Protein AF-0000000066104070 (afdb_homodimer)

pLDDT: mean 95.12, std 8.0, range [33.72, 98.94]

Structure (mmCIF, N/CA/C/O backbone):
data_AF-0000000066104070-model_v1
#
loop_
_entity.id
_entity.type
_entity.pdbx_description
1 polymer "Orotidine 5'-phosphate decarboxylase"
#
loop_
_atom_site.group_PDB
_atom_site.id
_atom_site.type_symbol
_atom_site.label_atom_id
_atom_site.label_alt_id
_atom_site.label_comp_id
_atom_site.label_asym_id
_atom_site.label_entity_id
_atom_site.label_seq_id
_atom_site.pdbx_PDB_ins_code
_atom_site.Cartn_x
_atom_site.Cartn_y
_atom_site.Cartn_z
_atom_site.occupancy
_atom_site.B_iso_or_equiv
_atom_site.auth_seq_id
_atom_site.auth_comp_id
_atom_site.auth_asym_id
_atom_site.auth_atom_id
_atom_site.pdbx_PDB_model_num
ATOM 1 N N . MET A 1 1 ? -17.203 -33.094 -22.109 1 33.84 1 MET A N 1
ATOM 2 C CA . MET A 1 1 ? -16.203 -33.75 -21.281 1 33.84 1 MET A CA 1
ATOM 3 C C . MET A 1 1 ? -15.523 -32.781 -20.344 1 33.84 1 MET A C 1
ATOM 5 O O . MET A 1 1 ? -14.938 -31.781 -20.781 1 33.84 1 MET A O 1
ATOM 9 N N . ALA A 1 2 ? -16.109 -32.375 -19.234 1 43.91 2 ALA A N 1
ATOM 10 C CA . ALA A 1 2 ? -15.57 -31.406 -18.266 1 43.91 2 ALA A CA 1
ATOM 11 C C . ALA A 1 2 ? -14.07 -31.625 -18.047 1 43.91 2 ALA A C 1
ATOM 13 O O . ALA A 1 2 ? -13.648 -32.688 -17.609 1 43.91 2 ALA A O 1
ATOM 14 N N . SER A 1 3 ? -13.195 -31.141 -18.922 1 48.44 3 SER A N 1
ATOM 15 C CA . SER A 1 3 ? -11.766 -31.469 -18.938 1 48.44 3 SER A CA 1
ATOM 16 C C . SER A 1 3 ? -11.195 -31.453 -17.516 1 48.44 3 SER A C 1
ATOM 18 O O . SER A 1 3 ? -11.375 -30.5 -16.766 1 48.44 3 SER A O 1
ATOM 20 N N . SER A 1 4 ? -11.109 -32.625 -16.844 1 63.81 4 SER A N 1
ATOM 21 C CA . SER A 1 4 ? -10.695 -33 -15.492 1 63.81 4 SER A CA 1
ATOM 22 C C . SER A 1 4 ? -9.266 -32.562 -15.211 1 63.81 4 SER A C 1
ATOM 24 O O . SER A 1 4 ? -8.32 -33.062 -15.828 1 63.81 4 SER A O 1
ATOM 26 N N . PHE A 1 5 ? -8.984 -31.266 -15.086 1 72.56 5 PHE A N 1
ATOM 27 C CA . PHE A 1 5 ? -7.629 -30.922 -14.656 1 72.56 5 PHE A CA 1
ATOM 28 C C . PHE A 1 5 ? -7.406 -31.344 -13.211 1 72.56 5 PHE A C 1
ATOM 30 O O . PHE A 1 5 ? -8.359 -31.625 -12.484 1 72.56 5 PHE A O 1
ATOM 37 N N . SER A 1 6 ? -6.105 -31.641 -12.992 1 79.88 6 SER A N 1
ATOM 38 C CA . SER A 1 6 ? -5.758 -32.156 -11.664 1 79.88 6 SER A CA 1
ATOM 39 C C . SER A 1 6 ? -5.965 -31.078 -10.602 1 79.88 6 SER A C 1
ATOM 41 O O . SER A 1 6 ? -5.816 -29.875 -10.867 1 79.88 6 SER A O 1
ATOM 43 N N . ALA A 1 7 ? -6.352 -31.547 -9.492 1 82.62 7 ALA A N 1
ATOM 44 C CA . ALA A 1 7 ? -6.484 -30.672 -8.336 1 82.62 7 ALA A CA 1
ATOM 45 C C . ALA A 1 7 ? -5.172 -29.953 -8.039 1 82.62 7 ALA A C 1
ATOM 47 O O . ALA A 1 7 ? -5.18 -28.781 -7.621 1 82.62 7 ALA A O 1
ATOM 48 N N . GLU A 1 8 ? -4.121 -30.531 -8.367 1 88.19 8 GLU A N 1
ATOM 49 C CA . GLU A 1 8 ? -2.803 -29.969 -8.125 1 88.19 8 GLU A CA 1
ATOM 50 C C . GLU A 1 8 ? -2.545 -28.766 -9.039 1 88.19 8 GLU A C 1
ATOM 52 O O . GLU A 1 8 ? -1.987 -27.75 -8.602 1 88.19 8 GLU A O 1
ATOM 57 N N . SER A 1 9 ? -2.955 -28.891 -10.25 1 93.94 9 SER A N 1
ATOM 58 C CA . SER A 1 9 ? -2.779 -27.781 -11.195 1 93.94 9 SER A CA 1
ATOM 59 C C . SER A 1 9 ? -3.621 -26.578 -10.797 1 93.94 9 SER A C 1
ATOM 61 O O . SER A 1 9 ? -3.184 -25.438 -10.938 1 93.94 9 SER A O 1
ATOM 63 N N . ALA A 1 10 ? -4.789 -26.844 -10.312 1 96.06 10 ALA A N 1
ATOM 64 C CA . ALA A 1 10 ? -5.676 -25.766 -9.891 1 96.06 10 ALA A CA 1
ATOM 65 C C . ALA A 1 10 ? -5.082 -24.984 -8.711 1 96.06 10 ALA A C 1
ATOM 67 O O . ALA A 1 10 ? -5.273 -23.781 -8.594 1 96.06 10 ALA A O 1
ATOM 68 N N . GLU A 1 11 ? -4.332 -25.703 -7.855 1 96.81 11 GLU A N 1
ATOM 69 C CA . GLU A 1 11 ? -3.719 -25.078 -6.684 1 96.81 11 GLU A CA 1
ATOM 70 C C . GLU A 1 11 ? -2.57 -24.156 -7.082 1 96.81 11 GLU A C 1
ATOM 72 O O . GLU A 1 11 ? -2.145 -23.312 -6.293 1 96.81 11 GLU A O 1
ATOM 77 N N . ARG A 1 12 ? -2.127 -24.266 -8.305 1 97.5 12 ARG A N 1
ATOM 78 C CA . ARG A 1 12 ? -0.95 -23.516 -8.742 1 97.5 12 ARG A CA 1
ATOM 79 C C . ARG A 1 12 ? -1.351 -22.234 -9.469 1 97.5 12 ARG A C 1
ATOM 81 O O . ARG A 1 12 ? -0.493 -21.438 -9.844 1 97.5 12 ARG A O 1
ATOM 88 N N . ILE A 1 13 ? -2.645 -22.031 -9.664 1 98.12 13 ILE A N 1
ATOM 89 C CA . ILE A 1 13 ? -3.111 -20.859 -10.391 1 98.12 13 ILE A CA 1
ATOM 90 C C . ILE A 1 13 ? -3.932 -19.953 -9.461 1 98.12 13 ILE A C 1
ATOM 92 O O . ILE A 1 13 ? -4.895 -20.422 -8.844 1 98.12 13 ILE A O 1
ATOM 96 N N . ILE A 1 14 ? -3.51 -18.781 -9.336 1 98.75 14 ILE A N 1
ATOM 97 C CA . ILE A 1 14 ? -4.25 -17.734 -8.633 1 98.75 14 ILE A CA 1
ATOM 98 C C . ILE A 1 14 ? -4.918 -16.797 -9.641 1 98.75 14 ILE A C 1
ATOM 100 O O . ILE A 1 14 ? -4.234 -16.141 -10.43 1 98.75 14 ILE A O 1
ATOM 104 N N . VAL A 1 15 ? -6.227 -16.734 -9.641 1 98.62 15 VAL A N 1
ATOM 105 C CA . VAL A 1 15 ? -6.93 -15.859 -10.578 1 98.62 15 VAL A CA 1
ATOM 106 C C . VAL A 1 15 ? -7.086 -14.469 -9.969 1 98.62 15 VAL A C 1
ATOM 108 O O . VAL A 1 15 ? -7.633 -14.328 -8.867 1 98.62 15 VAL A O 1
ATOM 111 N N . ALA A 1 16 ? -6.578 -13.484 -10.664 1 98.31 16 ALA A N 1
ATOM 112 C CA . ALA A 1 16 ? -6.641 -12.102 -10.203 1 98.31 16 ALA A CA 1
ATOM 113 C C . ALA A 1 16 ? -8 -11.484 -10.5 1 98.31 16 ALA A C 1
ATOM 115 O O . ALA A 1 16 ? -8.438 -11.453 -11.656 1 98.31 16 ALA A O 1
ATOM 116 N N . LEU A 1 17 ? -8.633 -10.875 -9.516 1 98.19 17 LEU A N 1
ATOM 117 C CA . LEU A 1 17 ? -9.977 -10.328 -9.672 1 98.19 17 LEU A CA 1
ATOM 118 C C . LEU A 1 17 ? -9.914 -8.82 -9.938 1 98.19 17 LEU A C 1
ATOM 120 O O . LEU A 1 17 ? -10.906 -8.117 -9.766 1 98.19 17 LEU A O 1
ATOM 124 N N . ASP A 1 18 ? -8.867 -8.305 -10.344 1 91.38 18 ASP A N 1
ATOM 125 C CA . ASP A 1 18 ? -8.609 -6.883 -10.547 1 91.38 18 ASP A CA 1
ATOM 126 C C . ASP A 1 18 ? -9.625 -6.27 -11.508 1 91.38 18 ASP A C 1
ATOM 128 O O . ASP A 1 18 ? -9.992 -6.887 -12.508 1 91.38 18 ASP A O 1
ATOM 132 N N . GLY A 1 19 ? -10 -5.09 -11.211 1 91.06 19 GLY A N 1
ATOM 133 C CA . GLY A 1 19 ? -10.852 -4.328 -12.109 1 91.06 19 GLY A CA 1
ATOM 134 C C . GLY A 1 19 ? -12.328 -4.609 -11.914 1 91.06 19 GLY A C 1
ATOM 135 O O . GLY A 1 19 ? -13.18 -3.92 -12.477 1 91.06 19 GLY A O 1
ATOM 136 N N . MET A 1 20 ? -12.695 -5.57 -11.203 1 95.12 20 MET A N 1
ATOM 137 C CA . MET A 1 20 ? -14.086 -5.949 -10.992 1 95.12 20 MET A CA 1
ATOM 138 C C . MET A 1 20 ? -14.68 -5.199 -9.805 1 95.12 20 MET A C 1
ATOM 140 O O . MET A 1 20 ? -13.992 -4.941 -8.82 1 95.12 20 MET A O 1
ATOM 144 N N . ALA A 1 21 ? -15.938 -4.922 -9.961 1 96.25 21 ALA A N 1
ATOM 145 C CA . ALA A 1 21 ? -16.703 -4.512 -8.789 1 96.25 21 ALA A CA 1
ATOM 146 C C . ALA A 1 21 ? -16.875 -5.68 -7.816 1 96.25 21 ALA A C 1
ATOM 148 O O . ALA A 1 21 ? -16.781 -6.844 -8.211 1 96.25 21 ALA A O 1
ATOM 149 N N . PRO A 1 22 ? -17.094 -5.328 -6.582 1 97.25 22 PRO A N 1
ATOM 150 C CA . PRO A 1 22 ? -17.188 -6.391 -5.578 1 97.25 22 PRO A CA 1
ATOM 151 C C . PRO A 1 22 ? -18.219 -7.457 -5.949 1 97.25 22 PRO A C 1
ATOM 153 O O . PRO A 1 22 ? -17.922 -8.656 -5.879 1 97.25 22 PRO A O 1
ATOM 156 N N . ASP A 1 23 ? -19.391 -7.078 -6.379 1 97.81 23 ASP A N 1
ATOM 157 C CA . ASP A 1 23 ? -20.438 -8.039 -6.734 1 97.81 23 ASP A CA 1
ATOM 158 C C . ASP A 1 23 ? -20.016 -8.867 -7.953 1 97.81 23 ASP A C 1
ATOM 160 O O . ASP A 1 23 ? -20.312 -10.062 -8.023 1 97.81 23 ASP A O 1
ATOM 164 N N . GLN A 1 24 ? -19.344 -8.266 -8.852 1 97.88 24 GLN A N 1
ATOM 165 C CA . GLN A 1 24 ? -18.859 -8.961 -10.031 1 97.88 24 GLN A CA 1
ATOM 166 C C . GLN A 1 24 ? -17.781 -9.992 -9.664 1 97.88 24 GLN A C 1
ATOM 168 O O . GLN A 1 24 ? -17.781 -11.102 -10.195 1 97.88 24 GLN A O 1
ATOM 173 N N . ALA A 1 25 ? -16.906 -9.555 -8.781 1 98.44 25 ALA A N 1
ATOM 174 C CA . ALA A 1 25 ? -15.836 -10.438 -8.328 1 98.44 25 ALA A CA 1
ATOM 175 C C . ALA A 1 25 ? -16.406 -11.695 -7.664 1 98.44 25 ALA A C 1
ATOM 177 O O . ALA A 1 25 ? -15.953 -12.805 -7.941 1 98.44 25 ALA A O 1
ATOM 178 N N . LEU A 1 26 ? -17.406 -11.508 -6.816 1 98.5 26 LEU A N 1
ATOM 179 C CA . LEU A 1 26 ? -18.016 -12.617 -6.098 1 98.5 26 LEU A CA 1
ATOM 180 C C . LEU A 1 26 ? -18.781 -13.531 -7.055 1 98.5 26 LEU A C 1
ATOM 182 O O . LEU A 1 26 ? -18.719 -14.758 -6.938 1 98.5 26 LEU A O 1
ATOM 186 N N . ALA A 1 27 ? -19.469 -12.93 -7.98 1 98.06 27 ALA A N 1
ATOM 187 C CA . ALA A 1 27 ? -20.203 -13.719 -8.969 1 98.06 27 ALA A CA 1
ATOM 188 C C . ALA A 1 27 ? -19.25 -14.516 -9.859 1 98.06 27 ALA A C 1
ATOM 190 O O . ALA A 1 27 ? -19.484 -15.688 -10.133 1 98.06 27 ALA A O 1
ATOM 191 N N . PHE A 1 28 ? -18.234 -13.828 -10.281 1 98.31 28 PHE A N 1
ATOM 192 C CA . PHE A 1 28 ? -17.219 -14.469 -11.117 1 98.31 28 PHE A CA 1
ATOM 193 C C . PHE A 1 28 ? -16.625 -15.68 -10.406 1 98.31 28 PHE A C 1
ATOM 195 O O . PHE A 1 28 ? -16.547 -16.766 -10.984 1 98.31 28 PHE A O 1
ATOM 202 N N . SER A 1 29 ? -16.172 -15.469 -9.164 1 98.19 29 SER A N 1
ATOM 203 C CA . SER A 1 29 ? -15.484 -16.516 -8.414 1 98.19 29 SER A CA 1
ATOM 204 C C . SER A 1 29 ? -16.391 -17.719 -8.172 1 98.19 29 SER A C 1
ATOM 206 O O . SER A 1 29 ? -15.922 -18.859 -8.109 1 98.19 29 SER A O 1
ATOM 208 N N . ALA A 1 30 ? -17.672 -17.516 -8.039 1 97.31 30 ALA A N 1
ATOM 209 C CA . ALA A 1 30 ? -18.641 -18.578 -7.797 1 97.31 30 ALA A CA 1
ATOM 210 C C . ALA A 1 30 ? -18.891 -19.391 -9.07 1 97.31 30 ALA A C 1
ATOM 212 O O . ALA A 1 30 ? -19.266 -20.562 -9.008 1 97.31 30 ALA A O 1
ATOM 213 N N . GLN A 1 31 ? -18.625 -18.766 -10.125 1 95.81 31 GLN A N 1
ATOM 214 C CA . GLN A 1 31 ? -19.016 -19.344 -11.406 1 95.81 31 GLN A CA 1
ATOM 215 C C . GLN A 1 31 ? -17.891 -20.203 -11.984 1 95.81 31 GLN A C 1
ATOM 217 O O . GLN A 1 31 ? -18.141 -21.172 -12.695 1 95.81 31 GLN A O 1
ATOM 222 N N . VAL A 1 32 ? -16.672 -19.875 -11.719 1 97.38 32 VAL A N 1
ATOM 223 C CA . VAL A 1 32 ? -15.539 -20.562 -12.336 1 97.38 32 VAL A CA 1
ATOM 224 C C . VAL A 1 32 ? -15.344 -21.922 -11.672 1 97.38 32 VAL A C 1
ATOM 226 O O . VAL A 1 32 ? -15.008 -22 -10.492 1 97.38 32 VAL A O 1
ATOM 229 N N . GLN A 1 33 ? -15.477 -22.953 -12.422 1 95.81 33 GLN A N 1
ATOM 230 C CA . GLN A 1 33 ? -15.391 -24.312 -11.906 1 95.81 33 GLN A CA 1
ATOM 231 C C . GLN A 1 33 ? -13.953 -24.688 -11.57 1 95.81 33 GLN A C 1
ATOM 233 O O . GLN A 1 33 ? -13.039 -24.422 -12.359 1 95.81 33 GLN A O 1
ATOM 238 N N . GLY A 1 34 ? -13.789 -25.234 -10.391 1 96 34 GLY A N 1
ATOM 239 C CA . GLY A 1 34 ? -12.492 -25.766 -10 1 96 34 GLY A CA 1
ATOM 240 C C . GLY A 1 34 ? -11.57 -24.719 -9.406 1 96 34 GLY A C 1
ATOM 241 O O . GLY A 1 34 ? -10.445 -25.031 -9.008 1 96 34 GLY A O 1
ATOM 242 N N . LEU A 1 35 ? -12.023 -23.547 -9.344 1 97.69 35 LEU A N 1
ATOM 243 C CA . LEU A 1 35 ? -11.227 -22.438 -8.828 1 97.69 35 LEU A CA 1
ATOM 244 C C . LEU A 1 35 ? -10.828 -22.688 -7.379 1 97.69 35 LEU A C 1
ATOM 246 O O . LEU A 1 35 ? -11.641 -23.141 -6.574 1 97.69 35 LEU A O 1
ATOM 250 N N . ARG A 1 36 ? -9.586 -22.391 -7.016 1 98.31 36 ARG A N 1
ATOM 251 C CA . ARG A 1 36 ? -9.094 -22.625 -5.66 1 98.31 36 ARG A CA 1
ATOM 252 C C . ARG A 1 36 ? -8.594 -21.344 -5.027 1 98.31 36 ARG A C 1
ATOM 254 O O . ARG A 1 36 ? -8.922 -21.031 -3.879 1 98.31 36 ARG A O 1
ATOM 261 N N . TRP A 1 37 ? -7.801 -20.578 -5.844 1 98.69 37 TRP A N 1
ATOM 262 C CA . TRP A 1 37 ? -7.137 -19.375 -5.371 1 98.69 37 TRP A CA 1
ATOM 263 C C . TRP A 1 37 ? -7.637 -18.141 -6.125 1 98.69 37 TRP A C 1
ATOM 265 O O . TRP A 1 37 ? -7.797 -18.188 -7.348 1 98.69 37 TRP A O 1
ATOM 275 N N . VAL A 1 38 ? -7.852 -17.062 -5.41 1 98.88 38 VAL A N 1
ATOM 276 C CA . VAL A 1 38 ? -8.125 -15.773 -6.031 1 98.88 38 VAL A CA 1
ATOM 277 C C . VAL A 1 38 ? -7.242 -14.695 -5.406 1 98.88 38 VAL A C 1
ATOM 279 O O . VAL A 1 38 ? -6.844 -14.805 -4.242 1 98.88 38 VAL A O 1
ATOM 282 N N . LYS A 1 39 ? -6.914 -13.781 -6.176 1 98.88 39 LYS A N 1
ATOM 283 C CA . LYS A 1 39 ? -6.172 -12.617 -5.695 1 98.88 39 LYS A CA 1
ATOM 284 C C . LYS A 1 39 ? -7.086 -11.406 -5.559 1 98.88 39 LYS A C 1
ATOM 286 O O . LYS A 1 39 ? -7.816 -11.062 -6.492 1 98.88 39 LYS A O 1
ATOM 291 N N . VAL A 1 40 ? -7.121 -10.82 -4.422 1 98.81 40 VAL A N 1
ATOM 292 C CA . VAL A 1 40 ? -7.738 -9.531 -4.16 1 98.81 40 VAL A CA 1
ATOM 293 C C . VAL A 1 40 ? -6.668 -8.445 -4.121 1 98.81 40 VAL A C 1
ATOM 295 O O . VAL A 1 40 ? -5.816 -8.43 -3.23 1 98.81 40 VAL A O 1
ATOM 298 N N . GLY A 1 41 ? -6.738 -7.539 -5.09 1 98.38 41 GLY A N 1
ATOM 299 C CA . GLY A 1 41 ? -5.766 -6.461 -5.172 1 98.38 41 GLY A CA 1
ATOM 300 C C . GLY A 1 41 ? -6.277 -5.148 -4.617 1 98.38 41 GLY A C 1
ATOM 301 O O . GLY A 1 41 ? -7.352 -5.098 -4.012 1 98.38 41 GLY A O 1
ATOM 302 N N . LEU A 1 42 ? -5.516 -4.074 -4.832 1 98.44 42 LEU A N 1
ATOM 303 C CA . LEU A 1 42 ? -5.73 -2.76 -4.238 1 98.44 42 LEU A CA 1
ATOM 304 C C . LEU A 1 42 ? -7.094 -2.201 -4.637 1 98.44 42 LEU A C 1
ATOM 306 O O . LEU A 1 42 ? -7.871 -1.782 -3.779 1 98.44 42 LEU A O 1
ATOM 310 N N . GLU A 1 43 ? -7.371 -2.23 -5.91 1 97.56 43 GLU A N 1
ATOM 311 C CA . GLU A 1 43 ? -8.586 -1.584 -6.391 1 97.56 43 GLU A CA 1
ATOM 312 C C . GLU A 1 43 ? -9.828 -2.217 -5.77 1 97.56 43 GLU A C 1
ATOM 314 O O . GLU A 1 43 ? -10.695 -1.514 -5.242 1 97.56 43 GLU A O 1
ATOM 319 N N . LEU A 1 44 ? -9.906 -3.506 -5.855 1 98.44 44 LEU A N 1
ATOM 320 C CA . LEU A 1 44 ? -11.055 -4.219 -5.305 1 98.44 44 LEU A CA 1
ATOM 321 C C . LEU A 1 44 ? -11.133 -4.027 -3.793 1 98.44 44 LEU A C 1
ATOM 323 O O . LEU A 1 44 ? -12.219 -3.805 -3.25 1 98.44 44 LEU A O 1
ATOM 327 N N . PHE A 1 45 ? -10.023 -4.074 -3.072 1 98.81 45 PHE A N 1
ATOM 328 C CA . PHE A 1 45 ? -10.023 -3.959 -1.619 1 98.81 45 PHE A CA 1
ATOM 329 C C . PHE A 1 45 ? -10.445 -2.561 -1.187 1 98.81 45 PHE A C 1
ATOM 331 O O . PHE A 1 45 ? -11.148 -2.398 -0.186 1 98.81 45 PHE A O 1
ATOM 338 N N . VAL A 1 46 ? -9.992 -1.556 -1.914 1 98.56 46 VAL A N 1
ATOM 339 C CA . VAL A 1 46 ? -10.359 -0.188 -1.57 1 98.56 46 VAL A CA 1
ATOM 340 C C . VAL A 1 46 ? -11.875 -0.018 -1.682 1 98.56 46 VAL A C 1
ATOM 342 O O . VAL A 1 46 ? -12.484 0.716 -0.899 1 98.56 46 VAL A O 1
ATOM 345 N N . GLN A 1 47 ? -12.461 -0.747 -2.551 1 96.75 47 GLN A N 1
ATOM 346 C CA . GLN A 1 47 ? -13.898 -0.638 -2.783 1 96.75 47 GLN A CA 1
ATOM 347 C C . GLN A 1 47 ? -14.68 -1.479 -1.779 1 96.75 47 GLN A C 1
ATOM 349 O O . GLN A 1 47 ? -15.734 -1.056 -1.296 1 96.75 47 GLN A O 1
ATOM 354 N N . ALA A 1 48 ? -14.172 -2.629 -1.461 1 97.69 48 ALA A N 1
ATOM 355 C CA . ALA A 1 48 ? -15 -3.619 -0.782 1 97.69 48 ALA A CA 1
ATOM 356 C C . ALA A 1 48 ? -14.555 -3.812 0.664 1 97.69 48 ALA A C 1
ATOM 358 O O . ALA A 1 48 ? -15.344 -4.234 1.513 1 97.69 48 ALA A O 1
ATOM 359 N N . GLY A 1 49 ? -13.227 -3.568 0.894 1 98.06 49 GLY A N 1
ATOM 360 C CA . GLY A 1 49 ? -12.695 -3.783 2.229 1 98.06 49 GLY A CA 1
ATOM 361 C C . GLY A 1 49 ? -12.57 -5.25 2.592 1 98.06 49 GLY A C 1
ATOM 362 O O . GLY A 1 49 ? -12.508 -6.113 1.71 1 98.06 49 GLY A O 1
ATOM 363 N N . PRO A 1 50 ? -12.492 -5.523 3.895 1 98.44 50 PRO A N 1
ATOM 364 C CA . PRO A 1 50 ? -12.266 -6.895 4.355 1 98.44 50 PRO A CA 1
ATOM 365 C C . PRO A 1 50 ? -13.43 -7.828 4.035 1 98.44 50 PRO A C 1
ATOM 367 O O . PRO A 1 50 ? -13.25 -9.047 3.982 1 98.44 50 PRO A O 1
ATOM 370 N N . GLU A 1 51 ? -14.578 -7.281 3.76 1 97.94 51 GLU A N 1
ATOM 371 C CA . GLU A 1 51 ? -15.766 -8.086 3.514 1 97.94 51 GLU A CA 1
ATOM 372 C C . GLU A 1 51 ? -15.586 -8.977 2.285 1 97.94 51 GLU A C 1
ATOM 374 O O . GLU A 1 51 ? -16.078 -10.109 2.256 1 97.94 51 GLU A O 1
ATOM 379 N N . VAL A 1 52 ? -14.906 -8.484 1.281 1 98.5 52 VAL A N 1
ATOM 380 C CA . VAL A 1 52 ? -14.727 -9.273 0.068 1 98.5 52 VAL A CA 1
ATOM 381 C C . VAL A 1 52 ? -13.867 -10.5 0.37 1 98.5 52 VAL A C 1
ATOM 383 O O . VAL A 1 52 ? -14.094 -11.578 -0.178 1 98.5 52 VAL A O 1
ATOM 386 N N . VAL A 1 53 ? -12.844 -10.32 1.244 1 98.56 53 VAL A N 1
ATOM 387 C CA . VAL A 1 53 ? -11.984 -11.438 1.634 1 98.56 53 VAL A CA 1
ATOM 388 C C . VAL A 1 53 ? -12.805 -12.484 2.375 1 98.56 53 VAL A C 1
ATOM 390 O O . VAL A 1 53 ? -12.727 -13.68 2.07 1 98.56 53 VAL A O 1
ATOM 393 N N . ILE A 1 54 ? -13.633 -12.031 3.271 1 98.19 54 ILE A N 1
ATOM 394 C CA . ILE A 1 54 ? -14.484 -12.914 4.07 1 98.19 54 ILE A CA 1
ATOM 395 C C . ILE A 1 54 ? -15.438 -13.68 3.16 1 98.19 54 ILE A C 1
ATOM 397 O O . ILE A 1 54 ? -15.57 -14.898 3.273 1 98.19 54 ILE A O 1
ATOM 401 N N . GLN A 1 55 ? -16.047 -12.992 2.256 1 98.56 55 GLN A N 1
ATOM 402 C CA . GLN A 1 55 ? -17.031 -13.594 1.373 1 98.56 55 GLN A CA 1
ATOM 403 C C . GLN A 1 55 ? -16.391 -14.609 0.43 1 98.56 55 GLN A C 1
ATOM 405 O O . GLN A 1 55 ? -16.969 -15.672 0.173 1 98.56 55 GLN A O 1
ATOM 410 N N . LEU A 1 56 ? -15.242 -14.281 -0.094 1 98.81 56 LEU A N 1
ATOM 411 C CA . LEU A 1 56 ? -14.531 -15.211 -0.97 1 98.81 56 LEU A CA 1
ATOM 412 C C . LEU A 1 56 ? -14.125 -16.469 -0.214 1 98.81 56 LEU A C 1
ATOM 414 O O . LEU A 1 56 ? -14.234 -17.578 -0.742 1 98.81 56 LEU A O 1
ATOM 418 N N . ARG A 1 57 ? -13.703 -16.344 1.019 1 98.44 57 ARG A N 1
ATOM 419 C CA . ARG A 1 57 ? -13.336 -17.5 1.845 1 98.44 57 ARG A CA 1
ATOM 420 C C . ARG A 1 57 ? -14.562 -18.344 2.162 1 98.44 57 ARG A C 1
ATOM 422 O O . ARG A 1 57 ? -14.477 -19.578 2.197 1 98.44 57 ARG A O 1
ATOM 429 N N . ASN A 1 58 ? -15.672 -17.703 2.379 1 98.12 58 ASN A N 1
ATOM 430 C CA . ASN A 1 58 ? -16.922 -18.422 2.629 1 98.12 58 ASN A CA 1
ATOM 431 C C . ASN A 1 58 ? -17.344 -19.25 1.422 1 98.12 58 ASN A C 1
ATOM 433 O O . ASN A 1 58 ? -18.094 -20.203 1.558 1 98.12 58 ASN A O 1
ATOM 437 N N . GLN A 1 59 ? -16.891 -18.859 0.25 1 98.19 59 GLN A N 1
ATOM 438 C CA . GLN A 1 59 ? -17.141 -19.625 -0.963 1 98.19 59 GLN A CA 1
ATOM 439 C C . GLN A 1 59 ? -16.188 -20.812 -1.062 1 98.19 59 GLN A C 1
ATOM 441 O O . GLN A 1 59 ? -16.203 -21.562 -2.047 1 98.19 59 GLN A O 1
ATOM 446 N N . GLY A 1 60 ? -15.281 -20.938 -0.058 1 97.94 60 GLY A N 1
ATOM 447 C CA . GLY A 1 60 ? -14.344 -22.047 -0.032 1 97.94 60 GLY A CA 1
ATOM 448 C C . GLY A 1 60 ? -13.047 -21.75 -0.755 1 97.94 60 GLY A C 1
ATOM 449 O O . GLY A 1 60 ? -12.266 -22.656 -1.054 1 97.94 60 GLY A O 1
ATOM 450 N N . LEU A 1 61 ? -12.805 -20.5 -1.096 1 98.69 61 LEU A N 1
ATOM 451 C CA . LEU A 1 61 ? -11.625 -20.125 -1.858 1 98.69 61 LEU A CA 1
ATOM 452 C C . 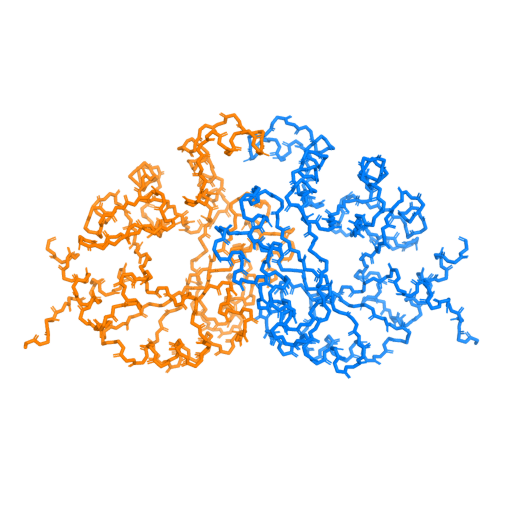LEU A 1 61 ? -10.492 -19.688 -0.929 1 98.69 61 LEU A C 1
ATOM 454 O O . LEU A 1 61 ? -10.742 -19.203 0.177 1 98.69 61 LEU A O 1
ATOM 458 N N . ARG A 1 62 ? -9.305 -19.922 -1.335 1 98.69 62 ARG A N 1
ATOM 459 C CA . ARG A 1 62 ? -8.102 -19.391 -0.7 1 98.69 62 ARG A CA 1
ATOM 460 C C . ARG A 1 62 ? -7.754 -18.016 -1.251 1 98.69 62 ARG A C 1
ATOM 462 O O . ARG A 1 62 ? -7.852 -17.781 -2.457 1 98.69 62 ARG A O 1
ATOM 469 N N . VAL A 1 63 ? -7.336 -17.094 -0.389 1 98.88 63 VAL A N 1
ATOM 470 C CA . VAL A 1 63 ? -7.227 -15.711 -0.823 1 98.88 63 VAL A CA 1
ATOM 471 C C . VAL A 1 63 ? -5.773 -15.258 -0.742 1 98.88 63 VAL A C 1
ATOM 473 O O . VAL A 1 63 ? -5.117 -15.43 0.287 1 98.88 63 VAL A O 1
ATOM 476 N N . PHE A 1 64 ? -5.242 -14.781 -1.835 1 98.94 64 PHE A N 1
ATOM 477 C CA . PHE A 1 64 ? -4.035 -13.977 -1.947 1 98.94 64 PHE A CA 1
ATOM 478 C C . PHE A 1 64 ? -4.367 -12.492 -1.837 1 98.94 64 PHE A C 1
ATOM 480 O O . PHE A 1 64 ? -4.938 -11.906 -2.76 1 98.94 64 PHE A O 1
ATOM 487 N N . LEU A 1 65 ? -4.113 -11.906 -0.688 1 98.88 65 LEU A N 1
ATOM 488 C CA . LEU A 1 65 ? -4.344 -10.484 -0.481 1 98.88 65 LEU A CA 1
ATOM 489 C C . LEU A 1 65 ? -3.135 -9.664 -0.927 1 98.88 65 LEU A C 1
ATOM 491 O O . LEU A 1 65 ? -2.119 -9.617 -0.227 1 98.88 65 LEU A O 1
ATOM 495 N N . ASP A 1 66 ? -3.238 -9.008 -2.049 1 98.81 66 ASP A N 1
ATOM 496 C CA . ASP A 1 66 ? -2.127 -8.352 -2.732 1 98.81 66 ASP A CA 1
ATOM 497 C C . ASP A 1 66 ? -2.213 -6.836 -2.594 1 98.81 66 ASP A C 1
ATOM 499 O O . ASP A 1 66 ? -2.514 -6.137 -3.562 1 98.81 66 ASP A O 1
ATOM 503 N N . LEU A 1 67 ? -1.861 -6.363 -1.386 1 98.75 67 LEU A N 1
ATOM 504 C CA . LEU A 1 67 ? -2 -4.938 -1.103 1 98.75 67 LEU A CA 1
ATOM 505 C C . LEU A 1 67 ? -0.64 -4.25 -1.091 1 98.75 67 LEU A C 1
ATOM 507 O O . LEU A 1 67 ? -0.561 -3.021 -1.014 1 98.75 67 LEU A O 1
ATOM 511 N N . LYS A 1 68 ? 0.395 -4.996 -1.132 1 98.69 68 LYS A N 1
ATOM 512 C CA . LYS A 1 68 ? 1.762 -4.508 -1.283 1 98.69 68 LYS A CA 1
ATOM 513 C C . LYS A 1 68 ? 2.084 -3.443 -0.237 1 98.69 68 LYS A C 1
ATOM 515 O O . LYS A 1 68 ? 2.533 -2.346 -0.576 1 98.69 68 LYS A O 1
ATOM 520 N N . PHE A 1 69 ? 1.912 -3.811 1.051 1 98.81 69 PHE A N 1
ATOM 521 C CA . PHE A 1 69 ? 2.16 -2.863 2.131 1 98.81 69 PHE A CA 1
ATOM 522 C C . PHE A 1 69 ? 3.586 -2.326 2.064 1 98.81 69 PHE A C 1
ATOM 524 O O . PHE A 1 69 ? 4.527 -3.082 1.818 1 98.81 69 PHE A O 1
ATOM 531 N N . HIS A 1 70 ? 3.736 -1.04 2.227 1 98.75 70 HIS A N 1
ATOM 532 C CA . HIS A 1 70 ? 5.008 -0.323 2.246 1 98.75 70 HIS A CA 1
ATOM 533 C C . HIS A 1 70 ? 4.938 0.896 3.16 1 98.75 70 HIS A C 1
ATOM 535 O O . HIS A 1 70 ? 4.41 1.941 2.77 1 98.75 70 HIS A O 1
ATOM 541 N N . ASP A 1 71 ? 5.398 0.815 4.32 1 98.25 71 ASP A N 1
ATOM 542 C CA . ASP A 1 71 ? 5.324 1.84 5.355 1 98.25 71 ASP A CA 1
ATOM 543 C C . ASP A 1 71 ? 6.395 1.625 6.418 1 98.25 71 ASP A C 1
ATOM 545 O O . ASP A 1 71 ? 7.281 0.784 6.254 1 98.25 71 ASP A O 1
ATOM 549 N N . ILE A 1 72 ? 6.363 2.463 7.461 1 96 72 ILE A N 1
ATOM 550 C CA . ILE A 1 72 ? 7.273 2.279 8.586 1 96 72 ILE A CA 1
ATOM 551 C C . ILE A 1 72 ? 6.98 0.953 9.281 1 96 72 ILE A C 1
ATOM 553 O O . ILE A 1 72 ? 5.875 0.416 9.164 1 96 72 ILE A O 1
ATOM 557 N N . PRO A 1 73 ? 7.945 0.42 10.047 1 97.31 73 PRO A N 1
ATOM 558 C CA . PRO A 1 73 ? 7.828 -0.926 10.617 1 97.31 73 PRO A CA 1
ATOM 559 C C . PRO A 1 73 ? 6.551 -1.11 11.438 1 97.31 73 PRO A C 1
ATOM 561 O O . PRO A 1 73 ? 5.84 -2.102 11.266 1 97.31 73 PRO A O 1
ATOM 564 N N . THR A 1 74 ? 6.188 -0.164 12.227 1 95.75 74 THR A N 1
ATOM 565 C CA . THR A 1 74 ? 5.023 -0.292 13.102 1 95.75 74 THR A CA 1
ATOM 566 C C . THR A 1 74 ? 3.742 -0.399 12.281 1 95.75 74 THR A C 1
ATOM 568 O O . THR A 1 74 ? 2.873 -1.219 12.578 1 95.75 74 THR A O 1
ATOM 571 N N . THR A 1 75 ? 3.623 0.418 11.273 1 96.81 75 THR A N 1
ATOM 572 C CA . THR A 1 75 ? 2.436 0.406 10.43 1 96.81 75 THR A CA 1
ATOM 573 C C . THR A 1 75 ? 2.365 -0.883 9.609 1 96.81 75 THR A C 1
ATOM 575 O O . THR A 1 75 ? 1.292 -1.47 9.461 1 96.81 75 THR A O 1
ATOM 578 N N . MET A 1 76 ? 3.514 -1.333 9.109 1 97.88 76 MET A N 1
ATOM 579 C CA . MET A 1 76 ? 3.568 -2.588 8.367 1 97.88 76 MET A CA 1
ATOM 580 C C . MET A 1 76 ? 3.133 -3.758 9.242 1 97.88 76 MET A C 1
ATOM 582 O O . MET A 1 76 ? 2.377 -4.625 8.797 1 97.88 76 MET A O 1
ATOM 586 N N . ALA A 1 77 ? 3.668 -3.75 10.445 1 98.44 77 ALA A N 1
ATOM 587 C CA . ALA A 1 77 ? 3.293 -4.801 11.391 1 98.44 77 ALA A CA 1
ATOM 588 C C . ALA A 1 77 ? 1.786 -4.809 11.633 1 98.44 77 ALA A C 1
ATOM 590 O O . ALA A 1 77 ? 1.143 -5.859 11.547 1 98.44 77 ALA A O 1
ATOM 591 N N . GLY A 1 78 ? 1.218 -3.68 11.906 1 98.25 78 GLY A N 1
ATOM 592 C CA . GLY A 1 78 ? -0.214 -3.594 12.148 1 98.25 78 GLY A CA 1
ATOM 593 C C . GLY A 1 78 ? -1.047 -4.051 10.961 1 98.25 78 GLY A C 1
ATOM 594 O O . GLY A 1 78 ? -2.014 -4.797 11.133 1 98.25 78 GLY A O 1
ATOM 595 N N . ALA A 1 79 ? -0.722 -3.605 9.781 1 98.56 79 ALA A N 1
ATOM 596 C CA . ALA A 1 79 ? -1.448 -3.969 8.57 1 98.56 79 ALA A CA 1
ATOM 597 C C . ALA A 1 79 ? -1.386 -5.473 8.32 1 98.56 79 ALA A C 1
ATOM 599 O O . ALA A 1 79 ? -2.404 -6.102 8.016 1 98.56 79 ALA A O 1
ATOM 600 N N . CYS A 1 80 ? -0.19 -6.02 8.461 1 98.81 80 CYS A N 1
ATOM 601 C CA . CYS A 1 80 ? 0.014 -7.445 8.227 1 98.81 80 CYS A CA 1
ATOM 602 C C . CYS A 1 80 ? -0.709 -8.281 9.273 1 98.81 80 CYS A C 1
ATOM 604 O O . CYS A 1 80 ? -1.261 -9.336 8.961 1 98.81 80 CYS A O 1
ATOM 606 N N . LEU A 1 81 ? -0.628 -7.828 10.531 1 98.69 81 LEU A N 1
ATOM 607 C CA . LEU A 1 81 ? -1.368 -8.508 11.594 1 98.69 81 LEU A CA 1
ATOM 608 C C . LEU A 1 81 ? -2.848 -8.617 11.234 1 98.69 81 LEU A C 1
ATOM 610 O O . LEU A 1 81 ? -3.43 -9.695 11.305 1 98.69 81 LEU A O 1
ATOM 614 N N . ARG A 1 82 ? -3.438 -7.559 10.789 1 98.56 82 ARG A N 1
ATOM 615 C CA . ARG A 1 82 ? -4.863 -7.527 10.477 1 98.56 82 ARG A CA 1
ATOM 616 C C . ARG A 1 82 ? -5.172 -8.367 9.242 1 98.56 82 ARG A C 1
ATOM 618 O O . ARG A 1 82 ? -6.203 -9.039 9.188 1 98.56 82 ARG A O 1
ATOM 625 N N . ALA A 1 83 ? -4.32 -8.273 8.242 1 98.75 83 ALA A N 1
ATOM 626 C CA . ALA A 1 83 ? -4.504 -9.07 7.035 1 98.75 83 ALA A CA 1
ATOM 627 C C . ALA A 1 83 ? -4.488 -10.562 7.352 1 98.75 83 ALA A C 1
ATOM 629 O O . ALA A 1 83 ? -5.305 -11.32 6.832 1 98.75 83 ALA A O 1
ATOM 630 N N . ALA A 1 84 ? -3.539 -10.961 8.211 1 98.75 84 ALA A N 1
ATOM 631 C CA . ALA A 1 84 ? -3.449 -12.359 8.625 1 98.75 84 ALA A CA 1
ATOM 632 C C . ALA A 1 84 ? -4.691 -12.781 9.398 1 98.75 84 ALA A C 1
ATOM 634 O O . ALA A 1 84 ? -5.215 -13.883 9.195 1 98.75 84 ALA A O 1
ATOM 635 N N . ALA A 1 85 ? -5.113 -11.93 10.227 1 98.19 85 ALA A N 1
ATOM 636 C CA . ALA A 1 85 ? -6.293 -12.211 11.039 1 98.19 85 ALA A CA 1
ATOM 637 C C . ALA A 1 85 ? -7.531 -12.398 10.172 1 98.19 85 ALA A C 1
ATOM 639 O O . ALA A 1 85 ? -8.461 -13.117 10.547 1 98.19 85 ALA A O 1
ATOM 640 N N . LEU A 1 86 ? -7.555 -11.773 8.992 1 97.44 86 LEU A N 1
ATOM 641 C CA . LEU A 1 86 ? -8.656 -11.883 8.047 1 97.44 86 LEU A CA 1
ATOM 642 C C . LEU A 1 86 ? -8.695 -13.266 7.414 1 97.44 86 LEU A C 1
ATOM 644 O O . LEU A 1 86 ? -9.711 -13.664 6.828 1 97.44 86 LEU A O 1
ATOM 648 N N . GLY A 1 87 ? -7.602 -13.945 7.422 1 98.12 87 GLY A N 1
ATOM 649 C CA . GLY A 1 87 ? -7.551 -15.305 6.891 1 98.12 87 GLY A CA 1
ATOM 650 C C . GLY A 1 87 ? -6.902 -15.383 5.523 1 98.12 87 GLY A C 1
ATOM 651 O O . GLY A 1 87 ? -6.984 -16.406 4.852 1 98.12 87 GLY A O 1
ATOM 652 N N . ALA A 1 88 ? -6.324 -14.297 5.043 1 98.56 88 ALA A N 1
ATOM 653 C CA . ALA A 1 88 ? -5.543 -14.367 3.812 1 98.56 88 ALA A CA 1
ATOM 654 C C . ALA A 1 88 ? -4.363 -15.328 3.965 1 98.56 88 ALA A C 1
ATOM 656 O O . ALA A 1 88 ? -3.715 -15.359 5.012 1 98.56 88 ALA A O 1
ATOM 657 N N . GLU A 1 89 ? -4.078 -16.094 2.947 1 98.62 89 GLU A N 1
ATOM 658 C CA . GLU A 1 89 ? -3.033 -17.109 3.062 1 98.62 89 GLU A CA 1
ATOM 659 C C . GLU A 1 89 ? -1.739 -16.641 2.402 1 98.62 89 GLU A C 1
ATOM 661 O O . GLU A 1 89 ? -0.669 -17.188 2.666 1 98.62 89 GLU A O 1
ATOM 666 N N . LEU A 1 90 ? -1.831 -15.703 1.477 1 98.88 90 LEU A N 1
ATOM 667 C CA . LEU A 1 90 ? -0.715 -14.961 0.896 1 98.88 90 LEU A CA 1
ATOM 668 C C . LEU A 1 90 ? -0.912 -13.461 1.06 1 98.88 90 LEU A C 1
ATOM 670 O O . LEU A 1 90 ? -2.014 -12.945 0.854 1 98.88 90 LEU A O 1
ATOM 674 N N . ILE A 1 91 ? 0.108 -12.758 1.513 1 98.94 91 ILE A N 1
ATOM 675 C CA . ILE A 1 91 ? 0.059 -11.32 1.749 1 98.94 91 ILE A CA 1
ATOM 676 C C . ILE A 1 91 ? 1.313 -10.664 1.179 1 98.94 91 ILE A C 1
ATOM 678 O O . ILE A 1 91 ? 2.422 -11.172 1.349 1 98.94 91 ILE A O 1
ATOM 682 N N . THR A 1 92 ? 1.127 -9.539 0.535 1 98.94 92 THR A N 1
ATOM 683 C CA . THR A 1 92 ? 2.297 -8.938 -0.094 1 98.94 92 THR A CA 1
ATOM 684 C C . THR A 1 92 ? 2.762 -7.711 0.689 1 98.94 92 THR A C 1
ATOM 686 O O . THR A 1 92 ? 1.942 -6.945 1.197 1 98.94 92 THR A O 1
ATOM 689 N N . VAL A 1 93 ? 4.062 -7.516 0.727 1 98.88 93 VAL A N 1
ATOM 690 C CA . VAL A 1 93 ? 4.785 -6.336 1.188 1 98.88 93 VAL A CA 1
ATOM 691 C C . VAL A 1 93 ? 5.855 -5.953 0.169 1 98.88 93 VAL A C 1
ATOM 693 O O . VAL A 1 93 ? 6.273 -6.781 -0.641 1 98.88 93 VAL A O 1
ATOM 696 N N . HIS A 1 94 ? 6.25 -4.75 0.163 1 98.88 94 HIS A N 1
ATOM 697 C CA . HIS A 1 94 ? 7.383 -4.383 -0.676 1 98.88 94 HIS A CA 1
ATOM 698 C C . HIS A 1 94 ? 8.703 -4.676 0.026 1 98.88 94 HIS A C 1
ATOM 700 O O . HIS A 1 94 ? 8.914 -4.258 1.168 1 98.88 94 HIS A O 1
ATOM 706 N N . ALA A 1 95 ? 9.633 -5.293 -0.666 1 98.69 95 ALA A N 1
ATOM 707 C CA . ALA A 1 95 ? 10.961 -5.586 -0.124 1 98.69 95 ALA A CA 1
ATOM 708 C C . ALA A 1 95 ? 11.711 -4.301 0.22 1 98.69 95 ALA A C 1
ATOM 710 O O . ALA A 1 95 ? 12.477 -4.266 1.182 1 98.69 95 ALA A O 1
ATOM 711 N N . CYS A 1 96 ? 11.461 -3.289 -0.504 1 97.88 96 CYS A N 1
ATOM 712 C CA . CYS A 1 96 ? 12.211 -2.045 -0.349 1 97.88 96 CYS A CA 1
ATOM 713 C C . CYS A 1 96 ? 11.781 -1.304 0.911 1 97.88 96 CYS A C 1
ATOM 715 O O . CYS A 1 96 ? 12.305 -0.232 1.217 1 97.88 96 CYS A O 1
ATOM 717 N N . ALA A 1 97 ? 10.828 -1.87 1.658 1 98 97 ALA A N 1
ATOM 718 C CA . ALA A 1 97 ? 10.508 -1.318 2.973 1 98 97 ALA A CA 1
ATOM 719 C C . ALA A 1 97 ? 11.656 -1.534 3.953 1 98 97 ALA A C 1
ATOM 721 O O . ALA A 1 97 ? 11.711 -0.888 5 1 98 97 ALA A O 1
ATOM 722 N N . GLY A 1 98 ? 12.531 -2.484 3.645 1 98.06 98 GLY A N 1
ATOM 723 C CA . GLY A 1 98 ? 13.734 -2.664 4.441 1 98.06 98 GLY A CA 1
ATOM 724 C C . GLY A 1 98 ? 13.609 -3.777 5.465 1 98.06 98 GLY A C 1
ATOM 725 O O . GLY A 1 98 ? 12.5 -4.211 5.785 1 98.06 98 GLY A O 1
ATOM 726 N N . SER A 1 99 ? 14.719 -4.18 5.969 1 98.38 99 SER A N 1
ATOM 727 C CA . SER A 1 99 ? 14.812 -5.344 6.84 1 98.38 99 SER A CA 1
ATOM 728 C C . SER A 1 99 ? 13.969 -5.16 8.102 1 98.38 99 SER A C 1
ATOM 730 O O . SER A 1 99 ? 13.242 -6.07 8.508 1 98.38 99 SER A O 1
ATOM 732 N N . GLU A 1 100 ? 14.016 -3.99 8.711 1 97.88 100 GLU A N 1
ATOM 733 C CA . GLU A 1 100 ? 13.289 -3.748 9.953 1 97.88 100 GLU A CA 1
ATOM 734 C C . GLU A 1 100 ? 11.781 -3.875 9.75 1 97.88 100 GLU A C 1
ATOM 736 O O . GLU A 1 100 ? 11.094 -4.52 10.547 1 97.88 100 GLU A O 1
ATOM 741 N N . ALA A 1 101 ? 11.328 -3.291 8.695 1 98.38 101 ALA A N 1
ATOM 742 C CA . ALA A 1 101 ? 9.898 -3.352 8.398 1 98.38 101 ALA A CA 1
ATOM 743 C C . ALA A 1 101 ? 9.477 -4.77 8.031 1 98.38 101 ALA A C 1
ATOM 745 O O . ALA A 1 101 ? 8.414 -5.238 8.461 1 98.38 101 ALA A O 1
ATOM 746 N N . LEU A 1 102 ? 10.312 -5.457 7.285 1 98.81 102 LEU A N 1
ATOM 747 C CA . LEU A 1 102 ? 10 -6.816 6.863 1 98.81 102 LEU A CA 1
ATOM 748 C C . LEU A 1 102 ? 9.977 -7.766 8.055 1 98.81 102 LEU A C 1
ATOM 750 O O . LEU A 1 102 ? 9.102 -8.633 8.156 1 98.81 102 LEU A O 1
ATOM 754 N N . GLN A 1 103 ? 10.914 -7.609 8.945 1 98.81 103 GLN A N 1
ATOM 755 C CA . GLN A 1 103 ? 10.953 -8.43 10.148 1 98.81 103 GLN A CA 1
ATOM 756 C C . GLN A 1 103 ? 9.727 -8.18 11.023 1 98.81 103 GLN A C 1
ATOM 758 O O . GLN A 1 103 ? 9.117 -9.125 11.531 1 98.81 103 GLN A O 1
ATOM 763 N N . ALA A 1 104 ? 9.398 -6.938 11.156 1 98.69 104 ALA A N 1
ATOM 764 C CA . ALA A 1 104 ? 8.219 -6.582 11.938 1 98.69 104 ALA A CA 1
ATOM 765 C C . ALA A 1 104 ? 6.953 -7.172 11.312 1 98.69 104 ALA A C 1
ATOM 767 O O . ALA A 1 104 ? 6.086 -7.688 12.023 1 98.69 104 ALA A O 1
ATOM 768 N N . ALA A 1 105 ? 6.852 -7.078 10.031 1 98.81 105 ALA A N 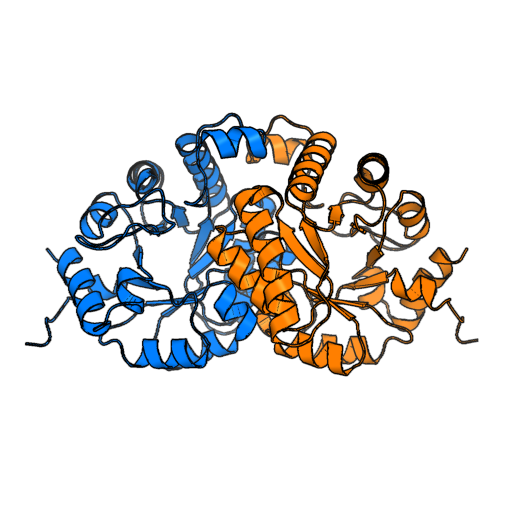1
ATOM 769 C CA . ALA A 1 105 ? 5.707 -7.617 9.305 1 98.81 105 ALA A CA 1
ATOM 770 C C . ALA A 1 105 ? 5.609 -9.133 9.484 1 98.81 105 ALA A C 1
ATOM 772 O O . ALA A 1 105 ? 4.527 -9.664 9.742 1 98.81 105 ALA A O 1
ATOM 773 N N . GLN A 1 106 ? 6.715 -9.82 9.359 1 98.81 106 GLN A N 1
ATOM 774 C CA . GLN A 1 106 ? 6.738 -11.273 9.484 1 98.81 106 GLN A CA 1
ATOM 775 C C . GLN A 1 106 ? 6.297 -11.711 10.875 1 98.81 106 GLN A C 1
ATOM 777 O O . GLN A 1 106 ? 5.508 -12.648 11.016 1 98.81 106 GLN A O 1
ATOM 782 N N . ALA A 1 107 ? 6.836 -11.07 11.867 1 98.75 107 ALA A N 1
ATOM 783 C CA . ALA A 1 107 ? 6.422 -11.383 13.227 1 98.75 107 ALA A CA 1
ATOM 784 C C . ALA A 1 107 ? 4.926 -11.133 13.422 1 98.75 107 ALA A C 1
ATOM 786 O O . ALA A 1 107 ? 4.238 -11.922 14.07 1 98.75 107 ALA A O 1
ATOM 787 N N . ALA A 1 108 ? 4.434 -10.125 12.812 1 98.75 108 ALA A N 1
ATOM 788 C CA . ALA A 1 108 ? 3.057 -9.688 13.008 1 98.75 108 ALA A CA 1
ATOM 789 C C . ALA A 1 108 ? 2.072 -10.641 12.352 1 98.75 108 ALA A C 1
ATOM 791 O O . ALA A 1 108 ? 0.964 -10.852 12.852 1 98.75 108 ALA A O 1
ATOM 792 N N . VAL A 1 109 ? 2.434 -11.211 11.172 1 98.56 109 VAL A N 1
ATOM 793 C CA . VAL A 1 109 ? 1.496 -12.102 10.5 1 98.56 109 VAL A CA 1
ATOM 794 C C . VAL A 1 109 ? 1.277 -13.352 11.352 1 98.56 109 VAL A C 1
ATOM 796 O O . VAL A 1 109 ? 0.179 -13.914 11.375 1 98.56 109 VAL A O 1
ATOM 799 N N . VAL A 1 110 ? 2.295 -13.82 12.078 1 98.31 110 VAL A N 1
ATOM 800 C CA . VAL A 1 110 ? 2.158 -14.961 12.977 1 98.31 110 VAL A CA 1
ATOM 801 C C . VAL A 1 110 ? 1.174 -14.625 14.094 1 98.31 110 VAL A C 1
ATOM 803 O O . VAL A 1 110 ? 0.242 -15.391 14.359 1 98.31 110 VAL A O 1
ATOM 806 N N . GLU A 1 111 ? 1.396 -13.477 14.672 1 98.31 111 GLU A N 1
ATOM 807 C CA . GLU A 1 111 ? 0.527 -13.023 15.758 1 98.31 111 GLU A CA 1
ATOM 808 C C . GLU A 1 111 ? -0.917 -12.883 15.281 1 98.31 111 GLU A C 1
ATOM 810 O O . GLU A 1 111 ? -1.847 -13.305 15.977 1 98.31 111 GLU A O 1
ATOM 815 N N . GLY A 1 112 ? -1.126 -12.25 14.148 1 98.19 112 GLY A N 1
ATOM 816 C CA . GLY A 1 112 ? -2.459 -12.055 13.594 1 98.19 112 GLY A CA 1
ATOM 817 C C . GLY A 1 112 ? -3.189 -13.359 13.328 1 98.19 112 GLY A C 1
ATOM 818 O O . GLY A 1 112 ? -4.359 -13.508 13.688 1 98.19 112 GLY A O 1
ATOM 819 N N . ALA A 1 113 ? -2.512 -14.281 12.727 1 98.12 113 ALA A N 1
ATOM 820 C CA . ALA A 1 113 ? -3.102 -15.586 12.43 1 98.12 113 ALA A CA 1
ATOM 821 C C . ALA A 1 113 ? -3.512 -16.312 13.711 1 98.12 113 ALA A C 1
ATOM 823 O O . ALA A 1 113 ? -4.621 -16.844 13.797 1 98.12 113 ALA A O 1
ATOM 824 N N . GLN A 1 114 ? -2.664 -16.297 14.664 1 97.88 114 GLN A N 1
ATOM 825 C CA . GLN A 1 114 ? -2.922 -16.969 15.93 1 97.88 114 GLN A CA 1
ATOM 826 C C . GLN A 1 114 ? -4.109 -16.344 16.656 1 97.88 114 GLN A C 1
ATOM 828 O O . GLN A 1 114 ? -4.914 -17.047 17.266 1 97.88 114 GLN A O 1
ATOM 833 N N . SER A 1 115 ? -4.234 -15.094 16.594 1 97.25 115 SER A N 1
ATOM 834 C CA . SER A 1 115 ? -5.27 -14.367 17.328 1 97.25 115 SER A CA 1
ATOM 835 C C . SER A 1 115 ? -6.664 -14.766 16.859 1 97.25 115 SER A C 1
ATOM 837 O O . SER A 1 115 ? -7.641 -14.617 17.594 1 97.25 115 SER A O 1
ATOM 839 N N . THR A 1 116 ? -6.781 -15.258 15.625 1 97.12 116 THR A N 1
ATOM 840 C CA . THR A 1 116 ? -8.102 -15.602 15.109 1 97.12 116 THR A CA 1
ATOM 841 C C . THR A 1 116 ? -8.148 -17.078 14.703 1 97.12 116 THR A C 1
ATOM 843 O O . THR A 1 116 ? -9.078 -17.5 14.008 1 97.12 116 THR A O 1
ATOM 846 N N . GLY A 1 117 ? -7.141 -17.828 15 1 97.25 117 GLY A N 1
ATOM 847 C CA . GLY A 1 117 ? -7.117 -19.266 14.742 1 97.25 117 GLY A CA 1
ATOM 848 C C . GLY A 1 117 ? -6.961 -19.594 13.273 1 97.25 117 GLY A C 1
ATOM 849 O O . GLY A 1 117 ? -7.5 -20.609 12.797 1 97.25 117 GLY A O 1
ATOM 850 N N . GLN A 1 118 ? -6.383 -18.703 12.516 1 96.69 118 GLN A N 1
ATOM 851 C CA . GLN A 1 118 ? -6.129 -18.922 11.094 1 96.69 118 GLN A CA 1
ATOM 852 C C . GLN A 1 118 ? -4.742 -19.531 10.875 1 96.69 118 GLN A C 1
ATOM 854 O O . GLN A 1 118 ? -3.867 -19.422 11.734 1 96.69 118 GLN A O 1
ATOM 859 N N . PRO A 1 119 ? -4.574 -20.234 9.781 1 96.69 119 PRO A N 1
ATOM 860 C CA . PRO A 1 119 ? -3.203 -20.609 9.43 1 96.69 119 PRO A CA 1
ATOM 861 C C . PRO A 1 119 ? -2.303 -19.406 9.195 1 96.69 119 PRO A C 1
ATOM 863 O O . PRO A 1 119 ? -2.764 -18.375 8.68 1 96.69 119 PRO A O 1
ATOM 866 N N . VAL A 1 120 ? -1.026 -19.531 9.562 1 98.19 120 VAL A N 1
ATOM 867 C CA . VAL A 1 120 ? -0.076 -18.453 9.32 1 98.19 120 VAL A CA 1
ATOM 868 C C . VAL A 1 120 ? 0.115 -18.25 7.82 1 98.19 120 VAL A C 1
ATOM 870 O O . VAL A 1 120 ? 0.463 -19.188 7.102 1 98.19 120 VAL A O 1
ATOM 873 N N . PRO A 1 121 ? -0.145 -17.094 7.348 1 98.75 121 PRO A N 1
ATOM 874 C CA . PRO A 1 121 ? 0.039 -16.859 5.914 1 98.75 121 PRO A CA 1
ATOM 875 C C . PRO A 1 121 ? 1.511 -16.781 5.516 1 98.75 121 PRO A C 1
ATOM 877 O O . PRO A 1 121 ? 2.379 -16.594 6.371 1 98.75 121 PRO A O 1
ATOM 880 N N . THR A 1 122 ? 1.759 -17 4.246 1 98.75 122 THR A N 1
ATOM 881 C CA . THR A 1 122 ? 3.064 -16.703 3.668 1 98.75 122 THR A CA 1
ATOM 882 C C . THR A 1 122 ? 3.146 -15.234 3.244 1 98.75 122 THR A C 1
ATOM 884 O O . THR A 1 122 ? 2.334 -14.766 2.445 1 98.75 122 THR A O 1
ATOM 887 N N . LEU A 1 123 ? 4.055 -14.555 3.873 1 98.81 123 LEU A N 1
ATOM 888 C CA . LEU A 1 123 ? 4.367 -13.195 3.428 1 98.81 123 LEU A CA 1
ATOM 889 C C . LEU A 1 123 ? 5.234 -13.227 2.176 1 98.81 123 LEU A C 1
ATOM 891 O O . LEU A 1 123 ? 6.219 -13.969 2.111 1 98.81 123 LEU A O 1
ATOM 895 N N . LEU A 1 124 ? 4.809 -12.492 1.145 1 98.94 124 LEU A N 1
ATOM 896 C CA . LEU A 1 124 ? 5.531 -12.398 -0.12 1 98.94 124 LEU A CA 1
ATOM 897 C C . LEU A 1 124 ? 6.09 -11 -0.324 1 98.94 124 LEU A C 1
ATOM 899 O O . LEU A 1 124 ? 5.336 -10.016 -0.315 1 98.94 124 LEU A O 1
ATOM 903 N N . ALA A 1 125 ? 7.375 -10.891 -0.528 1 98.88 125 ALA A N 1
ATOM 904 C CA . ALA A 1 125 ? 8.008 -9.594 -0.785 1 98.88 125 ALA A CA 1
ATOM 905 C C . ALA A 1 125 ? 8.039 -9.289 -2.279 1 98.88 125 ALA A C 1
ATOM 907 O O . ALA A 1 125 ? 8.57 -10.07 -3.068 1 98.88 125 ALA A O 1
ATOM 908 N N . VAL A 1 126 ? 7.434 -8.188 -2.635 1 98.75 126 VAL A N 1
ATOM 909 C CA . VAL A 1 126 ? 7.539 -7.703 -4.008 1 98.75 126 VAL A CA 1
ATOM 910 C C . VAL A 1 126 ? 8.93 -7.113 -4.238 1 98.75 126 VAL A C 1
ATOM 912 O O . VAL A 1 126 ? 9.352 -6.207 -3.516 1 98.75 126 VAL A O 1
ATOM 915 N N . THR A 1 127 ? 9.617 -7.547 -5.195 1 97.75 127 THR A N 1
ATOM 916 C CA . THR A 1 127 ? 10.961 -7.062 -5.469 1 97.75 127 THR A CA 1
ATOM 917 C C . THR A 1 127 ? 10.922 -5.848 -6.391 1 97.75 127 THR A C 1
ATOM 919 O O . THR A 1 127 ? 10.781 -4.715 -5.93 1 97.75 127 THR A O 1
ATOM 922 N N . VAL A 1 128 ? 10.789 -6.145 -7.707 1 96.56 128 VAL A N 1
ATOM 923 C CA . VAL A 1 128 ? 10.641 -5.074 -8.688 1 96.56 128 VAL A CA 1
ATOM 924 C C . VAL A 1 128 ? 9.352 -5.277 -9.484 1 96.56 128 VAL A C 1
ATOM 926 O O . VAL A 1 128 ? 9.102 -6.371 -10 1 96.56 128 VAL A O 1
ATOM 929 N N . LEU A 1 129 ? 8.547 -4.238 -9.5 1 94.81 129 LEU A N 1
ATOM 930 C CA . LEU A 1 129 ? 7.289 -4.328 -10.234 1 94.81 129 LEU A CA 1
ATOM 931 C C . LEU A 1 129 ? 7.543 -4.609 -11.711 1 94.81 129 LEU A C 1
ATOM 933 O O . LEU A 1 129 ? 8.484 -4.074 -12.297 1 94.81 129 LEU A O 1
ATOM 937 N N . THR A 1 130 ? 6.66 -5.402 -12.297 1 90.75 130 THR A N 1
ATOM 938 C CA . THR A 1 130 ? 6.836 -5.875 -13.664 1 90.75 130 THR A CA 1
ATOM 939 C C . THR A 1 130 ? 6.66 -4.73 -14.656 1 90.75 130 THR A C 1
ATOM 941 O O . THR A 1 130 ? 7 -4.867 -15.836 1 90.75 130 THR A O 1
ATOM 944 N N . SER A 1 131 ? 6.191 -3.547 -14.164 1 89.31 131 SER A N 1
ATOM 945 C CA . SER A 1 131 ? 5.969 -2.4 -15.039 1 89.31 131 SER A CA 1
ATOM 946 C C . SER A 1 131 ? 7.266 -1.635 -15.281 1 89.31 131 SER A C 1
ATOM 948 O O . SER A 1 131 ? 7.328 -0.776 -16.172 1 89.31 131 SER A O 1
ATOM 950 N N . TRP A 1 132 ? 8.328 -1.91 -14.562 1 92.44 132 TRP A N 1
ATOM 951 C CA . TRP A 1 132 ? 9.57 -1.156 -14.664 1 92.44 132 TRP A CA 1
ATOM 952 C C . TRP A 1 132 ? 10.398 -1.636 -15.852 1 92.44 132 TRP A C 1
ATOM 954 O O . TRP A 1 132 ? 10.547 -2.842 -16.078 1 92.44 132 TRP A O 1
ATOM 964 N N . GLU A 1 133 ? 10.852 -0.651 -16.609 1 92 133 GLU A N 1
ATOM 965 C CA . GLU A 1 133 ? 11.969 -0.837 -17.516 1 92 133 GLU A CA 1
ATOM 966 C C . GLU A 1 133 ? 13.289 -0.42 -16.875 1 92 133 GLU A C 1
ATOM 968 O O . GLU A 1 133 ? 13.336 0.558 -16.125 1 92 133 GLU A O 1
ATOM 973 N N . GLU A 1 134 ? 14.305 -1.138 -17.219 1 94.44 134 GLU A N 1
ATOM 974 C CA . GLU A 1 134 ? 15.57 -1.007 -16.516 1 94.44 134 GLU A CA 1
ATOM 975 C C . GLU A 1 134 ? 16.094 0.427 -16.562 1 94.44 134 GLU A C 1
ATOM 977 O O . GLU A 1 134 ? 16.422 1.016 -15.531 1 94.44 134 GLU A O 1
ATOM 982 N N . HIS A 1 135 ? 16.125 1.013 -17.75 1 95.81 135 HIS A N 1
ATOM 983 C CA . HIS A 1 135 ? 16.703 2.344 -17.891 1 95.81 135 HIS A CA 1
ATOM 984 C C . HIS A 1 135 ? 15.867 3.395 -17.172 1 95.81 135 HIS A C 1
ATOM 986 O O . HIS A 1 135 ? 16.406 4.312 -16.562 1 95.81 135 HIS A O 1
ATOM 992 N N . ARG A 1 136 ? 14.602 3.238 -17.266 1 95.62 136 ARG A N 1
ATOM 993 C CA . ARG A 1 136 ? 13.719 4.172 -16.562 1 95.62 136 ARG A CA 1
ATOM 994 C C . ARG A 1 136 ? 13.875 4.055 -15.055 1 95.62 136 ARG A C 1
ATOM 996 O O . ARG A 1 136 ? 13.914 5.062 -14.352 1 95.62 136 ARG A O 1
ATOM 1003 N N . LEU A 1 137 ? 13.945 2.818 -14.578 1 96.38 137 LEU A N 1
ATOM 1004 C CA . LEU A 1 137 ? 14.133 2.57 -13.156 1 96.38 137 LEU A CA 1
ATOM 1005 C C . LEU A 1 137 ? 15.406 3.242 -12.656 1 96.38 137 LEU A C 1
ATOM 1007 O O . LEU A 1 137 ? 15.383 3.957 -11.648 1 96.38 137 LEU A O 1
ATOM 1011 N N . GLN A 1 138 ? 16.484 3.061 -13.406 1 96.81 138 GLN A N 1
ATOM 1012 C CA . GLN A 1 138 ? 17.781 3.609 -13.016 1 96.81 138 GLN A CA 1
ATOM 1013 C C . GLN A 1 138 ? 17.75 5.137 -13 1 96.81 138 GLN A C 1
ATOM 1015 O O . GLN A 1 138 ? 18.203 5.762 -12.047 1 96.81 138 GLN A O 1
ATOM 1020 N N . ARG A 1 139 ? 17.125 5.707 -13.977 1 96.44 139 ARG A N 1
ATOM 1021 C CA . ARG A 1 139 ? 17.078 7.16 -14.109 1 96.44 139 ARG A CA 1
ATOM 1022 C C . ARG A 1 139 ? 16.172 7.777 -13.055 1 96.44 139 ARG A C 1
ATOM 1024 O O . ARG A 1 139 ? 16.547 8.719 -12.367 1 96.44 139 ARG A O 1
ATOM 1031 N N . GLU A 1 140 ? 15.039 7.23 -12.852 1 97.12 140 GLU A N 1
ATOM 1032 C CA . GLU A 1 140 ? 14.031 7.879 -12.016 1 97.12 140 GLU A CA 1
ATOM 1033 C C . GLU A 1 140 ? 14.266 7.586 -10.539 1 97.12 140 GLU A C 1
ATOM 1035 O O . GLU A 1 140 ? 13.906 8.391 -9.68 1 97.12 140 GLU A O 1
ATOM 1040 N N . LEU A 1 141 ? 14.867 6.438 -10.211 1 96.56 141 LEU A N 1
ATOM 1041 C CA . LEU A 1 141 ? 15.047 6.082 -8.812 1 96.56 141 LEU A CA 1
ATOM 1042 C C . LEU A 1 141 ? 16.516 6.199 -8.406 1 96.56 141 LEU A C 1
ATOM 1044 O O . LEU A 1 141 ? 16.875 5.863 -7.277 1 96.56 141 LEU A O 1
ATOM 1048 N N . ALA A 1 142 ? 17.328 6.66 -9.289 1 95.12 142 ALA A N 1
ATOM 1049 C CA . ALA A 1 142 ? 18.766 6.848 -9.031 1 95.12 142 ALA A CA 1
ATOM 1050 C C . ALA A 1 142 ? 19.391 5.57 -8.492 1 95.12 142 ALA A C 1
ATOM 1052 O O . ALA A 1 142 ? 20.062 5.594 -7.457 1 95.12 142 ALA A O 1
ATOM 1053 N N . VAL A 1 143 ? 19.094 4.492 -9.102 1 94.94 143 VAL A N 1
ATOM 1054 C CA . VAL A 1 143 ? 19.672 3.189 -8.789 1 94.94 143 VAL A CA 1
ATOM 1055 C C . VAL A 1 143 ? 20.578 2.732 -9.938 1 94.94 143 VAL A C 1
ATOM 1057 O O . VAL A 1 143 ? 20.188 2.824 -11.102 1 94.94 143 VAL A O 1
ATOM 1060 N N . GLU A 1 144 ? 21.719 2.23 -9.602 1 93.94 144 GLU A N 1
ATOM 1061 C CA . GLU A 1 144 ? 22.672 1.835 -10.633 1 93.94 144 GLU A CA 1
ATOM 1062 C C . GLU A 1 144 ? 22.484 0.372 -11.031 1 93.94 144 GLU A C 1
ATOM 1064 O O . GLU A 1 144 ? 22.766 -0.014 -12.164 1 93.94 144 GLU A O 1
ATOM 1069 N N . GLN A 1 145 ? 22 -0.424 -10.148 1 94.81 145 GLN A N 1
ATOM 1070 C CA . GLN A 1 145 ? 21.797 -1.85 -10.391 1 94.81 145 GLN A CA 1
ATOM 1071 C C . GLN A 1 145 ? 20.828 -2.084 -11.547 1 94.81 145 GLN A C 1
ATOM 1073 O O . GLN A 1 145 ? 19.844 -1.362 -11.688 1 94.81 145 GLN A O 1
ATOM 1078 N N . GLY A 1 146 ? 21.188 -3.062 -12.336 1 95.5 146 GLY A N 1
ATOM 1079 C CA . GLY A 1 146 ? 20.172 -3.566 -13.234 1 95.5 146 GLY A CA 1
ATOM 1080 C C . GLY A 1 146 ? 19.031 -4.266 -12.508 1 95.5 146 GLY A C 1
ATOM 1081 O O . GLY A 1 146 ? 19.141 -4.574 -11.32 1 95.5 146 GLY A O 1
ATOM 1082 N N . ILE A 1 147 ? 17.938 -4.52 -13.219 1 95.56 147 ILE A N 1
ATOM 1083 C CA . ILE A 1 147 ? 16.734 -5.074 -12.609 1 95.56 147 ILE A CA 1
ATOM 1084 C C . ILE A 1 147 ? 17.047 -6.457 -12.031 1 95.56 147 ILE A C 1
ATOM 1086 O O . ILE A 1 147 ? 16.656 -6.758 -10.898 1 95.56 147 ILE A O 1
ATOM 1090 N N . ALA A 1 148 ? 17.719 -7.332 -12.82 1 95.69 148 ALA A N 1
ATOM 1091 C CA . ALA A 1 148 ? 18 -8.688 -12.359 1 95.69 148 ALA A CA 1
ATOM 1092 C C . ALA A 1 148 ? 18.797 -8.664 -11.055 1 95.69 148 ALA A C 1
ATOM 1094 O O . ALA A 1 148 ? 18.484 -9.414 -10.125 1 95.69 148 ALA A O 1
ATOM 1095 N N . GLU A 1 149 ? 19.797 -7.84 -11.008 1 97 149 GLU A N 1
ATOM 1096 C CA . GLU A 1 149 ? 20.609 -7.703 -9.805 1 97 149 GLU A CA 1
ATOM 1097 C C . GLU A 1 149 ? 19.781 -7.164 -8.641 1 97 149 GLU A C 1
ATOM 1099 O O . GLU A 1 149 ? 19.906 -7.633 -7.508 1 97 149 GLU A O 1
ATOM 1104 N N . ARG A 1 150 ? 19 -6.188 -8.93 1 97.5 150 ARG A N 1
ATOM 1105 C CA . ARG A 1 150 ? 18.156 -5.582 -7.906 1 97.5 150 ARG A CA 1
ATOM 1106 C C . ARG A 1 150 ? 17.141 -6.59 -7.355 1 97.5 150 ARG A C 1
ATOM 1108 O O . ARG A 1 150 ? 16.938 -6.66 -6.141 1 97.5 150 ARG A O 1
ATOM 1115 N N . VAL A 1 151 ? 16.531 -7.332 -8.242 1 98 151 VAL A N 1
ATOM 1116 C CA . VAL A 1 151 ? 15.586 -8.359 -7.836 1 98 151 VAL A CA 1
ATOM 1117 C C . VAL A 1 151 ? 16.266 -9.352 -6.895 1 98 151 VAL A C 1
ATOM 1119 O O . VAL A 1 151 ? 15.734 -9.688 -5.836 1 98 151 VAL A O 1
ATOM 1122 N N . SER A 1 152 ? 17.422 -9.789 -7.266 1 98.25 152 SER A N 1
ATOM 1123 C CA . SER A 1 152 ? 18.172 -10.75 -6.457 1 98.25 152 SER A CA 1
ATOM 1124 C C . SER A 1 152 ? 18.484 -10.18 -5.082 1 98.25 152 SER A C 1
ATOM 1126 O O . SER A 1 152 ? 18.344 -10.859 -4.066 1 98.25 152 SER A O 1
ATOM 1128 N N . GLN A 1 153 ? 18.953 -9 -5.031 1 98.06 153 GLN A N 1
ATOM 1129 C CA . GLN A 1 153 ? 19.328 -8.359 -3.775 1 98.06 153 GLN A CA 1
ATOM 1130 C C . GLN A 1 153 ? 18.109 -8.188 -2.865 1 98.06 153 GLN A C 1
ATOM 1132 O O . GLN A 1 153 ? 18.188 -8.461 -1.665 1 98.06 153 GLN A O 1
ATOM 1137 N N . LEU A 1 154 ? 17.031 -7.715 -3.395 1 98.5 154 LEU A N 1
ATOM 1138 C CA . LEU A 1 154 ? 15.82 -7.488 -2.621 1 98.5 154 LEU A CA 1
ATOM 1139 C C . LEU A 1 154 ? 15.234 -8.805 -2.127 1 98.5 154 LEU A C 1
ATOM 1141 O O . LEU A 1 154 ? 14.711 -8.883 -1.013 1 98.5 154 LEU A O 1
ATOM 1145 N N . ALA A 1 155 ? 15.32 -9.836 -2.961 1 98.75 155 ALA A N 1
ATOM 1146 C CA . ALA A 1 155 ? 14.867 -11.156 -2.533 1 98.75 155 ALA A CA 1
ATOM 1147 C C . ALA A 1 155 ? 15.711 -11.672 -1.365 1 98.75 155 ALA A C 1
ATOM 1149 O O . ALA A 1 155 ? 15.172 -12.25 -0.417 1 98.75 155 ALA A O 1
ATOM 1150 N N . LEU A 1 156 ? 17.016 -11.453 -1.48 1 98.62 156 LEU A N 1
ATOM 1151 C CA . LEU A 1 156 ? 17.906 -11.859 -0.4 1 98.62 156 LEU A CA 1
ATOM 1152 C C . LEU A 1 156 ? 17.578 -11.109 0.885 1 98.62 156 LEU A C 1
ATOM 1154 O O . LEU A 1 156 ? 17.562 -11.695 1.968 1 98.62 156 LEU A O 1
ATOM 1158 N N . LEU A 1 157 ? 17.375 -9.836 0.769 1 98.69 157 LEU A N 1
ATOM 1159 C CA . LEU A 1 157 ? 16.984 -9.008 1.909 1 98.69 157 LEU A CA 1
ATOM 1160 C C . LEU A 1 157 ? 15.727 -9.562 2.576 1 98.69 157 LEU A C 1
ATOM 1162 O O . LEU A 1 157 ? 15.664 -9.664 3.803 1 98.69 157 LEU A O 1
ATOM 1166 N N . ALA A 1 158 ? 14.75 -9.891 1.779 1 98.69 158 ALA A N 1
ATOM 1167 C CA . ALA A 1 158 ? 13.484 -10.43 2.273 1 98.69 158 ALA A CA 1
ATOM 1168 C C . ALA A 1 158 ? 13.695 -11.781 2.959 1 98.69 158 ALA A C 1
ATOM 1170 O O . ALA A 1 158 ? 13.18 -12.008 4.055 1 98.69 158 ALA A O 1
ATOM 1171 N N . ALA A 1 159 ? 14.43 -12.648 2.322 1 98.62 159 ALA A N 1
ATOM 1172 C CA . ALA A 1 159 ? 14.695 -13.969 2.885 1 98.62 159 ALA A CA 1
ATOM 1173 C C . ALA A 1 159 ? 15.398 -13.859 4.234 1 98.62 159 ALA A C 1
ATOM 1175 O O . ALA A 1 159 ? 15.047 -14.555 5.188 1 98.62 159 ALA A O 1
ATOM 1176 N N . LYS A 1 160 ? 16.359 -12.992 4.34 1 98.44 160 LYS A N 1
ATOM 1177 C CA . LYS A 1 160 ? 17.109 -12.789 5.574 1 98.44 160 LYS A CA 1
ATOM 1178 C C . LYS A 1 160 ? 16.219 -12.234 6.68 1 98.44 160 LYS A C 1
ATOM 1180 O O . LYS A 1 160 ? 16.469 -12.477 7.863 1 98.44 160 LYS A O 1
ATOM 1185 N N . ALA A 1 161 ? 15.211 -11.531 6.254 1 98.5 161 ALA A N 1
ATOM 1186 C CA . ALA A 1 161 ? 14.281 -10.945 7.215 1 98.5 161 ALA A CA 1
ATOM 1187 C C . ALA A 1 161 ? 13.25 -11.969 7.672 1 98.5 161 ALA A C 1
ATOM 1189 O O . ALA A 1 161 ? 12.406 -11.672 8.523 1 98.5 161 ALA A O 1
ATOM 1190 N N . GLY A 1 162 ? 13.195 -13.117 7.07 1 98.19 162 GLY A N 1
ATOM 1191 C CA . GLY A 1 162 ? 12.297 -14.188 7.484 1 98.1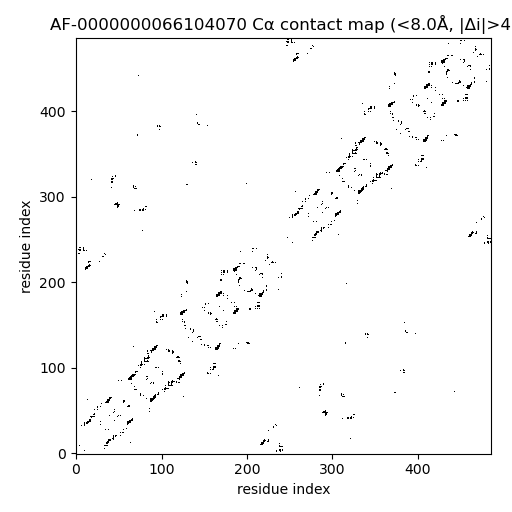9 162 GLY A CA 1
ATOM 1192 C C . GLY A 1 162 ? 11.031 -14.266 6.652 1 98.19 162 GLY A C 1
ATOM 1193 O O . GLY A 1 162 ? 10.141 -15.062 6.941 1 98.19 162 GLY A O 1
ATOM 1194 N N . VAL A 1 163 ? 10.953 -13.477 5.637 1 98.06 163 VAL A N 1
ATOM 1195 C CA . VAL A 1 163 ? 9.805 -13.484 4.734 1 98.06 163 VAL A CA 1
ATOM 1196 C C . VAL A 1 163 ? 9.781 -14.789 3.941 1 98.06 163 VAL A C 1
ATOM 1198 O O . VAL A 1 163 ? 10.836 -15.32 3.582 1 98.06 163 VAL A O 1
ATOM 1201 N N . GLY A 1 164 ? 8.578 -15.305 3.6 1 98.44 164 GLY A N 1
ATOM 1202 C CA . GLY A 1 164 ? 8.422 -16.672 3.115 1 98.44 164 GLY A CA 1
ATOM 1203 C C . GLY A 1 164 ? 8.531 -16.781 1.606 1 98.44 164 GLY A C 1
ATOM 1204 O O . GLY A 1 164 ? 8.594 -17.891 1.064 1 98.44 164 GLY A O 1
ATOM 1205 N N . GLY A 1 165 ? 8.602 -15.695 0.913 1 98.81 165 GLY A N 1
ATOM 1206 C CA . GLY A 1 165 ? 8.672 -15.758 -0.539 1 98.81 165 GLY A CA 1
ATOM 1207 C C . GLY A 1 165 ? 8.734 -14.391 -1.191 1 98.81 165 GLY A C 1
ATOM 1208 O O . GLY A 1 165 ? 8.906 -13.375 -0.509 1 98.81 165 GLY A O 1
ATOM 1209 N N . CYS A 1 166 ? 8.633 -14.414 -2.535 1 98.75 166 CYS A N 1
ATOM 1210 C CA . CYS A 1 166 ? 8.656 -13.188 -3.324 1 98.75 166 CYS A CA 1
ATOM 1211 C C . CYS A 1 166 ? 7.625 -13.234 -4.441 1 98.75 166 CYS A C 1
ATOM 1213 O O . CYS A 1 166 ? 7.215 -14.312 -4.871 1 98.75 166 CYS A O 1
ATOM 1215 N N . VAL A 1 167 ? 7.137 -12.117 -4.758 1 98.56 167 VAL A N 1
ATOM 1216 C CA . VAL A 1 167 ? 6.52 -11.906 -6.062 1 98.56 167 VAL A CA 1
ATOM 1217 C C . VAL A 1 167 ? 7.574 -11.438 -7.062 1 98.56 167 VAL A C 1
ATOM 1219 O O . VAL A 1 167 ? 8.289 -10.461 -6.809 1 98.56 167 VAL A O 1
ATOM 1222 N N . CYS A 1 168 ? 7.715 -12.109 -8.148 1 96.56 168 CYS A N 1
ATOM 1223 C CA . CYS A 1 168 ? 8.727 -11.734 -9.141 1 96.56 168 CYS A CA 1
ATOM 1224 C C . CYS A 1 168 ? 8.234 -12.031 -10.555 1 96.56 168 CYS A C 1
ATOM 1226 O O . CYS A 1 168 ? 7.297 -12.805 -10.742 1 96.56 168 CYS A O 1
ATOM 1228 N N . SER A 1 169 ? 8.875 -11.406 -11.469 1 94.81 169 SER A N 1
ATOM 1229 C CA . SER A 1 169 ? 8.562 -11.656 -12.875 1 94.81 169 SER A CA 1
ATOM 1230 C C . SER A 1 169 ? 9.016 -13.047 -13.305 1 94.81 169 SER A C 1
ATOM 1232 O O . SER A 1 169 ? 9.914 -13.625 -12.688 1 94.81 169 SER A O 1
ATOM 1234 N N . PRO A 1 170 ? 8.32 -13.586 -14.344 1 93.38 170 PRO A N 1
ATOM 1235 C CA . PRO A 1 170 ? 8.773 -14.891 -14.844 1 93.38 170 PRO A CA 1
ATOM 1236 C C . PRO A 1 170 ? 10.219 -14.859 -15.344 1 93.38 170 PRO A C 1
ATOM 1238 O O . PRO A 1 170 ? 10.891 -15.891 -15.352 1 93.38 170 PRO A O 1
ATOM 1241 N N . LEU A 1 171 ? 10.734 -13.688 -15.664 1 93.56 171 LEU A N 1
ATOM 1242 C CA . LEU A 1 171 ? 12.086 -13.562 -16.188 1 93.56 171 LEU A CA 1
ATOM 1243 C C . LEU A 1 171 ? 13.125 -13.781 -15.094 1 93.56 171 LEU A C 1
ATOM 1245 O O . LEU A 1 171 ? 14.273 -14.133 -15.383 1 93.56 171 LEU A O 1
ATOM 1249 N N . GLU A 1 172 ? 12.719 -13.578 -13.867 1 96.12 172 GLU A N 1
ATOM 1250 C CA . GLU A 1 172 ? 13.68 -13.672 -12.773 1 96.12 172 GLU A CA 1
ATOM 1251 C C . GLU A 1 172 ? 13.484 -14.961 -11.969 1 96.12 172 GLU A C 1
ATOM 1253 O O . GLU A 1 172 ? 14.273 -15.258 -11.07 1 96.12 172 GLU A O 1
ATOM 1258 N N . VAL A 1 173 ? 12.539 -15.75 -12.281 1 97 173 VAL A N 1
ATOM 1259 C CA . VAL A 1 173 ? 12.125 -16.875 -11.453 1 97 173 VAL A CA 1
ATOM 1260 C C . VAL A 1 173 ? 13.258 -17.906 -11.375 1 97 173 VAL A C 1
ATOM 1262 O O . VAL A 1 173 ? 13.594 -18.391 -10.297 1 97 173 VAL A O 1
ATOM 1265 N N . ALA A 1 174 ? 13.836 -18.234 -12.523 1 97.38 174 ALA A N 1
ATOM 1266 C CA . ALA A 1 174 ? 14.875 -19.266 -12.555 1 97.38 174 ALA A CA 1
ATOM 1267 C C . ALA A 1 174 ? 16.062 -18.875 -11.68 1 97.38 174 ALA A C 1
ATOM 1269 O O . ALA A 1 174 ? 16.547 -19.688 -10.891 1 97.38 174 ALA A O 1
ATOM 1270 N N . SER A 1 175 ? 16.484 -17.672 -11.836 1 97.81 175 SER A N 1
ATOM 1271 C CA . SER A 1 175 ? 17.609 -17.188 -11.047 1 97.81 175 SER A CA 1
ATOM 1272 C C . SER A 1 175 ? 17.281 -17.172 -9.562 1 97.81 175 SER A C 1
ATOM 1274 O O . SER A 1 175 ? 18.094 -17.562 -8.734 1 97.81 175 SER A O 1
ATOM 1276 N N . LEU A 1 176 ? 16.141 -16.703 -9.195 1 98.44 176 LEU A N 1
ATOM 1277 C CA . LEU A 1 176 ? 15.719 -16.641 -7.797 1 98.44 176 LEU A CA 1
ATOM 1278 C C . LEU A 1 176 ? 15.594 -18.047 -7.215 1 98.44 176 LEU A C 1
ATOM 1280 O O . LEU A 1 176 ? 15.953 -18.281 -6.062 1 98.44 176 LEU A O 1
ATOM 1284 N N . ARG A 1 177 ? 15.031 -18.953 -8.008 1 98.44 177 ARG A N 1
ATOM 1285 C CA . ARG A 1 177 ? 14.883 -20.312 -7.527 1 98.44 177 ARG A CA 1
ATOM 1286 C C . ARG A 1 177 ? 16.234 -20.953 -7.223 1 98.44 177 ARG A C 1
ATOM 1288 O O . ARG A 1 177 ? 16.391 -21.672 -6.246 1 98.44 177 ARG A O 1
ATOM 1295 N N . ALA A 1 178 ? 17.203 -20.672 -8.039 1 98 178 ALA A N 1
ATOM 1296 C CA . ALA A 1 178 ? 18.562 -21.156 -7.816 1 98 178 ALA A CA 1
ATOM 1297 C C . ALA A 1 178 ? 19.141 -20.625 -6.508 1 98 178 ALA A C 1
ATOM 1299 O O . ALA A 1 178 ? 19.906 -21.312 -5.836 1 98 178 ALA A O 1
ATOM 1300 N N . GLN A 1 179 ? 18.719 -19.469 -6.125 1 98 179 GLN A N 1
ATOM 1301 C CA . GLN A 1 179 ? 19.266 -18.797 -4.949 1 98 179 GLN A CA 1
ATOM 1302 C C . GLN A 1 179 ? 18.469 -19.141 -3.697 1 98 179 GLN A C 1
ATOM 1304 O O . GLN A 1 179 ? 19 -19.125 -2.586 1 98 179 GLN A O 1
ATOM 1309 N N . HIS A 1 180 ? 17.203 -19.406 -3.898 1 98.12 180 HIS A N 1
ATOM 1310 C CA . HIS A 1 180 ? 16.281 -19.656 -2.799 1 98.12 180 HIS A CA 1
ATOM 1311 C C . HIS A 1 180 ? 15.484 -20.938 -3.027 1 98.12 180 HIS A C 1
ATOM 1313 O O . HIS A 1 180 ? 14.516 -20.938 -3.783 1 98.12 180 HIS A O 1
ATOM 1319 N N . ARG A 1 181 ? 15.766 -21.969 -2.311 1 96.25 181 ARG A N 1
ATOM 1320 C CA . ARG A 1 181 ? 15.117 -23.266 -2.486 1 96.25 181 ARG A CA 1
ATOM 1321 C C . ARG A 1 181 ? 13.758 -23.297 -1.794 1 96.25 181 ARG A C 1
ATOM 1323 O O . ARG A 1 181 ? 13.477 -22.453 -0.928 1 96.25 181 ARG A O 1
ATOM 1330 N N . GLU A 1 182 ? 12.969 -24.188 -2.232 1 95.5 182 GLU A N 1
ATOM 1331 C CA . GLU A 1 182 ? 11.734 -24.422 -1.495 1 95.5 182 GLU A CA 1
ATOM 1332 C C . GLU A 1 182 ? 12.016 -24.672 -0.017 1 95.5 182 GLU A C 1
ATOM 1334 O O . GLU A 1 182 ? 13.047 -25.25 0.334 1 95.5 182 GLU A O 1
ATOM 1339 N N . PRO A 1 183 ? 11.141 -24.078 0.89 1 97.06 183 PRO A N 1
ATOM 1340 C CA . PRO A 1 183 ? 9.75 -23.688 0.641 1 97.06 183 PRO A CA 1
ATOM 1341 C C . PRO A 1 183 ? 9.602 -22.203 0.347 1 97.06 183 PRO A C 1
ATOM 1343 O O . PRO A 1 183 ? 8.484 -21.672 0.392 1 97.06 183 PRO A O 1
ATOM 1346 N N . PHE A 1 184 ? 10.727 -21.469 0.102 1 98.44 184 PHE A N 1
ATOM 1347 C CA . PHE A 1 184 ? 10.617 -20.078 -0.299 1 98.44 184 PHE A CA 1
ATOM 1348 C C . PHE A 1 184 ? 9.75 -19.938 -1.547 1 98.44 184 PHE A C 1
ATOM 1350 O O . PHE A 1 184 ? 10.133 -20.391 -2.627 1 98.44 184 PHE A O 1
ATOM 1357 N N . ALA A 1 185 ? 8.641 -19.281 -1.427 1 98.75 185 ALA A N 1
ATOM 1358 C CA . ALA A 1 185 ? 7.645 -19.25 -2.49 1 98.75 185 ALA A CA 1
ATOM 1359 C C . ALA A 1 185 ? 7.996 -18.203 -3.541 1 98.75 185 ALA A C 1
ATOM 1361 O O . ALA A 1 185 ? 8.414 -17.094 -3.205 1 98.75 185 ALA A O 1
ATOM 1362 N N . LEU A 1 186 ? 7.891 -18.578 -4.773 1 98.69 186 LEU A N 1
ATOM 1363 C CA . LEU A 1 186 ? 7.988 -17.641 -5.891 1 98.69 186 LEU A CA 1
ATOM 1364 C C . LEU A 1 186 ? 6.66 -17.547 -6.633 1 98.69 186 LEU A C 1
ATOM 1366 O O . LEU A 1 186 ? 6.328 -18.406 -7.441 1 98.69 186 LEU A O 1
ATOM 1370 N N . VAL A 1 187 ? 5.875 -16.531 -6.309 1 98.69 187 VAL A N 1
ATOM 1371 C CA . VAL A 1 187 ? 4.59 -16.281 -6.949 1 98.69 187 VAL A CA 1
ATOM 1372 C C . VAL A 1 187 ? 4.777 -15.32 -8.125 1 98.69 187 VAL A C 1
ATOM 1374 O O . VAL A 1 187 ? 5.332 -14.234 -7.969 1 98.69 187 VAL A O 1
ATOM 1377 N N . THR A 1 188 ? 4.277 -15.703 -9.266 1 97.75 188 THR A N 1
ATOM 1378 C CA . THR A 1 188 ? 4.73 -15.055 -10.492 1 97.75 188 THR A CA 1
ATOM 1379 C C . THR A 1 188 ? 3.543 -14.531 -11.297 1 97.75 188 THR A C 1
ATOM 1381 O O . THR A 1 188 ? 2.76 -15.312 -11.844 1 97.75 188 THR A O 1
ATOM 1384 N N . PRO A 1 189 ? 3.436 -13.219 -11.375 1 96.44 189 PRO A N 1
ATOM 1385 C CA . PRO A 1 189 ? 2.514 -12.602 -12.336 1 96.44 189 PRO A CA 1
ATOM 1386 C C . PRO A 1 189 ? 3.096 -12.508 -13.742 1 96.44 189 PRO A C 1
ATOM 1388 O O . PRO A 1 189 ? 4.129 -13.117 -14.023 1 96.44 189 PRO A O 1
ATOM 1391 N N . GLY A 1 190 ? 2.455 -11.812 -14.641 1 91.31 190 GLY A N 1
ATOM 1392 C CA . GLY A 1 190 ? 2.967 -11.68 -15.992 1 91.31 190 GLY A CA 1
ATOM 1393 C C . GLY A 1 190 ? 2.85 -12.961 -16.812 1 91.31 190 GLY A C 1
ATOM 1394 O O . GLY A 1 190 ? 3.715 -13.258 -17.641 1 91.31 190 GLY A O 1
ATOM 1395 N N . ILE A 1 191 ? 1.878 -13.75 -16.562 1 94.12 191 ILE A N 1
ATOM 1396 C CA . ILE A 1 191 ? 1.666 -15.031 -17.234 1 94.12 191 ILE A CA 1
ATOM 1397 C C . ILE A 1 191 ? 0.644 -14.859 -18.359 1 94.12 191 ILE A C 1
ATOM 1399 O O . ILE A 1 191 ? -0.463 -14.367 -18.125 1 94.12 191 ILE A O 1
ATOM 1403 N N . ARG A 1 192 ? 1.03 -15.273 -19.531 1 92.62 192 ARG A N 1
ATOM 1404 C CA . ARG A 1 192 ? 0.181 -15.172 -20.703 1 92.62 192 ARG A CA 1
ATOM 1405 C C . ARG A 1 192 ? 0.105 -16.5 -21.438 1 92.62 192 ARG A C 1
ATOM 1407 O O . ARG A 1 192 ? 1.049 -16.891 -22.141 1 92.62 192 ARG A O 1
ATOM 1414 N N . PRO A 1 193 ? -1.05 -17.172 -21.297 1 89.38 193 PRO A N 1
ATOM 1415 C CA . PRO A 1 193 ? -1.217 -18.391 -22.078 1 89.38 193 PRO A CA 1
ATOM 1416 C C . PRO A 1 193 ? -1.093 -18.141 -23.594 1 89.38 193 PRO A C 1
ATOM 1418 O O . PRO A 1 193 ? -1.268 -17 -24.047 1 89.38 193 PRO A O 1
ATOM 1421 N N . GLN A 1 194 ? -0.775 -19.172 -24.281 1 83.06 194 GLN A N 1
ATOM 1422 C CA . GLN A 1 194 ? -0.605 -19.047 -25.734 1 83.06 194 GLN A CA 1
ATOM 1423 C C . GLN A 1 194 ? -1.858 -18.469 -26.375 1 83.06 194 GLN A C 1
ATOM 1425 O O . GLN A 1 194 ? -2.977 -18.875 -26.047 1 83.06 194 GLN A O 1
ATOM 1430 N N . GLY A 1 195 ? -1.666 -17.453 -27.234 1 79.19 195 GLY A N 1
ATOM 1431 C CA . GLY A 1 195 ? -2.771 -16.891 -28 1 79.19 195 GLY A CA 1
ATOM 1432 C C . GLY A 1 195 ? -3.42 -15.695 -27.344 1 79.19 195 GLY A C 1
ATOM 1433 O O . GLY A 1 195 ? -4.367 -15.117 -27.875 1 79.19 195 GLY A O 1
ATOM 1434 N N . THR A 1 196 ? -2.928 -15.305 -26.188 1 83.56 196 THR A N 1
ATOM 1435 C CA . THR A 1 196 ? -3.541 -14.172 -25.5 1 83.56 196 THR A CA 1
ATOM 1436 C C . THR A 1 196 ? -2.672 -12.922 -25.641 1 83.56 196 THR A C 1
ATOM 1438 O O . THR A 1 196 ? -1.474 -13.016 -25.906 1 83.56 196 THR A O 1
ATOM 1441 N N . SER A 1 197 ? -3.268 -11.734 -25.5 1 82.19 197 SER A N 1
ATOM 1442 C CA . SER A 1 197 ? -2.57 -10.461 -25.625 1 82.19 197 SER A CA 1
ATOM 1443 C C . SER A 1 197 ? -1.69 -10.195 -24.406 1 82.19 197 SER A C 1
ATOM 1445 O O . SER A 1 197 ? -2.037 -10.578 -23.281 1 82.19 197 SER A O 1
ATOM 1447 N N . VAL A 1 198 ? -0.586 -9.492 -24.609 1 79.44 198 VAL A N 1
ATOM 1448 C CA . VAL A 1 198 ? 0.378 -9.195 -23.562 1 79.44 198 VAL A CA 1
ATOM 1449 C C . VAL A 1 198 ? -0.157 -8.086 -22.656 1 79.44 198 VAL A C 1
ATOM 1451 O O . VAL A 1 198 ? 0.053 -8.102 -21.438 1 79.44 198 VAL A O 1
ATOM 1454 N N . GLY A 1 199 ? -0.866 -7.047 -23.203 1 76.31 199 GLY A N 1
ATOM 1455 C CA . GLY A 1 199 ? -1.407 -5.934 -22.453 1 76.31 199 GLY A CA 1
ATOM 1456 C C . GLY A 1 199 ? -0.334 -5.059 -21.828 1 76.31 199 GLY A C 1
ATOM 1457 O O . GLY A 1 199 ? 0.596 -4.629 -22.516 1 76.31 199 GLY A O 1
ATOM 1458 N N . ASP A 1 200 ? -0.475 -4.781 -20.516 1 78.06 200 ASP A N 1
ATOM 1459 C CA . ASP A 1 200 ? 0.421 -3.848 -19.828 1 78.06 200 ASP A CA 1
ATOM 1460 C C . ASP A 1 200 ? 1.61 -4.578 -19.219 1 78.06 200 ASP A C 1
ATOM 1462 O O . ASP A 1 200 ? 2.445 -3.963 -18.547 1 78.06 200 ASP A O 1
ATOM 1466 N N . GLN A 1 201 ? 1.577 -5.887 -19.391 1 78.56 201 GLN A N 1
ATOM 1467 C CA . GLN A 1 201 ? 2.68 -6.68 -18.844 1 78.56 201 GLN A CA 1
ATOM 1468 C C . GLN A 1 201 ? 3.854 -6.719 -19.828 1 78.56 201 GLN A C 1
ATOM 1470 O O . GLN A 1 201 ? 3.697 -7.125 -20.984 1 78.56 201 GLN A O 1
ATOM 1475 N N . VAL A 1 202 ? 5.008 -6.293 -19.297 1 77.38 202 VAL A N 1
ATOM 1476 C CA . VAL A 1 202 ? 6.164 -6.133 -20.172 1 77.38 202 VAL A CA 1
ATOM 1477 C C . VAL A 1 202 ? 7.039 -7.387 -20.109 1 77.38 202 VAL A C 1
ATOM 1479 O O . VAL A 1 202 ? 7.695 -7.742 -21.094 1 77.38 202 VAL A O 1
ATOM 1482 N N . ARG A 1 203 ? 7.031 -8.086 -19.109 1 80.5 203 ARG A N 1
ATOM 1483 C CA . ARG A 1 203 ? 7.855 -9.258 -18.859 1 80.5 203 ARG A CA 1
ATOM 1484 C C . ARG A 1 203 ? 6.988 -10.492 -18.609 1 80.5 203 ARG A C 1
ATOM 1486 O O . ARG A 1 203 ? 6.566 -10.75 -17.484 1 80.5 203 ARG A O 1
ATOM 1493 N N . VAL A 1 204 ? 6.793 -11.352 -19.766 1 87.69 204 VAL A N 1
ATOM 1494 C CA . VAL A 1 204 ? 5.754 -12.375 -19.688 1 87.69 204 VAL A CA 1
ATOM 1495 C C . VAL A 1 204 ? 6.348 -13.734 -20.031 1 87.69 204 VAL A C 1
ATOM 1497 O O . VAL A 1 204 ? 7.453 -13.828 -20.562 1 87.69 204 VAL A O 1
ATOM 1500 N N . MET A 1 205 ? 5.684 -14.758 -19.609 1 91.81 205 MET A N 1
ATOM 1501 C CA . MET A 1 205 ? 5.926 -16.156 -19.953 1 91.81 205 MET A CA 1
ATOM 1502 C C . MET A 1 205 ? 4.617 -16.938 -20 1 91.81 205 MET A C 1
ATOM 1504 O O . MET A 1 205 ? 3.592 -16.469 -19.5 1 91.81 205 MET A O 1
ATOM 1508 N N . THR A 1 206 ? 4.672 -18.156 -20.641 1 94.06 206 THR A N 1
ATOM 1509 C CA . THR A 1 206 ? 3.531 -19.062 -20.594 1 94.06 206 THR A CA 1
ATOM 1510 C C . THR A 1 206 ? 3.467 -19.781 -19.25 1 94.06 206 THR A C 1
ATOM 1512 O O . THR A 1 206 ? 4.473 -19.891 -18.547 1 94.06 206 THR A O 1
ATOM 1515 N N . PRO A 1 207 ? 2.264 -20.375 -19 1 95.56 207 PRO A N 1
ATOM 1516 C CA . PRO A 1 207 ? 2.125 -21.062 -17.703 1 95.56 207 PRO A CA 1
ATOM 1517 C C . PRO A 1 207 ? 3.117 -22.219 -17.547 1 95.56 207 PRO A C 1
ATOM 1519 O O . PRO A 1 207 ? 3.873 -22.25 -16.578 1 95.56 207 PRO A O 1
ATOM 1522 N N . PRO A 1 208 ? 3.246 -23.156 -18.484 1 95.12 208 PRO A N 1
ATOM 1523 C CA . PRO A 1 208 ? 4.195 -24.266 -18.297 1 95.12 208 PRO A CA 1
ATOM 1524 C C . PRO A 1 208 ? 5.637 -23.781 -18.172 1 95.12 208 PRO A C 1
ATOM 1526 O O . PRO A 1 208 ? 6.402 -24.312 -17.359 1 95.12 208 PRO A O 1
ATOM 1529 N N . ALA A 1 209 ? 6.031 -22.797 -18.938 1 95.81 209 ALA A N 1
ATOM 1530 C CA . ALA A 1 209 ? 7.398 -22.281 -18.922 1 95.81 209 ALA A CA 1
ATOM 1531 C C . ALA A 1 209 ? 7.734 -21.688 -17.562 1 95.81 209 ALA A C 1
ATOM 1533 O O . ALA A 1 209 ? 8.852 -21.844 -17.062 1 95.81 209 ALA A O 1
ATOM 1534 N N . ALA A 1 210 ? 6.801 -20.938 -16.984 1 96.38 210 ALA A N 1
ATOM 1535 C CA . ALA A 1 210 ? 7.02 -20.297 -15.68 1 96.38 210 ALA A CA 1
ATOM 1536 C C . ALA A 1 210 ? 7.195 -21.344 -14.586 1 96.38 210 ALA A C 1
ATOM 1538 O O . ALA A 1 210 ? 8.062 -21.203 -13.719 1 96.38 210 ALA A O 1
ATOM 1539 N N . ILE A 1 211 ? 6.383 -22.391 -14.594 1 96.25 211 ILE A N 1
ATOM 1540 C CA . ILE A 1 211 ? 6.484 -23.453 -13.602 1 96.25 211 ILE A CA 1
ATOM 1541 C C . ILE A 1 211 ? 7.812 -24.188 -13.773 1 96.25 211 ILE A C 1
ATOM 1543 O O . ILE A 1 211 ? 8.492 -24.484 -12.789 1 96.25 211 ILE A O 1
ATOM 1547 N N . GLU A 1 212 ? 8.141 -24.453 -15.023 1 96 212 GLU A N 1
ATOM 1548 C CA . GLU A 1 212 ? 9.414 -25.109 -15.305 1 96 212 GLU A CA 1
ATOM 1549 C C . GLU A 1 212 ? 10.594 -24.281 -14.812 1 96 212 GLU A C 1
ATOM 1551 O O . GLU A 1 212 ? 11.602 -24.828 -14.367 1 96 212 GLU A O 1
ATOM 1556 N N . ALA A 1 213 ? 10.438 -23 -14.883 1 96.5 213 ALA A N 1
ATOM 1557 C CA . ALA A 1 213 ? 11.5 -22.094 -14.461 1 96.5 213 ALA A CA 1
ATOM 1558 C C . ALA A 1 213 ? 11.648 -22.094 -12.938 1 96.5 213 ALA A C 1
ATOM 1560 O O . ALA A 1 213 ? 12.68 -21.672 -12.406 1 96.5 213 ALA A O 1
ATOM 1561 N N . GLY A 1 214 ? 10.555 -22.5 -12.211 1 97.31 214 GLY A N 1
ATOM 1562 C CA . GLY A 1 214 ? 10.688 -22.625 -10.773 1 97.31 214 GLY A CA 1
ATOM 1563 C C . GLY A 1 214 ? 9.609 -21.891 -10 1 97.31 214 GLY A C 1
ATOM 1564 O O . GLY A 1 214 ? 9.633 -21.859 -8.766 1 97.31 214 GLY A O 1
ATOM 1565 N N . ALA A 1 215 ? 8.633 -21.281 -10.695 1 97.94 215 ALA A N 1
ATOM 1566 C CA . ALA A 1 215 ? 7.543 -20.578 -10.016 1 97.94 215 ALA A CA 1
ATOM 1567 C C . ALA A 1 215 ? 6.75 -21.531 -9.117 1 97.94 215 ALA A C 1
ATOM 1569 O O . ALA A 1 215 ? 6.504 -22.672 -9.484 1 97.94 215 ALA A O 1
ATOM 1570 N N . SER A 1 216 ? 6.398 -21.094 -7.906 1 98.06 216 SER A N 1
ATOM 1571 C CA . SER A 1 216 ? 5.551 -21.859 -7 1 98.06 216 SER A CA 1
ATOM 1572 C C . SER A 1 216 ? 4.086 -21.781 -7.402 1 98.06 216 SER A C 1
ATOM 1574 O O . SER A 1 216 ? 3.363 -22.781 -7.355 1 98.06 216 SER A O 1
ATOM 1576 N N . GLN A 1 217 ? 3.605 -20.609 -7.758 1 98.38 217 GLN A N 1
ATOM 1577 C CA . GLN A 1 217 ? 2.25 -20.328 -8.219 1 98.38 217 GLN A CA 1
ATOM 1578 C C . GLN A 1 217 ? 2.248 -19.219 -9.266 1 98.38 217 GLN A C 1
ATOM 1580 O O . GLN A 1 217 ? 3.166 -18.391 -9.312 1 98.38 217 GLN A O 1
ATOM 1585 N N . LEU A 1 218 ? 1.211 -19.266 -10.078 1 98.19 218 LEU A N 1
ATOM 1586 C CA . LEU A 1 218 ? 1.05 -18.312 -11.164 1 98.19 218 LEU A CA 1
ATOM 1587 C C . LEU A 1 218 ? -0.162 -17.406 -10.922 1 98.19 218 LEU A C 1
ATOM 1589 O O . LEU A 1 218 ? -1.228 -17.891 -10.531 1 98.19 218 LEU A O 1
ATOM 1593 N N . VAL A 1 219 ? 0.025 -16.141 -11.102 1 98.19 219 VAL A N 1
ATOM 1594 C CA . VAL A 1 219 ? -1.102 -15.211 -11.055 1 98.19 219 VAL A CA 1
ATOM 1595 C C . VAL A 1 219 ? -1.569 -14.891 -12.469 1 98.19 219 VAL A C 1
ATOM 1597 O O . VAL A 1 219 ? -0.805 -14.359 -13.281 1 98.19 219 VAL A O 1
ATOM 1600 N N . ILE A 1 220 ? -2.811 -15.188 -12.773 1 96.88 220 ILE A N 1
ATOM 1601 C CA . ILE A 1 220 ? -3.379 -14.961 -14.102 1 96.88 220 ILE A CA 1
ATOM 1602 C C . ILE A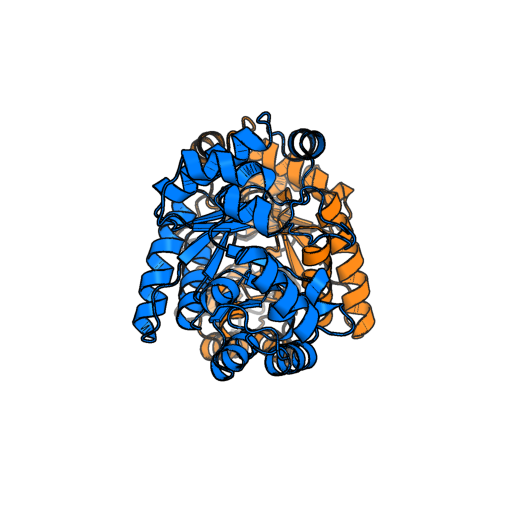 1 220 ? -4.68 -14.172 -13.977 1 96.88 220 ILE A C 1
ATOM 1604 O O . ILE A 1 220 ? -5.586 -14.57 -13.242 1 96.88 220 ILE A O 1
ATOM 1608 N N . GLY A 1 221 ? -4.734 -13.078 -14.672 1 95.62 221 GLY A N 1
ATOM 1609 C CA . GLY A 1 221 ? -5.91 -12.227 -14.625 1 95.62 221 GLY A CA 1
ATOM 1610 C C . GLY A 1 221 ? -6.715 -12.242 -15.906 1 95.62 221 GLY A C 1
ATOM 1611 O O . GLY A 1 221 ? -7.434 -13.203 -16.188 1 95.62 221 GLY A O 1
ATOM 1612 N N . ARG A 1 222 ? -6.512 -11.344 -16.766 1 93.12 222 ARG A N 1
ATOM 1613 C CA . ARG A 1 222 ? -7.305 -10.992 -17.938 1 93.12 222 ARG A CA 1
ATOM 1614 C C . ARG A 1 222 ? -7.465 -12.188 -18.875 1 93.12 222 ARG A C 1
ATOM 1616 O O . ARG A 1 222 ? -8.547 -12.414 -19.422 1 93.12 222 ARG A O 1
ATOM 1623 N N . PRO A 1 223 ? -6.449 -12.945 -19.062 1 94.62 223 PRO A N 1
ATOM 1624 C CA . PRO A 1 223 ? -6.637 -14.109 -19.938 1 94.62 223 PRO A CA 1
ATOM 1625 C C . PRO A 1 223 ? -7.781 -15.008 -19.484 1 94.62 223 PRO A C 1
ATOM 1627 O O . PRO A 1 223 ? -8.391 -15.703 -20.312 1 94.62 223 PRO A O 1
ATOM 1630 N N . ILE A 1 224 ? -8.086 -14.984 -18.188 1 96.31 224 ILE A N 1
ATOM 1631 C CA . ILE A 1 224 ? -9.164 -15.805 -17.656 1 96.31 224 ILE A CA 1
ATOM 1632 C C . ILE A 1 224 ? -10.406 -14.938 -17.438 1 96.31 224 ILE A C 1
ATOM 1634 O O . ILE A 1 224 ? -11.492 -15.258 -17.922 1 96.31 224 ILE A O 1
ATOM 1638 N N . THR A 1 225 ? -10.289 -13.781 -16.781 1 96.75 225 THR A N 1
ATOM 1639 C CA . THR A 1 225 ? -11.422 -12.992 -16.312 1 96.75 225 THR A CA 1
ATOM 1640 C C . THR A 1 225 ? -12.125 -12.297 -17.469 1 96.75 225 THR A C 1
ATOM 1642 O O . THR A 1 225 ? -13.312 -11.969 -17.375 1 96.75 225 THR A O 1
ATOM 1645 N N . GLN A 1 226 ? -11.414 -12.078 -18.562 1 93.62 226 GLN A N 1
ATOM 1646 C CA . GLN A 1 226 ? -12.023 -11.391 -19.703 1 93.62 226 GLN A CA 1
ATOM 1647 C C . GLN A 1 226 ? -12.359 -12.367 -20.828 1 93.62 226 GLN A C 1
ATOM 1649 O O . GLN A 1 226 ? -12.789 -11.961 -21.906 1 93.62 226 GLN A O 1
ATOM 1654 N N . SER A 1 227 ? -12.227 -13.602 -20.562 1 93.88 227 SER A N 1
ATOM 1655 C CA . SER A 1 227 ? -12.617 -14.633 -21.516 1 93.88 227 SER A CA 1
ATOM 1656 C C . SER A 1 227 ? -14.133 -14.75 -21.609 1 93.88 227 SER A C 1
ATOM 1658 O O . SER A 1 227 ? -14.844 -14.523 -20.625 1 93.88 227 SER A O 1
ATOM 1660 N N . GLU A 1 228 ? -14.594 -15.156 -22.766 1 94.5 228 GLU A N 1
ATOM 1661 C CA . GLU A 1 228 ? -16.016 -15.43 -22.953 1 94.5 228 GLU A CA 1
ATOM 1662 C C . GLU A 1 228 ? -16.453 -16.656 -22.156 1 94.5 228 GLU A C 1
ATOM 1664 O O . GLU A 1 228 ? -17.625 -16.812 -21.844 1 94.5 228 GLU A O 1
ATOM 1669 N N . ASN A 1 229 ? -15.523 -17.5 -21.875 1 96.12 229 ASN A N 1
ATOM 1670 C CA . ASN A 1 229 ? -15.719 -18.719 -21.094 1 96.12 229 ASN A CA 1
ATOM 1671 C C . ASN A 1 229 ? -14.641 -18.875 -20.016 1 96.12 229 ASN A C 1
ATOM 1673 O O . ASN A 1 229 ? -13.734 -19.688 -20.156 1 96.12 229 ASN A O 1
ATOM 1677 N N . PRO A 1 230 ? -14.844 -18.203 -18.906 1 96.81 230 PRO A N 1
ATOM 1678 C CA . PRO A 1 230 ? -13.812 -18.203 -17.875 1 96.81 230 PRO A CA 1
ATOM 1679 C C . PRO A 1 230 ? -13.5 -19.594 -17.328 1 96.81 230 PRO A C 1
ATOM 1681 O O . PRO A 1 230 ? -12.336 -19.922 -17.109 1 96.81 230 PRO A O 1
ATOM 1684 N N . SER A 1 231 ? -14.516 -20.422 -17.172 1 97.12 231 SER A N 1
ATOM 1685 C CA . SER A 1 231 ? -14.281 -21.781 -16.703 1 97.12 231 SER A CA 1
ATOM 1686 C C . SER A 1 231 ? -13.406 -22.547 -17.688 1 97.12 231 SER A C 1
ATOM 1688 O O . SER A 1 231 ? -12.492 -23.281 -17.281 1 97.12 231 SER A O 1
ATOM 1690 N N . GLY A 1 232 ? -13.719 -22.391 -18.906 1 95.94 232 GLY A N 1
ATOM 1691 C CA . GLY A 1 232 ? -12.922 -23.031 -19.938 1 95.94 232 GLY A CA 1
ATOM 1692 C C . GLY A 1 232 ? -11.484 -22.531 -19.969 1 95.94 232 GLY A C 1
ATOM 1693 O O . GLY A 1 232 ? -10.555 -23.328 -20.094 1 95.94 232 GLY A O 1
ATOM 1694 N N . ALA A 1 233 ? -11.289 -21.25 -19.875 1 95.25 233 ALA A N 1
ATOM 1695 C CA . ALA A 1 233 ? -9.953 -20.641 -19.875 1 95.25 233 ALA A CA 1
ATOM 1696 C C . ALA A 1 233 ? -9.141 -21.125 -18.672 1 95.25 233 ALA A C 1
ATOM 1698 O O . ALA A 1 233 ? -7.957 -21.453 -18.812 1 95.25 233 ALA A O 1
ATOM 1699 N N . PHE A 1 234 ? -9.789 -21.203 -17.562 1 96.88 234 PHE A N 1
ATOM 1700 C CA . PHE A 1 234 ? -9.133 -21.688 -16.359 1 96.88 234 PHE A CA 1
ATOM 1701 C C . PHE A 1 234 ? -8.719 -23.141 -16.516 1 96.88 234 PHE A C 1
ATOM 1703 O O . PHE A 1 234 ? -7.582 -23.516 -16.219 1 96.88 234 PHE A O 1
ATOM 1710 N N . ALA A 1 235 ? -9.625 -23.906 -17.016 1 96 235 ALA A N 1
ATOM 1711 C CA . ALA A 1 235 ? -9.352 -25.328 -17.234 1 96 235 ALA A CA 1
ATOM 1712 C C . ALA A 1 235 ? -8.188 -25.516 -18.203 1 96 235 ALA A C 1
ATOM 1714 O O . ALA A 1 235 ? -7.371 -26.422 -18.031 1 96 235 ALA A O 1
ATOM 1715 N N . GLN A 1 236 ? -8.156 -24.703 -19.156 1 94.12 236 GLN A N 1
ATOM 1716 C CA . GLN A 1 236 ? -7.07 -24.781 -20.125 1 94.12 236 GLN A CA 1
ATOM 1717 C C . GLN A 1 236 ? -5.723 -24.469 -19.484 1 94.12 236 GLN A C 1
ATOM 1719 O O . GLN A 1 236 ? -4.723 -25.141 -19.766 1 94.12 236 GLN A O 1
ATOM 1724 N N . CYS A 1 237 ? -5.707 -23.453 -18.672 1 95.06 237 CYS A N 1
ATOM 1725 C CA . CYS A 1 237 ? -4.484 -23.141 -17.953 1 95.06 237 CYS A CA 1
ATOM 1726 C C . CYS A 1 237 ? -4.051 -24.297 -17.062 1 95.06 237 CYS A C 1
ATOM 1728 O O . CYS A 1 237 ? -2.871 -24.656 -17.031 1 95.06 237 CYS A O 1
ATOM 1730 N N . CYS A 1 238 ? -4.996 -24.906 -16.391 1 95.81 238 CYS A N 1
ATOM 1731 C CA . CYS A 1 238 ? -4.703 -26.031 -15.516 1 95.81 238 CYS A CA 1
ATOM 1732 C C . CYS A 1 238 ? -4.16 -27.219 -16.328 1 95.81 238 CYS A C 1
ATOM 1734 O O . CYS A 1 238 ? -3.182 -27.844 -15.922 1 95.81 238 CYS A O 1
ATOM 1736 N N . THR A 1 239 ? -4.797 -27.453 -17.406 1 94.06 239 THR A N 1
ATOM 1737 C CA . THR A 1 239 ? -4.391 -28.578 -18.266 1 94.06 239 THR A CA 1
ATOM 1738 C C . THR A 1 239 ? -2.975 -28.359 -18.797 1 94.06 239 THR A C 1
ATOM 1740 O O . THR A 1 239 ? -2.191 -29.312 -18.875 1 94.06 239 THR A O 1
ATOM 1743 N N . ALA A 1 240 ? -2.648 -27.141 -19.109 1 92.88 240 ALA A N 1
ATOM 1744 C CA . ALA A 1 240 ? -1.322 -26.812 -19.625 1 92.88 240 ALA A CA 1
ATOM 1745 C C . ALA A 1 240 ? -0.244 -27.109 -18.594 1 92.88 240 ALA A C 1
ATOM 1747 O O . ALA A 1 240 ? 0.909 -27.375 -18.938 1 92.88 240 ALA A O 1
ATOM 1748 N N . LEU A 1 241 ? -0.599 -27.062 -17.328 1 94.12 241 LEU A N 1
ATOM 1749 C CA . LEU A 1 241 ? 0.356 -27.297 -16.25 1 94.12 241 LEU A CA 1
ATOM 1750 C C . LEU A 1 241 ? 0.524 -28.797 -16 1 94.12 241 LEU A C 1
ATOM 1752 O O . LEU A 1 241 ? 1.461 -29.219 -15.312 1 94.12 241 LEU A O 1
ATOM 1756 N N . SER A 1 242 ? -0.428 -29.641 -16.375 1 84.94 242 SER A N 1
ATOM 1757 C CA . SER A 1 242 ? -0.392 -31.078 -16.156 1 84.94 242 SER A CA 1
ATOM 1758 C C . SER A 1 242 ? 0.386 -31.781 -17.266 1 84.94 242 SER A C 1
ATOM 1760 O O . SER A 1 242 ? 0.713 -32.969 -17.141 1 84.94 242 SER A O 1
ATOM 1762 N N . THR A 1 243 ? 0.63 -31.109 -18.328 1 67.88 243 THR A N 1
ATOM 1763 C CA . THR A 1 243 ? 1.308 -31.766 -19.438 1 67.88 243 THR A CA 1
ATOM 1764 C C . THR A 1 243 ? 2.814 -31.531 -19.375 1 67.88 243 THR A C 1
ATOM 1766 O O . THR A 1 243 ? 3.268 -30.469 -18.938 1 67.88 243 THR A O 1
ATOM 1769 N N . MET B 1 1 ? -12.609 27.5 30.453 1 33.72 1 MET B N 1
ATOM 1770 C CA . MET B 1 1 ? -12.469 28.375 29.297 1 33.72 1 MET B CA 1
ATOM 1771 C C . MET B 1 1 ? -12.125 27.578 28.047 1 33.72 1 MET B C 1
ATOM 1773 O O . MET B 1 1 ? -11.117 26.859 28.016 1 33.72 1 MET B O 1
ATOM 1777 N N . ALA B 1 2 ? -13.039 26.922 27.375 1 43.84 2 ALA B N 1
ATOM 1778 C CA . ALA B 1 2 ? -12.828 26.109 26.172 1 43.84 2 ALA B CA 1
ATOM 1779 C C . ALA B 1 2 ? -11.82 26.766 25.234 1 43.84 2 ALA B C 1
ATOM 1781 O O . ALA B 1 2 ? -12.055 27.859 24.734 1 43.84 2 ALA B O 1
ATOM 1782 N N . SER B 1 3 ? -10.523 26.688 25.484 1 48.31 3 SER B N 1
ATOM 1783 C CA . SER B 1 3 ? -9.492 27.438 24.781 1 48.31 3 SER B CA 1
ATOM 1784 C C . SER B 1 3 ? -9.766 27.469 23.281 1 48.31 3 SER B C 1
ATOM 1786 O O . SER B 1 3 ? -9.969 26.422 22.656 1 48.31 3 SER B O 1
ATOM 1788 N N . SER B 1 4 ? -10.422 28.547 22.766 1 63.62 4 SER B N 1
ATOM 1789 C CA . SER B 1 4 ? -10.914 28.875 21.422 1 63.62 4 SER B CA 1
ATOM 1790 C C . SER B 1 4 ? -9.781 28.891 20.406 1 63.62 4 SER B C 1
ATOM 1792 O O . SER B 1 4 ? -8.875 29.719 20.484 1 63.62 4 SER B O 1
ATOM 1794 N N . PHE B 1 5 ? -9.211 27.734 20.062 1 72.38 5 PHE B N 1
ATOM 1795 C CA . PHE B 1 5 ? -8.258 27.797 18.969 1 72.38 5 PHE B CA 1
ATOM 1796 C C . PHE B 1 5 ? -8.961 28.141 17.656 1 72.38 5 PHE B C 1
ATOM 1798 O O . PHE B 1 5 ? -10.188 28.031 17.562 1 72.38 5 PHE B O 1
ATOM 1805 N N . SER B 1 6 ? -8.133 28.812 16.812 1 79.5 6 SER B N 1
ATOM 1806 C CA . SER B 1 6 ? -8.703 29.281 15.555 1 79.5 6 SER B CA 1
ATOM 1807 C C . SER B 1 6 ? -9.086 28.109 14.656 1 79.5 6 SER B C 1
ATOM 1809 O O . SER B 1 6 ? -8.445 27.047 14.695 1 79.5 6 SER B O 1
ATOM 1811 N N . ALA B 1 7 ? -10.117 28.328 13.969 1 82.62 7 ALA B N 1
ATOM 1812 C CA . ALA B 1 7 ? -10.547 27.359 12.961 1 82.62 7 ALA B CA 1
ATOM 1813 C C . ALA B 1 7 ? -9.43 27.062 11.969 1 82.62 7 ALA B C 1
ATOM 1815 O O . ALA B 1 7 ? -9.289 25.938 11.5 1 82.62 7 ALA B O 1
ATOM 1816 N N . GLU B 1 8 ? -8.609 27.984 11.758 1 88.25 8 GLU B N 1
ATOM 1817 C CA . GLU B 1 8 ? -7.504 27.844 10.812 1 88.25 8 GLU B CA 1
ATOM 1818 C C . GLU B 1 8 ? -6.449 26.875 11.344 1 88.25 8 GLU B C 1
ATOM 1820 O O . GLU B 1 8 ? -5.91 26.062 10.594 1 88.25 8 GLU B O 1
ATOM 1825 N N . SER B 1 9 ? -6.191 26.953 12.594 1 94 9 SER B N 1
ATOM 1826 C CA . SER B 1 9 ? -5.215 26.062 13.203 1 94 9 SER B CA 1
ATOM 1827 C C . SER B 1 9 ? -5.707 24.609 13.188 1 94 9 SER B C 1
ATOM 1829 O O . SER B 1 9 ? -4.922 23.688 12.977 1 94 9 SER B O 1
ATOM 1831 N N . ALA B 1 10 ? -6.969 24.453 13.406 1 96.12 10 ALA B N 1
ATOM 1832 C CA . ALA B 1 10 ? -7.551 23.109 13.406 1 96.12 10 ALA B CA 1
ATOM 1833 C C . ALA B 1 10 ? -7.445 22.469 12.031 1 96.12 10 ALA B C 1
ATOM 1835 O O . ALA B 1 10 ? -7.273 21.25 11.922 1 96.12 10 ALA B O 1
ATOM 1836 N N . GLU B 1 11 ? -7.512 23.297 10.977 1 96.88 11 GLU B N 1
ATOM 1837 C CA . GLU B 1 11 ? -7.438 22.812 9.609 1 96.88 11 GLU B CA 1
ATOM 1838 C C . GLU B 1 11 ? -6.027 22.328 9.266 1 96.88 11 GLU B C 1
ATOM 1840 O O . GLU B 1 11 ? -5.828 21.609 8.297 1 96.88 11 GLU B O 1
ATOM 1845 N N . ARG B 1 12 ? -5.078 22.688 10.094 1 97.56 12 ARG B N 1
ATOM 1846 C CA . ARG B 1 12 ? -3.678 22.391 9.789 1 97.56 12 ARG B CA 1
ATOM 1847 C C . ARG B 1 12 ? -3.217 21.125 10.492 1 97.56 12 ARG B C 1
ATOM 1849 O O . ARG B 1 12 ? -2.086 20.672 10.305 1 97.56 12 ARG B O 1
ATOM 1856 N N . ILE B 1 13 ? -4.074 20.531 11.312 1 98.12 13 ILE B N 1
ATOM 1857 C CA . ILE B 1 13 ? -3.699 19.344 12.062 1 98.12 13 ILE B CA 1
ATOM 1858 C C . ILE B 1 13 ? -4.551 18.156 11.617 1 98.12 13 ILE B C 1
ATOM 1860 O O . ILE B 1 13 ? -5.781 18.234 11.633 1 98.12 13 ILE B O 1
ATOM 1864 N N . ILE B 1 14 ? -3.906 17.156 11.188 1 98.75 14 ILE B N 1
ATOM 1865 C CA . ILE B 1 14 ? -4.531 15.875 10.883 1 98.75 14 ILE B CA 1
ATOM 1866 C C . ILE B 1 14 ? -4.242 14.875 11.992 1 98.75 14 ILE B C 1
ATOM 1868 O O . ILE B 1 14 ? -3.086 14.539 12.25 1 98.75 14 ILE B O 1
ATOM 1872 N N . VAL B 1 15 ? -5.266 14.406 12.672 1 98.62 15 VAL B N 1
ATOM 1873 C CA . VAL B 1 15 ? -5.066 13.438 13.75 1 98.62 15 VAL B CA 1
ATOM 1874 C C . VAL B 1 15 ? -5.066 12.023 13.18 1 98.62 15 VAL B C 1
ATOM 1876 O O . VAL B 1 15 ? -6.023 11.617 12.516 1 98.62 15 VAL B O 1
ATOM 1879 N N . ALA B 1 16 ? -3.992 11.312 13.414 1 98.38 16 ALA B N 1
ATOM 1880 C CA . ALA B 1 16 ? -3.846 9.945 12.922 1 98.38 16 ALA B CA 1
ATOM 1881 C C . ALA B 1 16 ? -4.574 8.953 13.828 1 98.38 16 ALA B C 1
ATOM 1883 O O . ALA B 1 16 ? -4.305 8.898 15.031 1 98.38 16 ALA B O 1
ATOM 1884 N N . LEU B 1 17 ? -5.395 8.109 13.266 1 98.19 17 LEU B N 1
ATOM 1885 C CA . LEU B 1 17 ? -6.199 7.176 14.047 1 98.19 17 LEU B CA 1
ATOM 1886 C C . LEU B 1 17 ? -5.539 5.801 14.109 1 98.19 17 LEU B C 1
ATOM 1888 O O . LEU B 1 17 ? -6.199 4.805 14.406 1 98.19 17 LEU B O 1
ATOM 1892 N N . ASP B 1 18 ? -4.332 5.672 13.867 1 91.62 18 ASP B N 1
ATOM 1893 C CA . ASP B 1 18 ? -3.568 4.434 13.766 1 91.62 18 ASP B CA 1
ATOM 1894 C C . ASP B 1 18 ? -3.68 3.615 15.055 1 91.62 18 ASP B C 1
ATOM 1896 O O . ASP B 1 18 ? -3.652 4.172 16.156 1 91.62 18 ASP B O 1
ATOM 1900 N N . GLY B 1 19 ? -3.758 2.355 14.891 1 91.06 19 GLY B N 1
ATOM 1901 C CA . GLY B 1 19 ? -3.729 1.449 16.031 1 91.06 19 GLY B CA 1
ATOM 1902 C C . GLY B 1 19 ? -5.094 1.229 16.656 1 91.06 19 GLY B C 1
ATOM 1903 O O . GLY B 1 19 ? -5.254 0.359 17.5 1 91.06 19 GLY B O 1
ATOM 1904 N N . MET B 1 20 ? -6.059 1.96 16.328 1 95.19 20 MET B N 1
ATOM 1905 C CA . MET B 1 20 ? -7.395 1.855 16.906 1 95.19 20 MET B CA 1
ATOM 1906 C C . MET B 1 20 ? -8.242 0.851 16.141 1 95.19 20 MET B C 1
ATOM 1908 O O . MET B 1 20 ? -8.125 0.737 14.922 1 95.19 20 MET B O 1
ATOM 1912 N N . ALA B 1 21 ? -9.078 0.199 16.906 1 96.31 21 ALA B N 1
ATOM 1913 C CA . ALA B 1 21 ? -10.164 -0.535 16.266 1 96.31 21 ALA B CA 1
ATOM 1914 C C . ALA B 1 21 ? -11.172 0.421 15.633 1 96.31 21 ALA B C 1
ATOM 1916 O O . ALA B 1 21 ? -11.258 1.588 16.031 1 96.31 21 ALA B O 1
ATOM 1917 N N . PRO B 1 22 ? -11.867 -0.09 14.664 1 97.31 22 PRO B N 1
ATOM 1918 C CA . PRO B 1 22 ? -12.805 0.79 13.961 1 97.31 22 PRO B CA 1
ATOM 1919 C C . PRO B 1 22 ? -13.766 1.507 14.906 1 97.31 22 PRO B C 1
ATOM 1921 O O . PRO B 1 22 ? -13.945 2.723 14.805 1 97.31 22 PRO B O 1
ATOM 1924 N N . ASP B 1 23 ? -14.367 0.816 15.844 1 97.88 23 ASP B N 1
ATOM 1925 C CA . ASP B 1 23 ? -15.305 1.434 16.766 1 97.88 23 ASP B CA 1
ATOM 1926 C C . ASP B 1 23 ? -14.609 2.457 17.656 1 97.88 23 ASP B C 1
ATOM 1928 O O . ASP B 1 23 ? -15.18 3.496 17.984 1 97.88 23 ASP B O 1
ATOM 1932 N N . GLN B 1 24 ? -13.422 2.18 18.031 1 97.94 24 GLN B N 1
ATOM 1933 C CA . GLN B 1 24 ? -12.641 3.102 18.844 1 97.94 24 GLN B CA 1
ATOM 1934 C C . GLN B 1 24 ? -12.305 4.375 18.062 1 97.94 24 GLN B C 1
ATOM 1936 O O . GLN B 1 24 ? -12.367 5.477 18.609 1 97.94 24 GLN B O 1
ATOM 1941 N N . ALA B 1 25 ? -11.922 4.156 16.828 1 98.5 25 ALA B N 1
ATOM 1942 C CA . ALA B 1 25 ? -11.586 5.289 15.969 1 98.5 25 ALA B CA 1
ATOM 1943 C C . ALA B 1 25 ? -12.773 6.234 15.805 1 98.5 25 ALA B C 1
ATOM 1945 O O . ALA B 1 25 ? -12.625 7.453 15.906 1 98.5 25 ALA B O 1
ATOM 1946 N N . LEU B 1 26 ? -13.961 5.664 15.586 1 98.5 26 LEU B N 1
ATOM 1947 C CA . LEU B 1 26 ? -15.172 6.453 15.398 1 98.5 26 LEU B CA 1
ATOM 1948 C C . LEU B 1 26 ? -15.57 7.164 16.688 1 98.5 26 LEU B C 1
ATOM 1950 O O . LEU B 1 26 ? -15.961 8.336 16.656 1 98.5 26 LEU B O 1
ATOM 1954 N N . ALA B 1 27 ? -15.438 6.477 17.766 1 98.12 27 ALA B N 1
ATOM 1955 C CA . ALA B 1 27 ? -15.758 7.07 19.062 1 98.12 27 ALA B CA 1
ATOM 1956 C C . ALA B 1 27 ? -14.797 8.211 19.391 1 98.12 27 ALA B C 1
ATOM 1958 O O . ALA B 1 27 ? -15.219 9.273 19.859 1 98.12 27 ALA B O 1
ATOM 1959 N N . PHE B 1 28 ? -13.547 7.926 19.156 1 98.31 28 PHE B N 1
ATOM 1960 C CA . PHE B 1 28 ? -12.516 8.922 19.406 1 98.31 28 PHE B CA 1
ATOM 1961 C C . PHE B 1 28 ? -12.789 10.188 18.609 1 98.31 28 PHE B C 1
ATOM 1963 O O . PHE B 1 28 ? -12.781 11.297 19.156 1 98.31 28 PHE B O 1
ATOM 1970 N N . SER B 1 29 ? -13.016 10.008 17.312 1 98.19 29 SER B N 1
ATOM 1971 C CA . SER B 1 29 ? -13.188 11.148 16.406 1 98.19 29 SER B CA 1
ATOM 1972 C C . SER B 1 29 ? -14.414 11.969 16.781 1 98.19 29 SER B C 1
ATOM 1974 O O . SER B 1 29 ? -14.438 13.188 16.594 1 98.19 29 SER B O 1
ATOM 1976 N N . ALA B 1 30 ? -15.43 11.359 17.297 1 97.38 30 ALA B N 1
ATOM 1977 C CA . ALA B 1 30 ? -16.656 12.039 17.688 1 97.38 30 ALA B CA 1
ATOM 1978 C C . ALA B 1 30 ? -16.469 12.836 18.984 1 97.38 30 ALA B C 1
ATOM 1980 O O . ALA B 1 30 ? -17.172 13.82 19.219 1 97.38 30 ALA B O 1
ATOM 1981 N N . GLN B 1 31 ? -15.508 12.445 19.688 1 95.81 31 GLN B N 1
ATOM 1982 C CA . GLN B 1 31 ? -15.344 12.992 21.031 1 95.81 31 GLN B CA 1
ATOM 1983 C C . GLN B 1 31 ? -14.414 14.203 21.016 1 95.81 31 GLN B C 1
ATOM 1985 O O . GLN B 1 31 ? -14.547 15.102 21.844 1 95.81 31 GLN B O 1
ATOM 1990 N N . VAL B 1 32 ? -13.484 14.25 20.125 1 97.44 32 VAL B N 1
ATOM 1991 C CA . VAL B 1 32 ? -12.477 15.312 20.125 1 97.44 32 VAL B CA 1
ATOM 1992 C C . VAL B 1 32 ? -13.086 16.594 19.594 1 97.44 32 VAL B C 1
ATOM 1994 O O . VAL B 1 32 ? -13.469 16.672 18.422 1 97.44 32 VAL B O 1
ATOM 1997 N N . GLN B 1 33 ? -13.133 17.609 20.391 1 95.94 33 GLN B N 1
ATOM 1998 C CA . GLN B 1 33 ? -13.758 18.875 20.031 1 95.94 33 GLN B CA 1
ATOM 1999 C C . GLN B 1 33 ? -12.906 19.656 19.031 1 95.94 33 GLN B C 1
ATOM 2001 O O . GLN B 1 33 ? -11.688 19.766 19.203 1 95.94 33 GLN B O 1
ATOM 2006 N N . GLY B 1 34 ? -13.562 20.109 17.984 1 96.06 34 GLY B N 1
ATOM 2007 C CA . GLY B 1 34 ? -12.906 20.984 17.031 1 96.06 34 GLY B CA 1
ATOM 2008 C C . GLY B 1 34 ? -12.148 20.234 15.961 1 96.06 34 GLY B C 1
ATOM 2009 O O . GLY B 1 34 ? -11.562 20.844 15.062 1 96.06 34 GLY B O 1
ATOM 2010 N N . LEU B 1 35 ? -12.172 18.984 16.031 1 97.69 35 LEU B N 1
ATOM 2011 C CA . LEU B 1 35 ? -11.461 18.141 15.078 1 97.69 35 LEU B CA 1
ATOM 2012 C C . LEU B 1 35 ? -11.969 18.359 13.664 1 97.69 35 LEU B C 1
ATOM 2014 O O . LEU B 1 35 ? -13.18 18.453 13.438 1 97.69 35 LEU B O 1
ATOM 2018 N N . ARG B 1 36 ? -11.094 18.453 12.688 1 98.31 36 ARG B N 1
ATOM 2019 C CA . ARG B 1 36 ? -11.477 18.703 11.305 1 98.31 36 ARG B CA 1
ATOM 2020 C C . ARG B 1 36 ? -10.992 17.578 10.391 1 98.31 36 ARG B C 1
ATOM 2022 O O . ARG B 1 36 ? -11.75 17.094 9.547 1 98.31 36 ARG B O 1
ATOM 2029 N N . TRP B 1 37 ? -9.703 17.188 10.602 1 98.75 37 TRP B N 1
ATOM 2030 C CA . TRP B 1 37 ? -9.039 16.219 9.742 1 98.75 37 TRP B CA 1
ATOM 2031 C C . TRP B 1 37 ? -8.648 14.969 10.531 1 98.75 37 TRP B C 1
ATOM 2033 O O . TRP B 1 37 ? -8.156 15.062 11.656 1 98.75 37 TRP B O 1
ATOM 2043 N N . VAL B 1 38 ? -8.859 13.812 9.938 1 98.88 38 VAL B N 1
ATOM 2044 C CA . VAL B 1 38 ? -8.344 12.562 10.492 1 98.88 38 VAL B CA 1
ATOM 2045 C C . VAL B 1 38 ? -7.625 11.766 9.398 1 98.88 38 VAL B C 1
ATOM 2047 O O . VAL B 1 38 ? -7.945 11.898 8.219 1 98.88 38 VAL B O 1
ATOM 2050 N N . LYS B 1 39 ? -6.68 11.078 9.805 1 98.88 39 LYS B N 1
ATOM 2051 C CA . LYS B 1 39 ? -5.973 10.164 8.906 1 98.88 39 LYS B CA 1
ATOM 2052 C C . LYS B 1 39 ? -6.387 8.719 9.156 1 98.88 39 LYS B C 1
ATOM 2054 O O . LYS B 1 39 ? -6.375 8.25 10.297 1 98.88 39 LYS B O 1
ATOM 2059 N N . VAL B 1 40 ? -6.812 8.062 8.156 1 98.81 40 VAL B N 1
ATOM 2060 C CA . VAL B 1 40 ? -7.031 6.617 8.141 1 98.81 40 VAL B CA 1
ATOM 2061 C C . VAL B 1 40 ? -5.855 5.926 7.449 1 98.81 40 VAL B C 1
ATOM 2063 O O . VAL B 1 40 ? -5.641 6.102 6.25 1 98.81 40 VAL B O 1
ATOM 2066 N N . GLY B 1 41 ? -5.129 5.137 8.219 1 98.38 41 GLY B N 1
ATOM 2067 C CA . GLY B 1 41 ? -3.973 4.434 7.688 1 98.38 41 GLY B CA 1
ATOM 2068 C C . GLY B 1 41 ? -4.254 2.979 7.367 1 98.38 41 GLY B C 1
ATOM 2069 O O . GLY B 1 41 ? -5.402 2.539 7.406 1 98.38 41 GLY B O 1
ATOM 2070 N N . LEU B 1 42 ? -3.197 2.227 7.043 1 98.44 42 LEU B N 1
ATOM 2071 C CA . LEU B 1 42 ? -3.262 0.861 6.531 1 98.44 42 LEU B CA 1
ATOM 2072 C C . LEU B 1 42 ? -3.957 -0.06 7.527 1 98.44 42 LEU B C 1
ATOM 2074 O O . LEU B 1 42 ? -4.891 -0.779 7.164 1 98.44 42 LEU B O 1
ATOM 2078 N N . GLU B 1 43 ? -3.521 -0 8.758 1 97.62 43 GLU B N 1
ATOM 2079 C CA . GLU B 1 43 ? -4.035 -0.951 9.734 1 97.62 43 GLU B CA 1
ATOM 2080 C C . GLU B 1 43 ? -5.543 -0.801 9.914 1 97.62 43 GLU B C 1
ATOM 2082 O O . GLU B 1 43 ? -6.281 -1.786 9.852 1 97.62 43 GLU B O 1
ATOM 2087 N N . LEU B 1 44 ? -5.969 0.404 10.156 1 98.44 44 LEU B N 1
ATOM 2088 C CA . LEU B 1 44 ? -7.395 0.667 10.344 1 98.44 44 LEU B CA 1
ATOM 2089 C C . LEU B 1 44 ? -8.18 0.32 9.086 1 98.44 44 LEU B C 1
ATOM 2091 O O . LEU B 1 44 ? -9.258 -0.283 9.164 1 98.44 44 LEU B O 1
ATOM 2095 N N . PHE B 1 45 ? -7.688 0.648 7.902 1 98.75 45 PHE B N 1
ATOM 2096 C CA . PHE B 1 45 ? -8.406 0.407 6.652 1 98.75 45 PHE B CA 1
ATOM 2097 C C . PHE B 1 45 ? -8.523 -1.087 6.379 1 98.75 45 PHE B C 1
ATOM 2099 O O . PHE B 1 45 ? -9.547 -1.551 5.871 1 98.75 45 PHE B O 1
ATOM 2106 N N . VAL B 1 46 ? -7.473 -1.828 6.664 1 98.56 46 VAL B N 1
ATOM 2107 C CA . VAL B 1 46 ? -7.512 -3.27 6.441 1 98.56 46 VAL B CA 1
ATOM 2108 C C . VAL B 1 46 ? -8.602 -3.896 7.305 1 98.56 46 VAL B C 1
ATOM 2110 O O . VAL B 1 46 ? -9.258 -4.855 6.891 1 98.56 46 VAL B O 1
ATOM 2113 N N . GLN B 1 47 ? -8.852 -3.316 8.414 1 96.81 47 GLN B N 1
ATOM 2114 C CA . GLN B 1 47 ? -9.836 -3.852 9.344 1 96.81 47 GLN B CA 1
ATOM 2115 C C . GLN B 1 47 ? -11.25 -3.4 8.969 1 96.81 47 GLN B C 1
ATOM 2117 O O . GLN B 1 47 ? -12.203 -4.176 9.07 1 96.81 47 GLN B O 1
ATOM 2122 N N . ALA B 1 48 ? -11.367 -2.186 8.531 1 97.75 48 ALA B N 1
ATOM 2123 C CA . ALA B 1 48 ? -12.688 -1.577 8.477 1 97.75 48 ALA B CA 1
ATOM 2124 C C . ALA B 1 48 ? -13.141 -1.383 7.031 1 97.75 48 ALA B C 1
ATOM 2126 O O . ALA B 1 48 ? -14.344 -1.315 6.754 1 97.75 48 ALA B O 1
ATOM 2127 N N . GLY B 1 49 ? -12.133 -1.207 6.129 1 98.06 49 GLY B N 1
ATOM 2128 C CA . GLY B 1 49 ? -12.461 -0.952 4.734 1 98.06 49 GLY B CA 1
ATOM 2129 C C . GLY B 1 49 ? -13.023 0.438 4.5 1 98.06 49 GLY B C 1
ATOM 2130 O O . GLY B 1 49 ? -12.781 1.352 5.293 1 98.06 49 GLY B O 1
ATOM 2131 N N . PRO B 1 50 ? -13.719 0.602 3.375 1 98.44 50 PRO B N 1
ATOM 2132 C CA . PRO B 1 50 ? -14.211 1.927 2.994 1 98.44 50 PRO B CA 1
ATOM 2133 C C . PRO B 1 50 ? -15.266 2.461 3.959 1 98.44 50 PRO B C 1
ATOM 2135 O O . PRO B 1 50 ? -15.484 3.674 4.031 1 98.44 50 PRO B O 1
ATOM 2138 N N . GLU B 1 51 ? -15.859 1.608 4.742 1 97.94 51 GLU B N 1
ATOM 2139 C CA . GLU B 1 51 ? -16.938 2.01 5.645 1 97.94 51 GLU B CA 1
ATOM 2140 C C . GLU B 1 51 ? -16.438 3.018 6.68 1 97.94 51 GLU B C 1
ATOM 2142 O O . GLU B 1 51 ? -17.172 3.934 7.059 1 97.94 51 GLU B O 1
ATOM 2147 N N . VAL B 1 52 ? -15.219 2.857 7.133 1 98.5 52 VAL B N 1
ATOM 2148 C CA . VAL B 1 52 ? -14.703 3.771 8.148 1 98.5 52 VAL B CA 1
ATOM 2149 C C . VAL B 1 52 ? -14.562 5.172 7.555 1 98.5 52 VAL B C 1
ATOM 2151 O O . VAL B 1 52 ? -14.805 6.168 8.242 1 98.5 52 VAL B O 1
ATOM 2154 N N . VAL B 1 53 ? -14.141 5.254 6.27 1 98.56 53 VAL B N 1
ATOM 2155 C CA . VAL B 1 53 ? -14.016 6.543 5.598 1 98.56 53 VAL B CA 1
ATOM 2156 C C . VAL B 1 53 ? -15.391 7.203 5.488 1 98.56 53 VAL B C 1
ATOM 2158 O O . VAL B 1 53 ? -15.539 8.383 5.812 1 98.56 53 VAL B O 1
ATOM 2161 N N . ILE B 1 54 ? -16.359 6.43 5.113 1 98.19 54 ILE B N 1
ATOM 2162 C CA . ILE B 1 54 ? -17.734 6.918 4.949 1 98.19 54 ILE B CA 1
ATOM 2163 C C . ILE B 1 54 ? -18.266 7.422 6.289 1 98.19 54 ILE B C 1
ATOM 2165 O O . ILE B 1 54 ? -18.812 8.523 6.375 1 98.19 54 ILE B O 1
ATOM 2169 N N . GLN B 1 55 ? -18.062 6.664 7.305 1 98.56 55 GLN B N 1
ATOM 2170 C CA . GLN B 1 55 ? -18.578 6.996 8.625 1 98.56 55 GLN B CA 1
ATOM 2171 C C . GLN B 1 55 ? -17.906 8.242 9.188 1 98.56 55 GLN B C 1
ATOM 2173 O O . GLN B 1 55 ? -18.562 9.094 9.797 1 98.56 55 GLN B O 1
ATOM 2178 N N . LEU B 1 56 ? -16.609 8.359 9 1 98.81 56 LEU B N 1
ATOM 2179 C CA . LEU B 1 56 ? -15.883 9.539 9.461 1 98.81 56 LEU B CA 1
ATOM 2180 C C . LEU B 1 56 ? -16.344 10.789 8.719 1 98.81 56 LE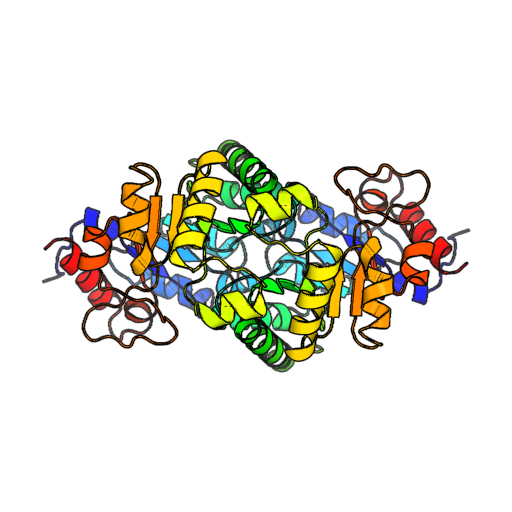U B C 1
ATOM 2182 O O . LEU B 1 56 ? -16.516 11.844 9.328 1 98.81 56 LEU B O 1
ATOM 2186 N N . ARG B 1 57 ? -16.609 10.688 7.445 1 98.44 57 ARG B N 1
ATOM 2187 C CA . ARG B 1 57 ? -17.109 11.805 6.656 1 98.44 57 ARG B CA 1
ATOM 2188 C C . ARG B 1 57 ? -18.516 12.195 7.094 1 98.44 57 ARG B C 1
ATOM 2190 O O . ARG B 1 57 ? -18.859 13.383 7.129 1 98.44 57 ARG B O 1
ATOM 2197 N N . ASN B 1 58 ? -19.312 11.211 7.422 1 98.06 58 ASN B N 1
ATOM 2198 C CA . ASN B 1 58 ? -20.656 11.477 7.922 1 98.06 58 ASN B CA 1
ATOM 2199 C C . ASN B 1 58 ? -20.625 12.242 9.242 1 98.06 58 ASN B C 1
ATOM 2201 O O . ASN B 1 58 ? -21.609 12.898 9.602 1 98.06 58 ASN B O 1
ATOM 2205 N N . GLN B 1 59 ? -19.547 12.125 9.977 1 98.19 59 GLN B N 1
ATOM 2206 C CA . GLN B 1 59 ? -19.359 12.891 11.203 1 98.19 59 GLN B CA 1
ATOM 2207 C C . GLN B 1 59 ? -18.922 14.32 10.898 1 98.19 59 GLN B C 1
ATOM 2209 O O . GLN B 1 59 ? -18.672 15.109 11.812 1 98.19 59 GLN B O 1
ATOM 2214 N N . GLY B 1 60 ? -18.766 14.625 9.586 1 97.94 60 GLY B N 1
ATOM 2215 C CA . GLY B 1 60 ? -18.391 15.969 9.18 1 97.94 60 GLY B CA 1
ATOM 2216 C C . GLY B 1 60 ? -16.875 16.156 9.094 1 97.94 60 GLY B C 1
ATOM 2217 O O . GLY B 1 60 ? -16.406 17.297 9.023 1 97.94 60 GLY B O 1
ATOM 2218 N N . LEU B 1 61 ? -16.125 15.094 9.156 1 98.62 61 LEU B N 1
ATOM 2219 C CA . LEU B 1 61 ? -14.664 15.18 9.156 1 98.62 61 LEU B CA 1
ATOM 2220 C C . LEU B 1 61 ? -14.109 15.055 7.742 1 98.62 61 LEU B C 1
ATOM 2222 O O . LEU B 1 61 ? -14.734 14.414 6.883 1 98.62 61 LEU B O 1
ATOM 2226 N N . ARG B 1 62 ? -13.031 15.68 7.496 1 98.62 62 ARG B N 1
ATOM 2227 C CA . ARG B 1 62 ? -12.234 15.5 6.285 1 98.62 62 ARG B CA 1
ATOM 2228 C C . ARG B 1 62 ? -11.242 14.359 6.449 1 98.62 62 ARG B C 1
ATOM 2230 O O . ARG B 1 62 ? -10.617 14.211 7.504 1 98.62 62 ARG B O 1
ATOM 2237 N N . VAL B 1 63 ? -11.07 13.547 5.41 1 98.88 63 VAL B N 1
ATOM 2238 C CA . VAL B 1 63 ? -10.32 12.305 5.594 1 98.88 63 VAL B CA 1
ATOM 2239 C C . VAL B 1 63 ? -9.062 12.328 4.727 1 98.88 63 VAL B C 1
ATOM 2241 O O . VAL B 1 63 ? -9.133 12.609 3.527 1 98.88 63 VAL B O 1
ATOM 2244 N N . PHE B 1 64 ? -7.922 12.156 5.34 1 98.94 64 PHE B N 1
ATOM 2245 C CA . PHE B 1 64 ? -6.652 11.789 4.73 1 98.94 64 PHE B CA 1
ATOM 2246 C C . PHE B 1 64 ? -6.504 10.273 4.676 1 98.94 64 PHE B C 1
ATOM 2248 O O . PHE B 1 64 ? -6.301 9.625 5.703 1 98.94 64 PHE B O 1
ATOM 2255 N N . LEU B 1 65 ? -6.707 9.695 3.514 1 98.88 65 LEU B N 1
ATOM 2256 C CA . LEU B 1 65 ? -6.543 8.258 3.328 1 98.88 65 LEU B CA 1
ATOM 2257 C C . LEU B 1 65 ? -5.094 7.91 3.008 1 98.88 65 LEU B C 1
ATOM 2259 O O . LEU B 1 65 ? -4.633 8.125 1.885 1 98.88 65 LEU B O 1
ATOM 2263 N N . ASP B 1 66 ? -4.387 7.355 3.959 1 98.81 66 ASP B N 1
ATOM 2264 C CA . ASP B 1 66 ? -2.943 7.148 3.904 1 98.81 66 ASP B CA 1
ATOM 2265 C C . ASP B 1 66 ? -2.607 5.672 3.693 1 98.81 66 ASP B C 1
ATOM 2267 O O . ASP B 1 66 ? -2.123 5.004 4.609 1 98.81 66 ASP B O 1
ATOM 2271 N N . LEU B 1 67 ? -2.799 5.227 2.439 1 98.75 67 LEU B N 1
ATOM 2272 C CA . LEU B 1 67 ? -2.607 3.812 2.141 1 98.75 67 LEU B CA 1
ATOM 2273 C C . LEU B 1 67 ? -1.314 3.592 1.361 1 98.75 67 LEU B C 1
ATOM 2275 O O . LEU B 1 67 ? -0.904 2.449 1.143 1 98.75 67 LEU B O 1
ATOM 2279 N N . LYS B 1 68 ? -0.709 4.629 0.928 1 98.69 68 LYS B N 1
ATOM 2280 C CA . LYS B 1 68 ? 0.611 4.609 0.306 1 98.69 68 LYS B CA 1
ATOM 2281 C C . LYS B 1 68 ? 0.663 3.611 -0.847 1 98.69 68 LYS B C 1
ATOM 2283 O O . LYS B 1 68 ? 1.544 2.75 -0.891 1 98.69 68 LYS B O 1
ATOM 2288 N N . PHE B 1 69 ? -0.261 3.783 -1.827 1 98.81 69 PHE B N 1
ATOM 2289 C CA . PHE B 1 69 ? -0.323 2.869 -2.961 1 98.81 69 PHE B CA 1
ATOM 2290 C C . PHE B 1 69 ? 1.014 2.818 -3.691 1 98.81 69 PHE B C 1
ATOM 2292 O O . PHE B 1 69 ? 1.652 3.852 -3.898 1 98.81 69 PHE B O 1
ATOM 2299 N N . HIS B 1 70 ? 1.457 1.638 -4.031 1 98.75 70 HIS B N 1
ATOM 2300 C CA . HIS B 1 70 ? 2.684 1.359 -4.77 1 98.75 70 HIS B CA 1
ATOM 2301 C C . HIS B 1 70 ? 2.539 0.104 -5.621 1 98.75 70 HIS B C 1
ATOM 2303 O O . HIS B 1 70 ? 2.652 -1.014 -5.113 1 98.75 70 HIS B O 1
ATOM 2309 N N . ASP B 1 71 ? 2.275 0.221 -6.836 1 98.25 71 ASP B N 1
ATOM 2310 C CA . ASP B 1 71 ? 2.002 -0.866 -7.77 1 98.25 71 ASP B CA 1
ATOM 2311 C C . ASP B 1 71 ? 2.234 -0.421 -9.211 1 98.25 71 ASP B C 1
ATOM 2313 O O . ASP B 1 71 ? 2.76 0.668 -9.453 1 98.25 71 ASP B O 1
ATOM 2317 N N . ILE B 1 72 ? 1.924 -1.321 -10.156 1 95.94 72 ILE B N 1
ATOM 2318 C CA . ILE B 1 72 ? 2.01 -0.962 -11.57 1 95.94 72 ILE B CA 1
ATOM 2319 C C . ILE B 1 72 ? 0.998 0.136 -11.891 1 95.94 72 ILE B C 1
ATOM 2321 O O . ILE B 1 72 ? 0.014 0.308 -11.164 1 95.94 72 ILE B O 1
ATOM 2325 N N . PRO B 1 73 ? 1.201 0.874 -12.992 1 97.25 73 PRO B N 1
ATOM 2326 C CA . PRO B 1 73 ? 0.391 2.057 -13.289 1 97.25 73 PRO B CA 1
ATOM 2327 C C . PRO B 1 73 ? -1.105 1.755 -13.312 1 97.25 73 PRO B C 1
ATOM 2329 O O . PRO B 1 73 ? -1.896 2.484 -12.711 1 97.25 73 PRO B O 1
ATOM 2332 N N . THR B 1 74 ? -1.508 0.672 -13.883 1 95.69 74 THR B N 1
ATOM 2333 C CA . THR B 1 74 ? -2.924 0.349 -14.008 1 95.69 74 THR B CA 1
ATOM 2334 C C . THR B 1 74 ? -3.553 0.118 -12.633 1 95.69 74 THR B C 1
ATOM 2336 O O . THR B 1 74 ? -4.66 0.588 -12.367 1 95.69 74 THR B O 1
ATOM 2339 N N . THR B 1 75 ? -2.869 -0.606 -11.789 1 96.81 75 THR B N 1
ATOM 2340 C CA . THR B 1 75 ? -3.375 -0.893 -10.453 1 96.81 75 THR B CA 1
ATOM 2341 C C . THR B 1 75 ? -3.416 0.377 -9.609 1 96.81 75 THR B C 1
ATOM 2343 O O . THR B 1 75 ? -4.379 0.607 -8.875 1 96.81 75 THR B O 1
ATOM 2346 N N . MET B 1 76 ? -2.377 1.219 -9.734 1 97.88 76 MET B N 1
ATOM 2347 C CA . MET B 1 76 ? -2.344 2.49 -9.023 1 97.88 76 MET B CA 1
ATOM 2348 C C . MET B 1 76 ? -3.516 3.377 -9.43 1 97.88 76 MET B C 1
ATOM 2350 O O . MET B 1 76 ? -4.16 3.994 -8.578 1 97.88 76 MET B O 1
ATOM 2354 N N . ALA B 1 77 ? -3.725 3.424 -10.727 1 98.44 77 ALA B N 1
ATOM 2355 C CA . ALA B 1 77 ? -4.844 4.211 -11.242 1 98.44 77 ALA B CA 1
ATOM 2356 C C . ALA B 1 77 ? -6.168 3.721 -10.664 1 98.44 77 ALA B C 1
ATOM 2358 O O . ALA B 1 77 ? -6.969 4.516 -10.164 1 98.44 77 ALA B O 1
ATOM 2359 N N . GLY B 1 78 ? -6.398 2.451 -10.711 1 98.19 78 GLY B N 1
ATOM 2360 C CA . GLY B 1 78 ? -7.633 1.896 -10.18 1 98.19 78 GLY B CA 1
ATOM 2361 C C . GLY B 1 78 ? -7.824 2.17 -8.703 1 98.19 78 GLY B C 1
ATOM 2362 O O . GLY B 1 78 ? -8.914 2.551 -8.273 1 98.19 78 GLY B O 1
ATOM 2363 N N . ALA B 1 79 ? -6.812 1.961 -7.906 1 98.56 79 ALA B N 1
ATOM 2364 C CA . ALA B 1 79 ? -6.875 2.184 -6.461 1 98.56 79 ALA B CA 1
ATOM 2365 C C . ALA B 1 79 ? -7.176 3.646 -6.145 1 98.56 79 ALA B C 1
ATOM 2367 O O . ALA B 1 79 ? -8.023 3.943 -5.305 1 98.56 79 ALA B O 1
ATOM 2368 N N . CYS B 1 80 ? -6.477 4.527 -6.836 1 98.81 80 CYS B N 1
ATOM 2369 C CA . CYS B 1 80 ? -6.641 5.957 -6.609 1 98.81 80 CYS B CA 1
ATOM 2370 C C . CYS B 1 80 ? -8.023 6.422 -7.051 1 98.81 80 CYS B C 1
ATOM 2372 O O . CYS B 1 80 ? -8.633 7.273 -6.402 1 98.81 80 CYS B O 1
ATOM 2374 N N . LEU B 1 81 ? -8.469 5.906 -8.203 1 98.69 81 LEU B N 1
ATOM 2375 C CA . LEU B 1 81 ? -9.82 6.219 -8.656 1 98.69 81 LEU B CA 1
ATOM 2376 C C . LEU B 1 81 ? -10.844 5.887 -7.574 1 98.69 81 LEU B C 1
ATOM 2378 O O . LEU B 1 81 ? -11.688 6.723 -7.234 1 98.69 81 LEU B O 1
ATOM 2382 N N . ARG B 1 82 ? -10.742 4.75 -6.988 1 98.56 82 ARG B N 1
ATOM 2383 C CA . ARG B 1 82 ? -11.703 4.297 -5.988 1 98.56 82 ARG B CA 1
ATOM 2384 C C . ARG B 1 82 ? -11.578 5.102 -4.699 1 98.56 82 ARG B C 1
ATOM 2386 O O . ARG B 1 82 ? -12.578 5.418 -4.055 1 98.56 82 ARG B O 1
ATOM 2393 N N . ALA B 1 83 ? -10.352 5.375 -4.301 1 98.75 83 ALA B N 1
ATOM 2394 C CA . ALA B 1 83 ? -10.125 6.18 -3.102 1 98.75 83 ALA B CA 1
ATOM 2395 C C . ALA B 1 83 ? -10.742 7.566 -3.244 1 98.75 83 ALA B C 1
ATOM 2397 O O . ALA B 1 83 ? -11.367 8.07 -2.309 1 98.75 83 ALA B O 1
ATOM 2398 N N . ALA B 1 84 ? -10.562 8.164 -4.426 1 98.75 84 ALA B N 1
ATOM 2399 C CA . ALA B 1 84 ? -11.148 9.469 -4.699 1 98.75 84 ALA B CA 1
ATOM 2400 C C . ALA B 1 84 ? -12.672 9.406 -4.68 1 98.75 84 ALA B C 1
ATOM 2402 O O . ALA B 1 84 ? -13.328 10.297 -4.133 1 98.75 84 ALA B O 1
ATOM 2403 N N . ALA B 1 85 ? -13.164 8.398 -5.238 1 98.19 85 ALA B N 1
ATOM 2404 C CA . ALA B 1 85 ? -14.617 8.211 -5.297 1 98.19 85 ALA B CA 1
ATOM 2405 C C . ALA B 1 85 ? -15.203 8.078 -3.895 1 98.19 85 ALA B C 1
ATOM 2407 O O . ALA B 1 85 ? -16.359 8.422 -3.666 1 98.19 85 ALA B O 1
ATOM 2408 N N . LEU B 1 86 ? -14.414 7.59 -2.939 1 97.44 86 LEU B N 1
ATOM 2409 C CA . LEU B 1 86 ? -14.836 7.426 -1.552 1 97.44 86 LEU B CA 1
ATOM 2410 C C . LEU B 1 86 ? -14.969 8.781 -0.864 1 97.44 86 LEU B C 1
ATOM 2412 O O . LEU B 1 86 ? -15.594 8.883 0.196 1 97.44 86 LEU B O 1
ATOM 2416 N N . GLY B 1 87 ? -14.328 9.773 -1.383 1 98.12 87 GLY B N 1
ATOM 2417 C CA . GLY B 1 87 ? -14.438 11.117 -0.833 1 98.12 87 GLY B CA 1
ATOM 2418 C C . GLY B 1 87 ? -13.234 11.523 -0.001 1 98.12 87 GLY B C 1
ATOM 2419 O O . GLY B 1 87 ? -13.281 12.531 0.708 1 98.12 87 GLY B O 1
ATOM 2420 N N . ALA B 1 88 ? -12.188 10.727 0.007 1 98.56 88 ALA B N 1
ATOM 2421 C CA . ALA B 1 88 ? -10.945 11.156 0.655 1 98.56 88 ALA B CA 1
ATOM 2422 C C . ALA B 1 88 ? -10.398 12.414 0.001 1 98.56 88 ALA B C 1
ATOM 2424 O O . ALA B 1 88 ? -10.438 12.562 -1.224 1 98.56 88 ALA B O 1
ATOM 2425 N N . GLU B 1 89 ? -9.883 13.32 0.795 1 98.62 89 GLU B N 1
ATOM 2426 C CA . GLU B 1 89 ? -9.438 14.602 0.246 1 98.62 89 GLU B CA 1
ATOM 2427 C C . GLU B 1 89 ? -7.918 14.633 0.091 1 98.62 89 GLU B C 1
ATOM 2429 O O . GLU B 1 89 ? -7.379 15.469 -0.636 1 98.62 89 GLU B O 1
ATOM 2434 N N . LEU B 1 90 ? -7.215 13.797 0.836 1 98.88 90 LEU B N 1
ATOM 2435 C CA . LEU B 1 90 ? -5.793 13.508 0.686 1 98.88 90 LEU B CA 1
ATOM 2436 C C . LEU B 1 90 ? -5.559 12.016 0.512 1 98.88 90 LEU B C 1
ATOM 2438 O O . LEU B 1 90 ? -6.172 11.203 1.209 1 98.88 90 LEU B O 1
ATOM 2442 N N . ILE B 1 91 ? -4.762 11.633 -0.462 1 98.94 91 ILE B N 1
ATOM 2443 C CA . ILE B 1 91 ? -4.465 10.242 -0.768 1 98.94 91 ILE B CA 1
ATOM 2444 C C . ILE B 1 91 ? -2.967 10.07 -0.995 1 98.94 91 ILE B C 1
ATOM 2446 O O . ILE B 1 91 ? -2.336 10.883 -1.669 1 98.94 91 ILE B O 1
ATOM 2450 N N . THR B 1 92 ? -2.424 9 -0.451 1 98.94 92 THR B N 1
ATOM 2451 C CA . THR B 1 92 ? -0.979 8.859 -0.582 1 98.94 92 THR B CA 1
ATOM 2452 C C . THR B 1 92 ? -0.631 7.773 -1.599 1 98.94 92 THR B C 1
ATOM 2454 O O . THR B 1 92 ? -1.306 6.746 -1.672 1 98.94 92 THR B O 1
ATOM 2457 N N . VAL B 1 93 ? 0.445 8 -2.322 1 98.88 93 VAL B N 1
ATOM 2458 C CA . VAL B 1 93 ? 1.147 7.07 -3.199 1 98.88 93 VAL B CA 1
ATOM 2459 C C . VAL B 1 93 ? 2.648 7.141 -2.928 1 98.88 93 VAL B C 1
ATOM 2461 O O . VAL B 1 93 ? 3.145 8.133 -2.393 1 98.88 93 VAL B O 1
ATOM 2464 N N . HIS B 1 94 ? 3.348 6.121 -3.24 1 98.88 94 HIS B N 1
ATOM 2465 C CA . HIS B 1 94 ? 4.801 6.207 -3.15 1 98.88 94 HIS B CA 1
ATOM 2466 C C . HIS B 1 94 ? 5.395 6.836 -4.406 1 98.88 94 HIS B C 1
ATOM 2468 O O . HIS B 1 94 ? 5.098 6.402 -5.523 1 98.88 94 HIS B O 1
ATOM 2474 N N . ALA B 1 95 ? 6.297 7.785 -4.242 1 98.69 95 ALA B N 1
ATOM 2475 C CA . ALA B 1 95 ? 6.977 8.43 -5.363 1 98.69 95 ALA B CA 1
ATOM 2476 C C . ALA B 1 95 ? 7.801 7.418 -6.156 1 98.69 95 ALA B C 1
ATOM 2478 O O . ALA B 1 95 ? 7.926 7.535 -7.379 1 98.69 95 ALA B O 1
ATOM 2479 N N . CYS B 1 96 ? 8.289 6.445 -5.508 1 97.88 96 CYS B N 1
ATOM 2480 C CA . CYS B 1 96 ? 9.195 5.488 -6.133 1 97.88 96 CYS B CA 1
ATOM 2481 C C . CYS B 1 96 ? 8.43 4.539 -7.055 1 97.88 96 CYS B C 1
ATOM 2483 O O . CYS B 1 96 ? 9.031 3.666 -7.684 1 97.88 96 CYS B O 1
ATOM 2485 N N . ALA B 1 97 ? 7.113 4.703 -7.141 1 98 97 ALA B N 1
ATOM 2486 C CA . ALA B 1 97 ? 6.352 3.961 -8.141 1 98 97 ALA B CA 1
ATOM 2487 C C . ALA B 1 97 ? 6.688 4.441 -9.555 1 98 97 ALA B C 1
ATOM 2489 O O . ALA B 1 97 ? 6.391 3.756 -10.539 1 98 97 ALA B O 1
ATOM 2490 N N . GLY B 1 98 ? 7.242 5.648 -9.664 1 98.06 98 GLY B N 1
ATOM 2491 C CA . GLY B 1 98 ? 7.727 6.125 -10.945 1 98.06 98 GLY B CA 1
ATOM 2492 C C . GLY B 1 98 ? 6.746 7.051 -11.648 1 98.06 98 GLY B C 1
ATOM 2493 O O . GLY B 1 98 ? 5.562 7.078 -11.305 1 98.06 98 GLY B O 1
ATOM 2494 N N . SER B 1 99 ? 7.242 7.727 -12.625 1 98.38 99 SER B N 1
ATOM 2495 C CA . SER B 1 99 ? 6.492 8.781 -13.305 1 98.38 99 SER B CA 1
ATOM 2496 C C . SER B 1 99 ? 5.23 8.227 -13.953 1 98.38 99 SER B C 1
ATOM 2498 O O . SER B 1 99 ? 4.156 8.82 -13.844 1 98.38 99 SER B O 1
ATOM 2500 N N . GLU B 1 100 ? 5.316 7.082 -14.594 1 97.88 100 GLU B N 1
ATOM 2501 C CA . GLU B 1 100 ? 4.176 6.512 -15.297 1 97.88 100 GLU B CA 1
ATOM 2502 C C . GLU B 1 100 ? 3.043 6.172 -14.328 1 97.88 100 GLU B C 1
ATOM 2504 O O . GLU B 1 100 ? 1.881 6.488 -14.594 1 97.88 100 GLU B O 1
ATOM 2509 N N . ALA B 1 101 ? 3.416 5.574 -13.25 1 98.38 101 ALA B N 1
ATOM 2510 C CA . ALA B 1 101 ? 2.418 5.207 -12.25 1 98.38 101 ALA B CA 1
ATOM 2511 C C . ALA B 1 101 ? 1.818 6.445 -11.594 1 98.38 101 ALA B C 1
ATOM 2513 O O . ALA B 1 101 ? 0.609 6.512 -11.367 1 98.38 101 ALA B O 1
ATOM 2514 N N . LEU B 1 102 ? 2.656 7.43 -11.336 1 98.81 102 LEU B N 1
ATOM 2515 C CA . LEU B 1 102 ? 2.197 8.656 -10.695 1 98.81 102 LEU B CA 1
ATOM 2516 C C . LEU B 1 102 ? 1.261 9.438 -11.609 1 98.81 102 LEU B C 1
ATOM 2518 O O . LEU B 1 102 ? 0.243 9.961 -11.164 1 98.81 102 LEU B O 1
ATOM 2522 N N . GLN B 1 103 ? 1.586 9.492 -12.867 1 98.81 103 GLN B N 1
ATOM 2523 C CA . GLN B 1 103 ? 0.734 10.172 -13.844 1 98.81 103 GLN B CA 1
ATOM 2524 C C . GLN B 1 103 ? -0.617 9.469 -13.969 1 98.81 103 GLN B C 1
ATOM 2526 O O . GLN B 1 103 ? -1.66 10.125 -14 1 98.81 103 GLN B O 1
ATOM 2531 N N . ALA B 1 104 ? -0.547 8.18 -14.023 1 98.69 104 ALA B N 1
ATOM 2532 C CA . ALA B 1 104 ? -1.781 7.398 -14.102 1 98.69 104 ALA B CA 1
ATOM 2533 C C . ALA B 1 104 ? -2.646 7.613 -12.867 1 98.69 104 ALA B C 1
ATOM 2535 O O . ALA B 1 104 ? -3.867 7.762 -12.969 1 98.69 104 ALA B O 1
ATOM 2536 N N . ALA B 1 105 ? -2.025 7.605 -11.727 1 98.81 105 ALA B N 1
ATOM 2537 C CA . ALA B 1 105 ? -2.729 7.82 -10.469 1 98.81 105 ALA B CA 1
ATOM 2538 C C . ALA B 1 105 ? -3.377 9.203 -10.43 1 98.81 105 ALA B C 1
ATOM 2540 O O . ALA B 1 105 ? -4.539 9.336 -10.039 1 98.81 105 ALA B O 1
ATOM 2541 N N . GLN B 1 106 ? -2.654 10.219 -10.836 1 98.81 106 GLN B N 1
ATOM 2542 C CA . GLN B 1 106 ? -3.16 11.586 -10.828 1 98.81 106 GLN B CA 1
ATOM 2543 C C . GLN B 1 106 ? -4.371 11.734 -11.742 1 98.81 106 GLN B C 1
ATOM 2545 O O . GLN B 1 106 ? -5.367 12.359 -11.367 1 98.81 106 GLN B O 1
ATOM 2550 N N . ALA B 1 107 ? -4.254 11.203 -12.914 1 98.75 107 ALA B N 1
ATOM 2551 C CA . ALA B 1 107 ? -5.391 11.242 -13.836 1 98.75 107 ALA B CA 1
ATOM 2552 C C . ALA B 1 107 ? -6.598 10.523 -13.242 1 98.75 107 ALA B C 1
ATOM 2554 O O . ALA B 1 107 ? -7.734 10.992 -13.367 1 98.75 107 ALA B O 1
ATOM 2555 N N . ALA B 1 108 ? -6.359 9.477 -12.562 1 98.75 108 ALA B N 1
ATOM 2556 C CA . ALA B 1 108 ? -7.418 8.602 -12.055 1 98.75 108 ALA B CA 1
ATOM 2557 C C . ALA B 1 108 ? -8.156 9.258 -10.891 1 98.75 108 ALA B C 1
ATOM 2559 O O . ALA B 1 108 ? -9.359 9.062 -10.727 1 98.75 108 ALA B O 1
ATOM 2560 N N . VAL B 1 109 ? -7.438 10.016 -10.023 1 98.56 109 VAL B N 1
ATOM 2561 C CA . VAL B 1 109 ? -8.117 10.633 -8.891 1 98.56 109 VAL B CA 1
ATOM 2562 C C . VAL B 1 109 ? -9.133 11.656 -9.391 1 98.56 109 VAL B C 1
ATOM 2564 O O . VAL B 1 109 ? -10.195 11.836 -8.789 1 98.56 109 VAL B O 1
ATOM 2567 N N . VAL B 1 110 ? -8.852 12.359 -10.492 1 98.38 110 VAL B N 1
ATOM 2568 C CA . VAL B 1 110 ? -9.789 13.312 -11.086 1 98.38 110 VAL B CA 1
ATOM 2569 C C . VAL B 1 110 ? -11.047 12.578 -11.555 1 98.38 110 VAL B C 1
ATOM 2571 O O . VAL B 1 110 ? -12.164 12.977 -11.219 1 98.38 110 VAL B O 1
ATOM 2574 N N . GLU B 1 111 ? -10.805 11.516 -12.266 1 98.31 111 GLU B N 1
ATOM 2575 C CA . GLU B 1 111 ? -11.906 10.711 -12.773 1 98.31 111 GLU B CA 1
ATOM 2576 C C . GLU B 1 111 ? -12.766 10.164 -11.633 1 98.31 111 GLU B C 1
ATOM 2578 O O . GLU B 1 111 ? -13.992 10.203 -11.703 1 98.31 111 GLU B O 1
ATOM 2583 N N . GLY B 1 112 ? -12.141 9.602 -10.617 1 98.19 112 GLY B N 1
ATOM 2584 C CA . GLY B 1 112 ? -12.852 9.047 -9.477 1 98.19 112 GLY B CA 1
ATOM 2585 C C . GLY B 1 112 ? -13.703 10.07 -8.75 1 98.19 112 GLY B C 1
ATOM 2586 O O . GLY B 1 112 ? -14.867 9.805 -8.438 1 98.19 112 GLY B O 1
ATOM 2587 N N . ALA B 1 113 ? -13.148 11.219 -8.508 1 98.12 113 ALA B N 1
ATOM 2588 C CA . ALA B 1 113 ? -13.875 12.289 -7.828 1 98.12 113 ALA B CA 1
ATOM 2589 C C . ALA B 1 113 ? -15.094 12.727 -8.633 1 98.12 113 ALA B C 1
ATOM 2591 O O . ALA B 1 113 ? -16.188 12.867 -8.086 1 98.12 113 ALA B O 1
ATOM 2592 N N . GLN B 1 114 ? -14.914 12.891 -9.883 1 97.88 114 GLN B N 1
ATOM 2593 C CA . GLN B 1 114 ? -15.984 13.328 -10.773 1 97.88 114 GLN B CA 1
ATOM 2594 C C . GLN B 1 114 ? -17.109 12.289 -10.828 1 97.88 114 GLN B C 1
ATOM 2596 O O . GLN B 1 114 ? -18.281 12.641 -10.867 1 97.88 114 GLN B O 1
ATOM 2601 N N . SER B 1 115 ? -16.781 11.07 -10.828 1 97.25 115 SER B N 1
ATOM 2602 C CA . SER B 1 115 ? -17.75 10 -10.984 1 97.25 115 SER B CA 1
ATOM 2603 C C . SER B 1 115 ? -18.734 9.969 -9.82 1 97.25 115 SER B C 1
ATOM 2605 O O . SER B 1 115 ? -19.844 9.453 -9.953 1 97.25 115 SER B O 1
ATOM 2607 N N . THR B 1 116 ? -18.344 10.5 -8.664 1 97.12 116 THR B N 1
ATOM 2608 C CA . THR B 1 116 ? -19.219 10.453 -7.508 1 97.12 116 THR B CA 1
ATOM 2609 C C . THR B 1 116 ? -19.531 11.859 -7 1 97.12 116 THR B C 1
ATOM 2611 O O . THR B 1 116 ? -20.031 12.031 -5.887 1 97.12 116 THR B O 1
ATOM 2614 N N . GLY B 1 117 ? -19.125 12.883 -7.715 1 97.25 117 GLY B N 1
ATOM 2615 C CA . GLY B 1 117 ? -19.422 14.266 -7.375 1 97.25 117 GLY B CA 1
ATOM 2616 C C . GLY B 1 117 ? -18.641 14.766 -6.172 1 97.25 117 GLY B C 1
ATOM 2617 O O . GLY B 1 117 ? -19.141 15.578 -5.398 1 97.25 117 GLY B O 1
ATOM 2618 N N . GLN B 1 118 ? -17.516 14.172 -5.91 1 96.69 118 GLN B N 1
ATOM 2619 C CA . GLN B 1 118 ? -16.641 14.594 -4.816 1 96.69 118 GLN B CA 1
ATOM 2620 C C . GLN B 1 118 ? -15.625 15.625 -5.293 1 96.69 118 GLN B C 1
ATOM 2622 O O . GLN B 1 118 ? -15.336 15.711 -6.488 1 96.69 118 GLN B O 1
ATOM 2627 N N . PRO B 1 119 ? -15.148 16.453 -4.379 1 96.62 119 PRO B N 1
ATOM 2628 C CA . PRO B 1 119 ? -13.992 17.266 -4.758 1 96.62 119 PRO B CA 1
ATOM 2629 C C . PRO B 1 119 ? -12.773 16.438 -5.133 1 96.62 119 PRO B C 1
ATOM 2631 O O . PRO B 1 119 ? -12.555 15.367 -4.559 1 96.62 119 PRO B O 1
ATOM 2634 N N . VAL B 1 120 ? -11.984 16.922 -6.09 1 98.19 120 VAL B N 1
ATOM 2635 C CA . VAL B 1 120 ? -10.766 16.234 -6.48 1 98.19 120 VAL B CA 1
ATOM 2636 C C . VAL B 1 120 ? -9.773 16.234 -5.32 1 98.19 120 VAL B C 1
ATOM 2638 O O . VAL B 1 120 ? -9.422 17.297 -4.805 1 98.19 120 VAL B O 1
ATOM 2641 N N . PRO B 1 121 ? -9.359 15.109 -4.898 1 98.75 121 PRO B N 1
ATOM 2642 C CA . PRO B 1 121 ? -8.391 15.07 -3.797 1 98.75 121 PRO B CA 1
ATOM 2643 C C . PRO B 1 121 ? -6.992 15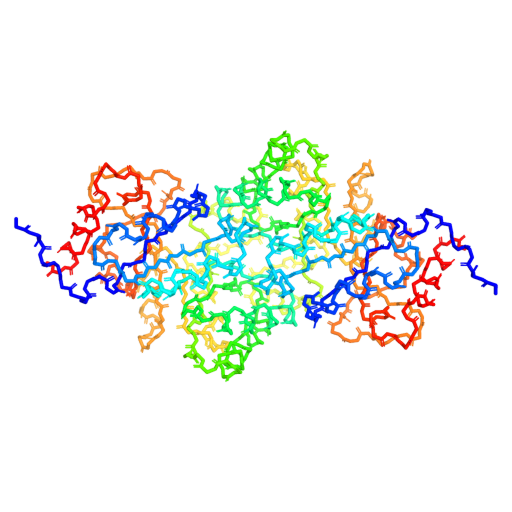.5 -4.23 1 98.75 121 PRO B C 1
ATOM 2645 O O . PRO B 1 121 ? -6.691 15.531 -5.426 1 98.75 121 PRO B O 1
ATOM 2648 N N . THR B 1 122 ? -6.203 15.898 -3.26 1 98.75 122 THR B N 1
ATOM 2649 C CA . THR B 1 122 ? -4.77 16.078 -3.473 1 98.75 122 THR B CA 1
ATOM 2650 C C . THR B 1 122 ? -4.023 14.766 -3.287 1 98.75 122 THR B C 1
ATOM 2652 O O . THR B 1 122 ? -4.102 14.141 -2.227 1 98.75 122 THR B O 1
ATOM 2655 N N . LEU B 1 123 ? -3.41 14.344 -4.352 1 98.81 123 LEU B N 1
ATOM 2656 C CA . LEU B 1 123 ? -2.504 13.211 -4.254 1 98.81 123 LEU B CA 1
ATOM 2657 C C . LEU B 1 123 ? -1.173 13.625 -3.637 1 98.81 123 LEU B C 1
ATOM 2659 O O . LEU B 1 123 ? -0.592 14.641 -4.027 1 98.81 123 LEU B O 1
ATOM 2663 N N . LEU B 1 124 ? -0.753 12.898 -2.611 1 98.88 124 LEU B N 1
ATOM 2664 C CA . LEU B 1 124 ? 0.506 13.156 -1.919 1 98.88 124 LEU B CA 1
ATOM 2665 C C . LEU B 1 124 ? 1.498 12.023 -2.164 1 98.88 124 LEU B C 1
ATOM 2667 O O . LEU B 1 124 ? 1.207 10.859 -1.87 1 98.88 124 LEU B O 1
ATOM 2671 N N . ALA B 1 125 ? 2.664 12.344 -2.67 1 98.88 125 ALA B N 1
ATOM 2672 C CA . ALA B 1 125 ? 3.705 11.344 -2.896 1 98.88 125 ALA B CA 1
ATOM 2673 C C . ALA B 1 125 ? 4.602 11.195 -1.671 1 98.88 125 ALA B C 1
ATOM 2675 O O . ALA B 1 125 ? 5.184 12.18 -1.199 1 98.88 125 ALA B O 1
ATOM 2676 N N . VAL B 1 126 ? 4.656 10 -1.171 1 98.75 126 VAL B N 1
ATOM 2677 C CA . VAL B 1 126 ? 5.605 9.695 -0.103 1 98.75 126 VAL B CA 1
ATOM 2678 C C . VAL B 1 126 ? 7.016 9.594 -0.677 1 98.75 126 VAL B C 1
ATOM 2680 O O . VAL B 1 126 ? 7.266 8.812 -1.599 1 98.75 126 VAL B O 1
ATOM 2683 N N . THR B 1 127 ? 7.914 10.305 -0.17 1 97.75 127 THR B N 1
ATOM 2684 C CA . THR B 1 127 ? 9.281 10.305 -0.679 1 97.75 127 THR B CA 1
ATOM 2685 C C . THR B 1 127 ? 10.117 9.234 0.018 1 97.75 127 THR B C 1
ATOM 2687 O O . THR B 1 127 ? 10.117 8.07 -0.398 1 97.75 127 THR B O 1
ATOM 2690 N N . VAL B 1 128 ? 10.609 9.602 1.227 1 96.56 128 VAL B N 1
ATOM 2691 C CA . VAL B 1 128 ? 11.336 8.633 2.041 1 96.56 128 VAL B CA 1
ATOM 2692 C C . VAL B 1 128 ? 10.656 8.492 3.404 1 96.56 128 VAL B C 1
ATOM 2694 O O . VAL B 1 128 ? 10.383 9.492 4.074 1 96.56 128 VAL B O 1
ATOM 2697 N N . LEU B 1 129 ? 10.352 7.25 3.742 1 94.69 129 LEU B N 1
ATOM 2698 C CA . LEU B 1 129 ? 9.711 7 5.027 1 94.69 129 LEU B CA 1
ATOM 2699 C C . LEU B 1 129 ? 10.594 7.48 6.176 1 94.69 129 LEU B C 1
ATOM 2701 O O . LEU B 1 129 ? 11.812 7.32 6.137 1 94.69 129 LEU B O 1
ATOM 2705 N N . THR B 1 130 ? 9.945 8.016 7.199 1 90.75 130 THR B N 1
ATOM 2706 C CA . THR B 1 130 ? 10.641 8.641 8.312 1 90.75 130 THR B CA 1
ATOM 2707 C C . THR B 1 130 ? 11.375 7.594 9.148 1 90.75 130 THR B C 1
ATOM 2709 O O . THR B 1 130 ? 12.219 7.934 9.984 1 90.75 130 THR B O 1
ATOM 2712 N N . SER B 1 131 ? 11.125 6.277 8.859 1 89.25 131 SER B N 1
ATOM 2713 C CA . SER B 1 131 ? 11.758 5.203 9.609 1 89.25 131 SER B CA 1
ATOM 2714 C C . SER B 1 131 ? 13.156 4.91 9.078 1 89.25 131 SER B C 1
ATOM 2716 O O . SER B 1 131 ? 13.938 4.199 9.719 1 89.25 131 SER B O 1
ATOM 2718 N N . TRP B 1 132 ? 13.547 5.441 7.949 1 92.44 132 TRP B N 1
ATOM 2719 C CA . TRP B 1 132 ? 14.828 5.129 7.324 1 92.44 132 TRP B CA 1
ATOM 2720 C C . TRP B 1 132 ? 15.945 5.957 7.941 1 92.44 132 TRP B C 1
ATOM 2722 O O . TRP B 1 132 ? 15.797 7.16 8.164 1 92.44 132 TRP B O 1
ATOM 2732 N N . GLU B 1 133 ? 17 5.246 8.258 1 92 133 GLU B N 1
ATOM 2733 C CA . GLU B 1 133 ? 18.312 5.859 8.477 1 92 133 GLU B CA 1
ATOM 2734 C C . GLU B 1 133 ? 19.156 5.824 7.203 1 92 133 GLU B C 1
ATOM 2736 O O . GLU B 1 133 ? 19.109 4.848 6.453 1 92 133 GLU B O 1
ATOM 2741 N N . GLU B 1 134 ? 19.906 6.848 7.035 1 94.5 134 GLU B N 1
ATOM 2742 C CA . GLU B 1 134 ? 20.594 7.062 5.758 1 94.5 134 GLU B CA 1
ATOM 2743 C C . GLU B 1 134 ? 21.484 5.879 5.406 1 94.5 134 GLU B C 1
ATOM 2745 O O . GLU B 1 134 ? 21.391 5.332 4.305 1 94.5 134 GLU B O 1
ATOM 2750 N N . HIS B 1 135 ? 22.312 5.449 6.336 1 95.88 135 HIS B N 1
ATOM 2751 C CA . HIS B 1 135 ? 23.281 4.391 6.043 1 95.88 135 HIS B CA 1
ATOM 2752 C C . HIS B 1 135 ? 22.578 3.066 5.773 1 95.88 135 HIS B C 1
ATOM 2754 O O . HIS B 1 135 ? 22.984 2.311 4.887 1 95.88 135 HIS B O 1
ATOM 2760 N N . ARG B 1 136 ? 21.562 2.818 6.508 1 95.69 136 ARG B N 1
ATOM 2761 C CA . ARG B 1 136 ? 20.797 1.593 6.293 1 95.69 136 ARG B CA 1
ATOM 2762 C C . ARG B 1 136 ? 20.094 1.614 4.941 1 95.69 136 ARG B C 1
ATOM 2764 O O . ARG B 1 136 ? 20.078 0.609 4.227 1 95.69 136 ARG B O 1
ATOM 2771 N N . LEU B 1 137 ? 19.516 2.758 4.617 1 96.44 137 LEU B N 1
ATOM 2772 C CA . LEU B 1 137 ? 18.844 2.918 3.33 1 96.44 137 LEU B CA 1
ATOM 2773 C C . LEU B 1 137 ? 19.812 2.641 2.182 1 96.44 137 LEU B C 1
ATOM 2775 O O . LEU B 1 137 ? 19.5 1.863 1.276 1 96.44 137 LEU B O 1
ATOM 2779 N N . GLN B 1 138 ? 21 3.227 2.279 1 96.88 138 GLN B N 1
ATOM 2780 C CA . GLN B 1 138 ? 22 3.082 1.226 1 96.88 138 GLN B CA 1
ATOM 2781 C C . GLN B 1 138 ? 22.438 1.631 1.09 1 96.88 138 GLN B C 1
ATOM 2783 O O . GLN B 1 138 ? 22.516 1.101 -0.021 1 96.88 138 GLN B O 1
ATOM 2788 N N . ARG B 1 139 ? 22.641 0.985 2.191 1 96.5 139 ARG B N 1
ATOM 2789 C CA . ARG B 1 139 ? 23.125 -0.389 2.188 1 96.5 139 ARG B CA 1
ATOM 2790 C C . ARG B 1 139 ? 22.047 -1.356 1.715 1 96.5 139 ARG B C 1
ATOM 2792 O O . ARG B 1 139 ? 22.297 -2.188 0.837 1 96.5 139 ARG B O 1
ATOM 2799 N N . GLU B 1 140 ? 20.875 -1.223 2.178 1 97.19 140 GLU B N 1
ATOM 2800 C CA . GLU B 1 140 ? 19.844 -2.229 1.935 1 97.19 140 GLU B CA 1
ATOM 2801 C C . GLU B 1 140 ? 19.172 -2.016 0.58 1 97.19 140 GLU B C 1
ATOM 2803 O O . GLU B 1 140 ? 18.703 -2.971 -0.04 1 97.19 140 GLU B O 1
ATOM 2808 N N . LEU B 1 141 ? 19.125 -0.769 0.092 1 96.62 141 LEU B N 1
ATOM 2809 C CA . LEU B 1 141 ? 18.438 -0.504 -1.165 1 96.62 141 LEU B CA 1
ATOM 2810 C C . LEU B 1 141 ? 19.422 -0.19 -2.277 1 96.62 141 LEU B C 1
ATOM 2812 O O . LEU B 1 141 ? 19.031 0.139 -3.396 1 96.62 141 LEU B O 1
ATOM 2816 N N . ALA B 1 142 ? 20.688 -0.282 -1.985 1 95.25 142 ALA B N 1
ATOM 2817 C CA . ALA B 1 142 ? 21.75 -0.036 -2.961 1 95.25 142 ALA B CA 1
ATOM 2818 C C . ALA B 1 142 ? 21.562 1.319 -3.639 1 95.25 142 ALA B C 1
ATOM 2820 O O . ALA B 1 142 ? 21.562 1.412 -4.867 1 95.25 142 ALA B O 1
ATOM 2821 N N . VAL B 1 143 ? 21.312 2.305 -2.867 1 95.06 143 VAL B N 1
ATOM 2822 C CA . VAL B 1 143 ? 21.203 3.686 -3.326 1 95.06 143 VAL B CA 1
ATOM 2823 C C . VAL B 1 143 ? 22.359 4.512 -2.77 1 95.06 143 VAL B C 1
ATOM 2825 O O . VAL B 1 143 ? 22.688 4.41 -1.586 1 95.06 143 VAL B O 1
ATOM 2828 N N . GLU B 1 144 ? 22.938 5.312 -3.594 1 94 144 GLU B N 1
ATOM 2829 C CA . GLU B 1 144 ? 24.094 6.09 -3.172 1 94 144 GLU B CA 1
ATOM 2830 C C . GLU B 1 144 ? 23.672 7.445 -2.607 1 94 144 GLU B C 1
ATOM 2832 O O . GLU B 1 144 ? 24.375 8 -1.752 1 94 144 GLU B O 1
ATOM 2837 N N . GLN B 1 145 ? 22.578 7.953 -3.037 1 94.88 145 GLN B N 1
ATOM 2838 C CA . GLN B 1 145 ? 22.094 9.258 -2.598 1 94.88 145 GLN B CA 1
ATOM 2839 C C . GLN B 1 145 ? 21.844 9.281 -1.093 1 94.88 145 GLN B C 1
ATOM 2841 O O . GLN B 1 145 ? 21.375 8.297 -0.526 1 94.88 145 GLN B O 1
ATOM 2846 N N . GLY B 1 146 ? 22.234 10.398 -0.519 1 95.56 146 GLY B N 1
ATOM 2847 C CA . GLY B 1 146 ? 21.719 10.625 0.823 1 95.56 146 GLY B CA 1
ATOM 2848 C C . GLY B 1 146 ? 20.219 10.859 0.859 1 95.56 146 GLY B C 1
ATOM 2849 O O . GLY B 1 146 ? 19.594 11.07 -0.181 1 95.56 146 GLY B O 1
ATOM 2850 N N . ILE B 1 147 ? 19.656 10.828 2.053 1 95.56 147 ILE B N 1
ATOM 2851 C CA . ILE B 1 147 ? 18.203 10.914 2.211 1 95.56 147 ILE B CA 1
ATOM 2852 C C . ILE B 1 147 ? 17.703 12.266 1.688 1 95.56 147 ILE B C 1
ATOM 2854 O O . ILE B 1 147 ? 16.719 12.328 0.948 1 95.56 147 ILE B O 1
ATOM 2858 N N . ALA B 1 148 ? 18.375 13.375 2.09 1 95.75 148 ALA B N 1
ATOM 2859 C CA . ALA B 1 148 ? 17.938 14.703 1.669 1 95.75 148 ALA B CA 1
ATOM 2860 C C . ALA B 1 148 ? 17.891 14.812 0.148 1 95.75 148 ALA B C 1
ATOM 2862 O O . ALA B 1 148 ? 16.922 15.336 -0.417 1 95.75 148 ALA B O 1
ATOM 2863 N N . GLU B 1 149 ? 18.922 14.344 -0.479 1 97 149 GLU B N 1
ATOM 2864 C CA . GLU B 1 149 ? 18.984 14.359 -1.938 1 97 149 GLU B CA 1
ATOM 2865 C C . GLU B 1 149 ? 17.891 13.484 -2.549 1 97 149 GLU B C 1
ATOM 2867 O O . GLU B 1 149 ? 17.266 13.867 -3.537 1 97 149 GLU B O 1
ATOM 2872 N N . ARG B 1 150 ? 17.734 12.344 -1.981 1 97.44 150 ARG B N 1
ATOM 2873 C CA . ARG B 1 150 ? 16.719 11.406 -2.471 1 97.44 150 ARG B CA 1
ATOM 2874 C C . ARG B 1 150 ? 15.32 11.992 -2.328 1 97.44 150 ARG B C 1
ATOM 2876 O O . ARG B 1 150 ? 14.5 11.883 -3.24 1 97.44 150 ARG B O 1
ATOM 2883 N N . VAL B 1 151 ? 15.055 12.586 -1.188 1 98 151 VAL B N 1
ATOM 2884 C CA . VAL B 1 151 ? 13.766 13.219 -0.949 1 98 151 VAL B CA 1
ATOM 2885 C C . VAL B 1 151 ? 13.508 14.289 -2.012 1 98 151 VAL B C 1
ATOM 2887 O O . VAL B 1 151 ? 12.43 14.336 -2.604 1 98 151 VAL B O 1
ATOM 2890 N N . SER B 1 152 ? 14.484 15.102 -2.262 1 98.25 152 SER B N 1
ATOM 2891 C CA . SER B 1 152 ? 14.352 16.172 -3.248 1 98.25 152 SER B CA 1
ATOM 2892 C C . SER B 1 152 ? 14.078 15.602 -4.637 1 98.25 152 SER B C 1
ATOM 2894 O O . SER B 1 152 ? 13.219 16.109 -5.359 1 98.25 152 SER B O 1
ATOM 2896 N N . GLN B 1 153 ? 14.781 14.625 -5.023 1 98 153 GLN B N 1
ATOM 2897 C CA . GLN B 1 153 ? 14.633 14.023 -6.344 1 98 153 GLN B CA 1
ATOM 2898 C C . GLN B 1 153 ? 13.25 13.398 -6.5 1 98 153 GLN B C 1
ATOM 2900 O O . GLN B 1 153 ? 12.602 13.562 -7.535 1 98 153 GLN B O 1
ATOM 2905 N N . LEU B 1 154 ? 12.82 12.656 -5.535 1 98.5 154 LEU B N 1
ATOM 2906 C CA . LEU B 1 154 ? 11.523 11.984 -5.582 1 98.5 154 LEU B CA 1
ATOM 2907 C C . LEU B 1 154 ? 10.391 13 -5.582 1 98.5 154 LEU B C 1
ATOM 2909 O O . LEU B 1 154 ? 9.375 12.805 -6.25 1 98.5 154 LEU B O 1
ATOM 2913 N N . ALA B 1 155 ? 10.562 14.078 -4.824 1 98.75 155 ALA B N 1
ATOM 2914 C CA . ALA B 1 155 ? 9.57 15.148 -4.836 1 98.75 155 ALA B CA 1
ATOM 2915 C C . ALA B 1 155 ? 9.469 15.789 -6.215 1 98.75 155 ALA B C 1
ATOM 2917 O O . ALA B 1 155 ? 8.367 16.078 -6.691 1 98.75 155 ALA B O 1
ATOM 2918 N N . LEU B 1 156 ? 10.633 16.016 -6.809 1 98.62 156 LEU B N 1
ATOM 2919 C CA . LEU B 1 156 ? 10.656 16.578 -8.156 1 98.62 156 LEU B CA 1
ATOM 2920 C C . LEU B 1 156 ? 9.969 15.641 -9.148 1 98.62 156 LEU B C 1
ATOM 2922 O O . LEU B 1 156 ? 9.203 16.094 -10 1 98.62 156 LEU B O 1
ATOM 2926 N N . LEU B 1 157 ? 10.258 14.383 -9.055 1 98.62 157 LEU B N 1
ATOM 2927 C CA . LEU B 1 157 ? 9.617 13.383 -9.898 1 98.62 157 LEU B CA 1
ATOM 2928 C C . LEU B 1 157 ? 8.102 13.445 -9.766 1 98.62 157 LEU B C 1
ATOM 2930 O O . LEU B 1 157 ? 7.383 13.406 -10.766 1 98.62 157 LEU B O 1
ATOM 2934 N N . ALA B 1 158 ? 7.637 13.516 -8.547 1 98.69 158 ALA B N 1
ATOM 2935 C CA . ALA B 1 158 ? 6.203 13.586 -8.266 1 98.69 158 ALA B CA 1
ATOM 2936 C C . ALA B 1 158 ? 5.59 14.859 -8.836 1 98.69 158 ALA B C 1
ATOM 2938 O O . ALA B 1 158 ? 4.539 14.82 -9.477 1 98.69 158 ALA B O 1
ATOM 2939 N N . ALA B 1 159 ? 6.23 15.969 -8.594 1 98.62 159 ALA B N 1
ATOM 2940 C CA . ALA B 1 159 ? 5.738 17.25 -9.094 1 98.62 159 ALA B CA 1
ATOM 2941 C C . ALA B 1 159 ? 5.633 17.25 -10.617 1 98.62 159 ALA B C 1
ATOM 2943 O O . ALA B 1 159 ? 4.637 17.703 -11.18 1 98.62 159 ALA B O 1
ATOM 2944 N N . LYS B 1 160 ? 6.613 16.719 -11.281 1 98.44 160 LYS B N 1
ATOM 2945 C CA . LYS B 1 160 ? 6.633 16.656 -12.742 1 98.44 160 LYS B CA 1
ATOM 2946 C C . LYS B 1 160 ? 5.523 15.75 -13.266 1 98.44 160 LYS B C 1
ATOM 2948 O O . LYS B 1 160 ? 5.027 15.953 -14.375 1 98.44 160 LYS B O 1
ATOM 2953 N N . ALA B 1 161 ? 5.164 14.805 -12.438 1 98.5 161 ALA B N 1
ATOM 2954 C CA . ALA B 1 161 ? 4.113 13.867 -12.828 1 98.5 161 ALA B CA 1
ATOM 2955 C C . ALA B 1 161 ? 2.73 14.469 -12.586 1 98.5 161 ALA B C 1
ATOM 2957 O O . ALA B 1 161 ? 1.714 13.844 -12.906 1 98.5 161 ALA B O 1
ATOM 2958 N N . GLY B 1 162 ? 2.641 15.594 -11.938 1 98.19 162 GLY B N 1
ATOM 2959 C CA . GLY B 1 162 ? 1.376 16.281 -11.734 1 98.19 162 GLY B CA 1
ATOM 2960 C C . GLY B 1 162 ? 0.777 16.016 -10.359 1 98.19 162 GLY B C 1
ATOM 2961 O O . GLY B 1 162 ? -0.337 16.469 -10.07 1 98.19 162 GLY B O 1
ATOM 2962 N N . VAL B 1 163 ? 1.491 15.344 -9.531 1 98.06 163 VAL B N 1
ATOM 2963 C CA . VAL B 1 163 ? 1.047 15.078 -8.164 1 98.06 163 VAL B CA 1
ATOM 2964 C C . VAL B 1 163 ? 1.025 16.375 -7.359 1 98.06 163 VAL B C 1
ATOM 2966 O O . VAL B 1 163 ? 1.875 17.25 -7.555 1 98.06 163 VAL B O 1
ATOM 2969 N N . GLY B 1 164 ? 0.078 16.5 -6.398 1 98.44 164 GLY B N 1
ATOM 2970 C CA . GLY B 1 164 ? -0.23 17.781 -5.777 1 98.44 164 GLY B CA 1
ATOM 2971 C C . GLY B 1 164 ? 0.606 18.062 -4.543 1 98.44 164 GLY B C 1
ATOM 2972 O O . GLY B 1 164 ? 0.588 19.172 -4.016 1 98.44 164 GLY B O 1
ATOM 2973 N N . GLY B 1 165 ? 1.368 17.125 -4.09 1 98.75 165 GLY B N 1
ATOM 2974 C CA . GLY B 1 165 ? 2.16 17.344 -2.891 1 98.75 165 GLY B CA 1
ATOM 2975 C C . GLY B 1 165 ? 2.982 16.125 -2.494 1 98.75 165 GLY B C 1
ATOM 2976 O O . GLY B 1 165 ? 3.096 15.172 -3.262 1 98.75 165 GLY B O 1
ATOM 2977 N N . CYS B 1 166 ? 3.59 16.25 -1.298 1 98.75 166 CYS B N 1
ATOM 2978 C CA . CYS B 1 166 ? 4.41 15.172 -0.754 1 98.75 166 CYS B CA 1
ATOM 2979 C C . CYS B 1 166 ? 4.16 14.992 0.738 1 98.75 166 CYS B C 1
ATOM 2981 O O . CYS B 1 166 ? 3.725 15.922 1.414 1 98.75 166 CYS B O 1
ATOM 2983 N N . VAL B 1 167 ? 4.285 13.812 1.156 1 98.56 167 VAL B N 1
ATOM 2984 C CA . VAL B 1 167 ? 4.539 13.539 2.566 1 98.56 167 VAL B CA 1
ATOM 2985 C C . VAL B 1 167 ? 6.047 13.516 2.824 1 98.56 167 VAL B C 1
ATOM 2987 O O . VAL B 1 167 ? 6.789 12.805 2.143 1 98.56 167 VAL B O 1
ATOM 2990 N N . CYS B 1 168 ? 6.512 14.297 3.738 1 96.56 168 CYS B N 1
ATOM 2991 C CA . CYS B 1 168 ? 7.941 14.352 4.02 1 96.56 168 CYS B CA 1
ATOM 2992 C C . CYS B 1 168 ? 8.195 14.609 5.5 1 96.56 168 CYS B C 1
ATOM 2994 O O . CYS B 1 168 ? 7.305 15.07 6.219 1 96.56 168 CYS B O 1
ATOM 2996 N N . SER B 1 169 ? 9.367 14.305 5.898 1 94.75 169 SER B N 1
ATOM 2997 C CA . SER B 1 169 ? 9.766 14.57 7.277 1 94.75 169 SER B CA 1
ATOM 2998 C C . SER B 1 169 ? 9.914 16.062 7.531 1 94.75 169 SER B C 1
ATOM 3000 O O . SER B 1 169 ? 10.125 16.844 6.602 1 94.75 169 SER B O 1
ATOM 3002 N N . PRO B 1 170 ? 9.734 16.453 8.828 1 93.31 170 PRO B N 1
ATOM 3003 C CA . PRO B 1 170 ? 9.938 17.875 9.125 1 93.31 170 PRO B CA 1
ATOM 3004 C C . PRO B 1 170 ? 11.352 18.344 8.805 1 93.31 170 PRO B C 1
ATOM 3006 O O . PRO B 1 170 ? 11.57 19.531 8.555 1 93.31 170 PRO B O 1
ATOM 3009 N N . LEU B 1 171 ? 12.305 17.438 8.703 1 93.5 171 LEU B N 1
ATOM 3010 C CA . LEU B 1 171 ? 13.695 17.797 8.438 1 93.5 171 LEU B CA 1
ATOM 3011 C C . LEU B 1 171 ? 13.883 18.219 6.988 1 93.5 171 LEU B C 1
ATOM 3013 O O . LEU B 1 171 ? 14.82 18.953 6.664 1 93.5 171 LEU B O 1
ATOM 3017 N N . GLU B 1 172 ? 12.977 17.797 6.137 1 96.12 172 GLU B N 1
ATOM 3018 C CA . GLU B 1 172 ? 13.148 18.078 4.715 1 96.12 172 GLU B CA 1
ATOM 3019 C C . GLU B 1 172 ? 12.172 19.156 4.254 1 96.12 172 GLU B C 1
ATOM 3021 O O . GLU B 1 172 ? 12.227 19.609 3.107 1 96.12 172 GLU B O 1
ATOM 3026 N N . VAL B 1 173 ? 11.32 19.641 5.078 1 96.94 173 VAL B N 1
ATOM 3027 C CA . VAL B 1 173 ? 10.211 20.5 4.691 1 96.94 173 VAL B CA 1
ATOM 3028 C C . VAL B 1 173 ? 10.75 21.812 4.137 1 96.94 173 VAL B C 1
ATOM 3030 O O . VAL B 1 173 ? 10.305 22.281 3.084 1 96.94 173 VAL B O 1
ATOM 3033 N N . ALA B 1 174 ? 11.703 22.406 4.844 1 97.38 174 ALA B N 1
ATOM 3034 C CA . ALA B 1 174 ? 12.211 23.719 4.426 1 97.38 174 ALA B CA 1
ATOM 3035 C C . ALA B 1 174 ? 12.828 23.641 3.029 1 97.38 174 ALA B C 1
ATOM 3037 O O . ALA B 1 174 ? 12.562 24.5 2.18 1 97.38 174 ALA B O 1
ATOM 3038 N N . SER B 1 175 ? 13.625 22.656 2.84 1 97.81 175 SER B N 1
ATOM 3039 C CA . SER B 1 175 ? 14.266 22.484 1.54 1 97.81 175 SER B CA 1
ATOM 3040 C C . SER B 1 175 ? 13.234 22.219 0.446 1 97.81 175 SER B C 1
ATOM 3042 O O . SER B 1 175 ? 13.336 22.781 -0.648 1 97.81 175 SER B O 1
ATOM 3044 N N . LEU B 1 176 ? 12.281 21.391 0.688 1 98.44 176 LEU B N 1
ATOM 3045 C CA . LEU B 1 176 ? 11.25 21.078 -0.293 1 98.44 176 LEU B CA 1
ATOM 3046 C C . LEU B 1 176 ? 10.398 22.312 -0.59 1 98.44 176 LEU B C 1
ATOM 3048 O O . LEU B 1 176 ? 10.016 22.547 -1.737 1 98.44 176 LEU B O 1
ATOM 3052 N N . ARG B 1 177 ? 10.078 23.062 0.449 1 98.44 177 ARG B N 1
ATOM 3053 C CA . ARG B 1 177 ? 9.281 24.266 0.245 1 98.44 177 ARG B CA 1
ATOM 3054 C C . ARG B 1 177 ? 10.008 25.25 -0.657 1 98.44 177 ARG B C 1
ATOM 3056 O O . ARG B 1 177 ? 9.383 25.906 -1.499 1 98.44 177 ARG B O 1
ATOM 3063 N N . ALA B 1 178 ? 11.281 25.359 -0.486 1 98 178 ALA B N 1
ATOM 3064 C CA . ALA B 1 178 ? 12.094 26.234 -1.332 1 98 178 ALA B CA 1
ATOM 3065 C C . ALA B 1 178 ? 12.039 25.797 -2.791 1 98 178 ALA B C 1
ATOM 3067 O O . ALA B 1 178 ? 12.086 26.625 -3.701 1 98 178 ALA B O 1
ATOM 3068 N N . GLN B 1 179 ? 11.875 24.547 -3.018 1 98 179 GLN B N 1
ATOM 3069 C CA . GLN B 1 179 ? 11.906 23.969 -4.359 1 98 179 GLN B CA 1
ATOM 3070 C C . GLN B 1 179 ? 10.516 23.938 -4.977 1 98 179 GLN B C 1
ATOM 3072 O O . GLN B 1 179 ? 10.367 23.984 -6.203 1 98 179 GLN B O 1
ATOM 3077 N N . HIS B 1 180 ? 9.531 23.797 -4.129 1 98.12 180 HIS B N 1
ATOM 3078 C CA . HIS B 1 180 ? 8.148 23.641 -4.562 1 98.12 180 HIS B CA 1
ATOM 3079 C C . HIS B 1 180 ? 7.234 24.625 -3.838 1 98.12 180 HIS B C 1
ATOM 3081 O O . HIS B 1 180 ? 6.855 24.391 -2.688 1 98.12 180 HIS B O 1
ATOM 3087 N N . ARG B 1 181 ? 6.758 25.625 -4.508 1 96.25 181 ARG B N 1
ATOM 3088 C CA . ARG B 1 181 ? 5.918 26.656 -3.904 1 96.25 181 ARG B CA 1
ATOM 3089 C C . ARG B 1 181 ? 4.473 26.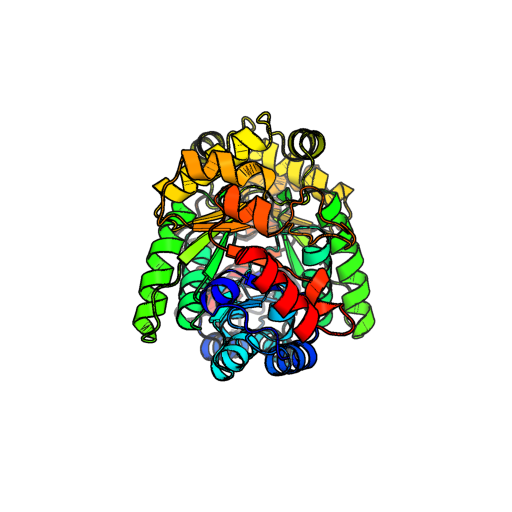188 -3.781 1 96.25 181 ARG B C 1
ATOM 3091 O O . ARG B 1 181 ? 4.07 25.219 -4.445 1 96.25 181 ARG B O 1
ATOM 3098 N N . GLU B 1 182 ? 3.795 26.828 -2.908 1 95.56 182 GLU B N 1
ATOM 3099 C CA . GLU B 1 182 ? 2.355 26.578 -2.875 1 95.56 182 GLU B CA 1
ATOM 3100 C C . GLU B 1 182 ? 1.73 26.781 -4.254 1 95.56 182 GLU B C 1
ATOM 3102 O O . GLU B 1 182 ? 2.182 27.625 -5.035 1 95.56 182 GLU B O 1
ATOM 3107 N N . PRO B 1 183 ? 0.762 25.859 -4.621 1 97.06 183 PRO B N 1
ATOM 3108 C CA . PRO B 1 183 ? -0.091 25.062 -3.729 1 97.06 183 PRO B CA 1
ATOM 3109 C C . PRO B 1 183 ? 0.412 23.641 -3.539 1 97.06 183 PRO B C 1
ATOM 3111 O O . PRO B 1 183 ? -0.328 22.781 -3.057 1 97.06 183 PRO B O 1
ATOM 3114 N N . PHE B 1 184 ? 1.662 23.328 -3.977 1 98.5 184 PHE B N 1
ATOM 3115 C CA . PHE B 1 184 ? 2.223 22.016 -3.705 1 98.5 184 PHE B CA 1
ATOM 3116 C C . PHE B 1 184 ? 2.229 21.719 -2.209 1 98.5 184 PHE B C 1
ATOM 3118 O O . PHE B 1 184 ? 2.947 22.375 -1.448 1 98.5 184 PHE B O 1
ATOM 3125 N N . ALA B 1 185 ? 1.487 20.75 -1.801 1 98.75 185 ALA B N 1
ATOM 3126 C CA . ALA B 1 185 ? 1.258 20.5 -0.38 1 98.75 185 ALA B CA 1
ATOM 3127 C C . ALA B 1 185 ? 2.416 19.719 0.233 1 98.75 185 ALA B C 1
ATOM 3129 O O . ALA B 1 185 ? 2.926 18.781 -0.373 1 98.75 185 ALA B O 1
ATOM 3130 N N . LEU B 1 186 ? 2.854 20.156 1.367 1 98.69 186 LEU B N 1
ATOM 3131 C CA . LEU B 1 186 ? 3.807 19.406 2.182 1 98.69 186 LEU B CA 1
ATOM 3132 C C . LEU B 1 186 ? 3.17 18.953 3.492 1 98.69 186 LEU B C 1
ATOM 3134 O O . LEU B 1 186 ? 3.049 19.75 4.43 1 98.69 186 LEU B O 1
ATOM 3138 N N . VAL B 1 187 ? 2.693 17.719 3.533 1 98.69 187 VAL B N 1
ATOM 3139 C CA . VAL B 1 187 ? 2.082 17.141 4.723 1 98.69 187 VAL B CA 1
ATOM 3140 C C . VAL B 1 187 ? 3.143 16.406 5.543 1 98.69 187 VAL B C 1
ATOM 3142 O O . VAL B 1 187 ? 3.844 15.531 5.023 1 98.69 187 VAL B O 1
ATOM 3145 N N . THR B 1 188 ? 3.215 16.719 6.801 1 97.75 188 THR B N 1
ATOM 3146 C CA . THR B 1 188 ? 4.414 16.359 7.551 1 97.75 188 THR B CA 1
ATOM 3147 C C . THR B 1 188 ? 4.051 15.562 8.805 1 97.75 188 THR B C 1
ATOM 3149 O O . THR B 1 188 ? 3.459 16.109 9.742 1 97.75 188 THR B O 1
ATOM 3152 N N . PRO B 1 189 ? 4.426 14.289 8.812 1 96.5 189 PRO B N 1
ATOM 3153 C CA . PRO B 1 189 ? 4.379 13.5 10.039 1 96.5 189 PRO B CA 1
ATOM 3154 C C . PRO B 1 189 ? 5.598 13.727 10.938 1 96.5 189 PRO B C 1
ATOM 3156 O O . PRO B 1 189 ? 6.367 14.664 10.703 1 96.5 189 PRO B O 1
ATOM 3159 N N . GLY B 1 190 ? 5.777 12.953 11.969 1 91.25 190 GLY 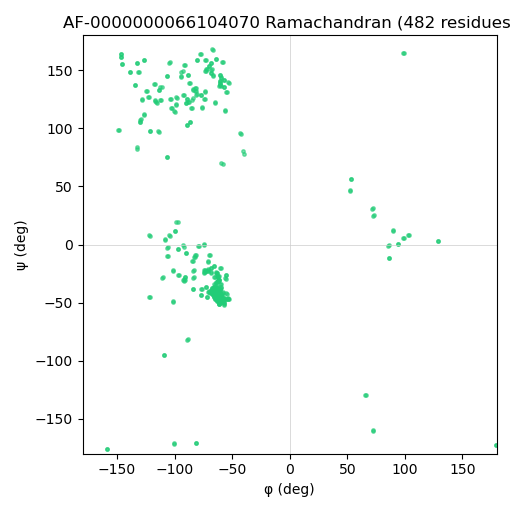B N 1
ATOM 3160 C CA . GLY B 1 190 ? 6.93 13.109 12.836 1 91.25 190 GLY B CA 1
ATOM 3161 C C . GLY B 1 190 ? 6.852 14.352 13.703 1 91.25 190 GLY B C 1
ATOM 3162 O O . GLY B 1 190 ? 7.875 14.984 13.992 1 91.25 190 GLY B O 1
ATOM 3163 N N . ILE B 1 191 ? 5.703 14.773 14.078 1 94.06 191 ILE B N 1
ATOM 3164 C CA . ILE B 1 191 ? 5.48 15.977 14.875 1 94.06 191 ILE B CA 1
ATOM 3165 C C . ILE B 1 191 ? 5.301 15.594 16.344 1 94.06 191 ILE B C 1
ATOM 3167 O O . ILE B 1 191 ? 4.457 14.758 16.672 1 94.06 191 ILE B O 1
ATOM 3171 N N . ARG B 1 192 ? 6.082 16.219 17.172 1 92.69 192 ARG B N 1
ATOM 3172 C CA . ARG B 1 192 ? 6.051 15.961 18.609 1 92.69 192 ARG B CA 1
ATOM 3173 C C . ARG B 1 192 ? 5.949 17.266 19.391 1 92.69 192 ARG B C 1
ATOM 3175 O O . ARG B 1 192 ? 6.934 17.984 19.531 1 92.69 192 ARG B O 1
ATOM 3182 N N . PRO B 1 193 ? 4.746 17.5 19.922 1 89.31 193 PRO B N 1
ATOM 3183 C CA . PRO B 1 193 ? 4.637 18.672 20.797 1 89.31 193 PRO B CA 1
ATOM 3184 C C . PRO B 1 193 ? 5.59 18.625 21.984 1 89.31 193 PRO B C 1
ATOM 3186 O O . PRO B 1 193 ? 6.047 17.531 22.359 1 89.31 193 PRO B O 1
ATOM 3189 N N . GLN B 1 194 ? 5.879 19.766 22.5 1 83 194 GLN B N 1
ATOM 3190 C CA . GLN B 1 194 ? 6.797 19.844 23.641 1 83 194 GLN B CA 1
ATOM 3191 C C . GLN B 1 194 ? 6.32 18.953 24.781 1 83 194 GLN B C 1
ATOM 3193 O O . GLN B 1 194 ? 5.137 18.953 25.125 1 83 194 GLN B O 1
ATOM 3198 N N . GLY B 1 195 ? 7.25 18.125 25.328 1 79.12 195 GLY B N 1
ATOM 3199 C CA . GLY B 1 195 ? 6.938 17.328 26.5 1 79.12 195 GLY B CA 1
ATOM 3200 C C . GLY B 1 195 ? 6.457 15.93 26.156 1 79.12 195 GLY B C 1
ATOM 3201 O O . GLY B 1 195 ? 6.164 15.133 27.047 1 79.12 195 GLY B O 1
ATOM 3202 N N . THR B 1 196 ? 6.383 15.609 24.891 1 83.5 196 THR B N 1
ATOM 3203 C CA . THR B 1 196 ? 5.902 14.289 24.516 1 83.5 196 THR B CA 1
ATOM 3204 C C . THR B 1 196 ? 7.059 13.398 24.062 1 83.5 196 THR B C 1
ATOM 3206 O O . THR B 1 196 ? 8.117 13.898 23.688 1 83.5 196 THR B O 1
ATOM 3209 N N . SER B 1 197 ? 6.895 12.078 24.156 1 82.38 197 SER B N 1
ATOM 3210 C CA . SER B 1 197 ? 7.918 11.109 23.781 1 82.38 197 SER B CA 1
ATOM 3211 C C . SER B 1 197 ? 8.07 11.023 22.266 1 82.38 197 SER B C 1
ATOM 3213 O O . SER B 1 197 ? 7.098 11.172 21.531 1 82.38 197 SER B O 1
ATOM 3215 N N . VAL B 1 198 ? 9.273 10.727 21.812 1 79.56 198 VAL B N 1
ATOM 3216 C CA . VAL B 1 198 ? 9.586 10.656 20.391 1 79.56 198 VAL B CA 1
ATOM 3217 C C . VAL B 1 198 ? 9.047 9.352 19.812 1 79.56 198 VAL B C 1
ATOM 3219 O O . VAL B 1 198 ? 8.586 9.32 18.656 1 79.56 198 VAL B O 1
ATOM 3222 N N . GLY B 1 199 ? 9.102 8.195 20.547 1 76.62 199 GLY B N 1
ATOM 3223 C CA . GLY B 1 199 ? 8.633 6.898 20.078 1 76.62 199 GLY B CA 1
ATOM 3224 C C . GLY B 1 199 ? 9.445 6.348 18.922 1 76.62 199 GLY B C 1
ATOM 3225 O O . GLY B 1 199 ? 10.68 6.301 19 1 76.62 199 GLY B O 1
ATOM 3226 N N . ASP B 1 200 ? 8.742 5.922 17.844 1 78.31 200 ASP B N 1
ATOM 3227 C CA . ASP B 1 200 ? 9.406 5.258 16.734 1 78.31 200 ASP B CA 1
ATOM 3228 C C . ASP B 1 200 ? 9.797 6.266 15.648 1 78.31 200 ASP B C 1
ATOM 3230 O O . ASP B 1 200 ? 10.32 5.883 14.602 1 78.31 200 ASP B O 1
ATOM 3234 N N . GLN B 1 201 ? 9.453 7.504 15.93 1 78.94 201 GLN B N 1
ATOM 3235 C CA . GLN B 1 201 ? 9.797 8.547 14.977 1 78.94 201 GLN B CA 1
ATOM 3236 C C . GLN B 1 201 ? 11.227 9.039 15.195 1 78.94 201 GLN B C 1
ATOM 3238 O O . GLN B 1 201 ? 11.578 9.469 16.297 1 78.94 201 GLN B O 1
ATOM 3243 N N . VAL B 1 202 ? 11.992 8.984 14.094 1 77.62 202 VAL B N 1
ATOM 3244 C CA . VAL B 1 202 ? 13.414 9.281 14.211 1 77.62 202 VAL B CA 1
ATOM 3245 C C . VAL B 1 202 ? 13.68 10.727 13.82 1 77.62 202 VAL B C 1
ATOM 3247 O O . VAL B 1 202 ? 14.602 11.359 14.336 1 77.62 202 VAL B O 1
ATOM 3250 N N . ARG B 1 203 ? 12.922 11.289 13.047 1 80.5 203 ARG B N 1
ATOM 3251 C CA . ARG B 1 203 ? 13.07 12.641 12.508 1 80.5 203 ARG B CA 1
ATOM 3252 C C . ARG B 1 203 ? 11.867 13.508 12.867 1 80.5 203 ARG B C 1
ATOM 3254 O O . ARG B 1 203 ? 10.867 13.516 12.148 1 80.5 203 ARG B O 1
ATOM 3261 N N . VAL B 1 204 ? 12.039 14.359 14.023 1 87.62 204 VAL B N 1
ATOM 3262 C CA . VAL B 1 204 ? 10.852 14.992 14.594 1 87.62 204 VAL B CA 1
ATOM 3263 C C . VAL B 1 204 ? 11.07 16.5 14.695 1 87.62 204 VAL B C 1
ATOM 3265 O O . VAL B 1 204 ? 12.203 16.984 14.594 1 87.62 204 VAL B O 1
ATOM 3268 N N . MET B 1 205 ? 9.992 17.219 14.773 1 91.81 205 MET B N 1
ATOM 3269 C CA . MET B 1 205 ? 9.93 18.641 15.07 1 91.81 205 MET B CA 1
ATOM 3270 C C . MET B 1 205 ? 8.664 18.984 15.859 1 91.81 205 MET B C 1
ATOM 3272 O O . MET B 1 205 ? 7.738 18.172 15.93 1 91.81 205 MET B O 1
ATOM 3276 N N . THR B 1 206 ? 8.656 20.188 16.484 1 94 206 THR B N 1
ATOM 3277 C CA . THR B 1 206 ? 7.438 20.688 17.125 1 94 206 THR B CA 1
ATOM 3278 C C . THR B 1 206 ? 6.465 21.219 16.078 1 94 206 THR B C 1
ATOM 3280 O O . THR B 1 206 ? 6.867 21.578 14.969 1 94 206 THR B O 1
ATOM 3283 N N . PRO B 1 207 ? 5.184 21.375 16.547 1 95.5 207 PRO B N 1
ATOM 3284 C CA . PRO B 1 207 ? 4.191 21.859 15.578 1 95.5 207 PRO B CA 1
ATOM 3285 C C . PRO B 1 207 ? 4.531 23.25 15.031 1 95.5 207 PRO B C 1
ATOM 3287 O O . PRO B 1 207 ? 4.613 23.438 13.812 1 95.5 207 PRO B O 1
ATOM 3290 N N . PRO B 1 208 ? 4.816 24.266 15.844 1 95.12 208 PRO B N 1
ATOM 3291 C CA . PRO B 1 208 ? 5.125 25.594 15.289 1 95.12 208 PRO B CA 1
ATOM 3292 C C . PRO B 1 208 ? 6.359 25.578 14.391 1 95.12 208 PRO B C 1
ATOM 3294 O O . PRO B 1 208 ? 6.375 26.25 13.352 1 95.12 208 PRO B O 1
ATOM 3297 N N . ALA B 1 209 ? 7.387 24.844 14.75 1 95.75 209 ALA B N 1
ATOM 3298 C CA . ALA B 1 209 ? 8.625 24.797 13.977 1 95.75 209 ALA B CA 1
ATOM 3299 C C . ALA B 1 209 ? 8.375 24.203 12.586 1 95.75 209 ALA B C 1
ATOM 3301 O O . ALA B 1 209 ? 8.945 24.672 11.602 1 95.75 209 ALA B O 1
ATOM 3302 N N . ALA B 1 210 ? 7.566 23.156 12.516 1 96.38 210 ALA B N 1
ATOM 3303 C CA . ALA B 1 210 ? 7.266 22.516 11.242 1 96.38 210 ALA B CA 1
ATOM 3304 C C . ALA B 1 210 ? 6.504 23.453 10.312 1 96.38 210 ALA B C 1
ATOM 3306 O O . ALA B 1 210 ? 6.785 23.516 9.117 1 96.38 210 ALA B O 1
ATOM 3307 N N . ILE B 1 211 ? 5.535 24.172 10.844 1 96.25 211 ILE B N 1
ATOM 3308 C CA . ILE B 1 211 ? 4.762 25.125 10.047 1 96.25 211 ILE B CA 1
ATOM 3309 C C . ILE B 1 211 ? 5.668 26.25 9.562 1 96.25 211 ILE B C 1
ATOM 3311 O O . ILE B 1 211 ? 5.605 26.656 8.398 1 96.25 211 ILE B O 1
ATOM 3315 N N . GLU B 1 212 ? 6.504 26.719 10.477 1 96 212 GLU B N 1
ATOM 3316 C CA . GLU B 1 212 ? 7.445 27.781 10.117 1 96 212 GLU B CA 1
ATOM 3317 C C . GLU B 1 212 ? 8.391 27.328 9.008 1 96 212 GLU B C 1
ATOM 3319 O O . GLU B 1 212 ? 8.781 28.125 8.156 1 96 212 GLU B O 1
ATOM 3324 N N . ALA B 1 213 ? 8.719 26.062 9.039 1 96.5 213 ALA B N 1
ATOM 3325 C CA . ALA B 1 213 ? 9.625 25.5 8.039 1 96.5 213 ALA B CA 1
ATOM 3326 C C . ALA B 1 213 ? 8.945 25.406 6.672 1 96.5 213 ALA B C 1
ATOM 3328 O O . ALA B 1 213 ? 9.625 25.297 5.645 1 96.5 213 ALA B O 1
ATOM 3329 N N . GLY B 1 214 ? 7.566 25.375 6.66 1 97.31 214 GLY B N 1
ATOM 3330 C CA . GLY B 1 214 ? 6.887 25.406 5.379 1 97.31 214 GLY B CA 1
ATOM 3331 C C . GLY B 1 214 ? 5.859 24.297 5.219 1 97.31 214 GLY B C 1
ATOM 3332 O O . GLY B 1 214 ? 5.254 24.156 4.156 1 97.31 214 GLY B O 1
ATOM 3333 N N . ALA B 1 215 ? 5.641 23.469 6.262 1 97.94 215 ALA B N 1
ATOM 3334 C CA . ALA B 1 215 ? 4.645 22.406 6.188 1 97.94 215 ALA B CA 1
ATOM 3335 C C . ALA B 1 215 ? 3.254 22.969 5.922 1 97.94 215 ALA B C 1
ATOM 3337 O O . ALA B 1 215 ? 2.885 24.016 6.465 1 97.94 215 ALA B O 1
ATOM 3338 N N . SER B 1 216 ? 2.482 22.344 5.031 1 98.06 216 SER B N 1
ATOM 3339 C CA . SER B 1 216 ? 1.098 22.719 4.77 1 98.06 216 SER B CA 1
ATOM 3340 C C . SER B 1 216 ? 0.171 22.219 5.871 1 98.06 216 SER B C 1
ATOM 3342 O O . SER B 1 216 ? -0.742 22.922 6.293 1 98.06 216 SER B O 1
ATOM 3344 N N . GLN B 1 217 ? 0.345 20.984 6.312 1 98.38 217 GLN B N 1
ATOM 3345 C CA . GLN B 1 217 ? -0.401 20.344 7.387 1 98.38 217 GLN B CA 1
ATOM 3346 C C . GLN B 1 217 ? 0.491 19.391 8.172 1 98.38 217 GLN B C 1
ATOM 3348 O O . GLN B 1 217 ? 1.506 18.906 7.66 1 98.38 217 GLN B O 1
ATOM 3353 N N . LEU B 1 218 ? 0.068 19.188 9.398 1 98.19 218 LEU B N 1
ATOM 3354 C CA . LEU B 1 218 ? 0.807 18.328 10.32 1 98.19 218 LEU B CA 1
ATOM 3355 C C . LEU B 1 218 ? 0.003 17.078 10.664 1 98.19 218 LEU B C 1
ATOM 3357 O O . LEU B 1 218 ? -1.198 17.156 10.93 1 98.19 218 LEU B O 1
ATOM 3361 N N . VAL B 1 219 ? 0.641 15.945 10.609 1 98.25 219 VAL B N 1
ATOM 3362 C CA . VAL B 1 219 ? 0.014 14.711 11.062 1 98.25 219 VAL B CA 1
ATOM 3363 C C . VAL B 1 219 ? 0.478 14.391 12.484 1 98.25 219 VAL B C 1
ATOM 3365 O O . VAL B 1 219 ? 1.673 14.203 12.727 1 98.25 219 VAL B O 1
ATOM 3368 N N . ILE B 1 220 ? -0.439 14.305 13.406 1 96.94 220 ILE B N 1
ATOM 3369 C CA . ILE B 1 220 ? -0.131 14.031 14.812 1 96.94 220 ILE B CA 1
ATOM 3370 C C . ILE B 1 220 ? -0.979 12.867 15.305 1 96.94 220 ILE B C 1
ATOM 3372 O O . ILE B 1 220 ? -2.207 12.883 15.188 1 96.94 220 ILE B O 1
ATOM 3376 N N . GLY B 1 221 ? -0.317 11.867 15.82 1 95.69 221 GLY B N 1
ATOM 3377 C CA . GLY B 1 221 ? -1.011 10.688 16.312 1 95.69 221 GLY B CA 1
ATOM 3378 C C . GLY B 1 221 ? -0.981 10.562 17.812 1 95.69 221 GLY B C 1
ATOM 3379 O O . GLY B 1 221 ? -1.718 11.258 18.516 1 95.69 221 GLY B O 1
ATOM 3380 N N . ARG B 1 222 ? -0.1 9.859 18.359 1 93.25 222 ARG B N 1
ATOM 3381 C CA . ARG B 1 222 ? -0.005 9.375 19.734 1 93.25 222 ARG B CA 1
ATOM 3382 C C . ARG B 1 222 ? -0.021 10.539 20.719 1 93.25 222 ARG B C 1
ATOM 3384 O O . ARG B 1 222 ? -0.661 10.461 21.781 1 93.25 222 ARG B O 1
ATOM 3391 N N . PRO B 1 223 ? 0.657 11.609 20.438 1 94.75 223 PRO B N 1
ATOM 3392 C CA . PRO B 1 223 ? 0.595 12.727 21.391 1 94.75 223 PRO B CA 1
ATOM 3393 C C . PRO B 1 223 ? -0.836 13.172 21.672 1 94.75 223 PRO B C 1
ATOM 3395 O O . PRO B 1 223 ? -1.112 13.703 22.75 1 94.75 223 PRO B O 1
ATOM 3398 N N . ILE B 1 224 ? -1.742 12.938 20.719 1 96.38 224 ILE B N 1
ATOM 3399 C CA . ILE B 1 224 ? -3.137 13.32 20.906 1 96.38 224 ILE B CA 1
ATOM 3400 C C . ILE B 1 224 ? -3.967 12.094 21.281 1 96.38 224 ILE B C 1
ATOM 3402 O O . ILE B 1 224 ? -4.672 12.102 22.297 1 96.38 224 ILE B O 1
ATOM 3406 N N . THR B 1 225 ? -3.85 10.977 20.578 1 96.81 225 THR B N 1
ATOM 3407 C CA . THR B 1 225 ? -4.746 9.828 20.672 1 96.81 225 THR B CA 1
ATOM 3408 C C . THR B 1 225 ? -4.484 9.055 21.969 1 96.81 225 THR B C 1
ATOM 3410 O O . THR B 1 225 ? -5.375 8.367 22.484 1 96.81 225 THR B O 1
ATOM 3413 N N . GLN B 1 226 ? -3.279 9.172 22.516 1 93.75 226 GLN B N 1
ATOM 3414 C CA . GLN B 1 226 ? -2.959 8.43 23.734 1 93.75 226 GLN B CA 1
ATOM 3415 C C . GLN B 1 226 ? -2.963 9.352 24.953 1 93.75 226 GLN B C 1
ATOM 3417 O O . GLN B 1 226 ? -2.617 8.93 26.047 1 93.75 226 GLN B O 1
ATOM 3422 N N . SER B 1 227 ? -3.371 10.547 24.766 1 93.94 227 SER B N 1
ATOM 3423 C CA . SER B 1 227 ? -3.516 11.484 25.875 1 93.94 227 SER B CA 1
ATOM 3424 C C . SER B 1 227 ? -4.703 11.117 26.75 1 93.94 227 SER B C 1
ATOM 3426 O O . SER B 1 227 ? -5.707 10.594 26.266 1 93.94 227 SER B O 1
ATOM 3428 N N . GLU B 1 228 ? -4.602 11.453 28.016 1 94.5 228 GLU B N 1
ATOM 3429 C CA . GLU B 1 228 ? -5.723 11.281 28.922 1 94.5 228 GLU B CA 1
ATOM 3430 C C . GLU B 1 228 ? -6.867 12.227 28.594 1 94.5 228 GLU B C 1
ATOM 3432 O O . GLU B 1 228 ? -8.016 11.977 28.953 1 94.5 228 GLU B O 1
ATOM 3437 N N . ASN B 1 229 ? -6.543 13.297 27.953 1 96.19 229 ASN B N 1
ATOM 3438 C CA . ASN B 1 229 ? -7.496 14.297 27.484 1 96.19 229 ASN B CA 1
ATOM 3439 C C . ASN B 1 229 ? -7.242 14.695 26.031 1 96.19 229 ASN B C 1
ATOM 3441 O O . ASN B 1 229 ? -6.688 15.758 25.766 1 96.19 229 ASN B O 1
ATOM 3445 N N . PRO B 1 230 ? -7.77 13.914 25.125 1 96.88 230 PRO B N 1
ATOM 3446 C CA . PRO B 1 230 ? -7.484 14.141 23.703 1 96.88 230 PRO B CA 1
ATOM 3447 C C . PRO B 1 230 ? -7.957 15.508 23.219 1 96.88 230 PRO B C 1
ATOM 3449 O O . PRO B 1 230 ? -7.258 16.172 22.453 1 96.88 230 PRO B O 1
ATOM 3452 N N . SER B 1 231 ? -9.102 15.945 23.688 1 97.19 231 SER B N 1
ATOM 3453 C CA . SER B 1 231 ? -9.586 17.266 23.297 1 97.19 231 SER B CA 1
ATOM 3454 C C . SER B 1 231 ? -8.625 18.359 23.75 1 97.19 231 SER B C 1
ATOM 3456 O O . SER B 1 231 ? -8.344 19.297 23.016 1 97.19 231 SER B O 1
ATOM 3458 N N . GLY B 1 232 ? -8.195 18.203 24.938 1 95.94 232 GLY B N 1
ATOM 3459 C CA . GLY B 1 232 ? -7.23 19.172 25.453 1 95.94 232 GLY B CA 1
ATOM 3460 C C . GLY B 1 232 ? -5.918 19.156 24.703 1 95.94 232 GLY B C 1
ATOM 3461 O O . GLY B 1 232 ? -5.355 20.203 24.406 1 95.94 232 GLY B O 1
ATOM 3462 N N . ALA B 1 233 ? -5.398 18 24.391 1 95.31 233 ALA B N 1
ATOM 3463 C CA . ALA B 1 233 ? -4.152 17.859 23.641 1 95.31 233 ALA B CA 1
ATOM 3464 C C . ALA B 1 233 ? -4.273 18.453 22.25 1 95.31 233 ALA B C 1
ATOM 3466 O O . ALA B 1 233 ? -3.365 19.156 21.781 1 95.31 233 ALA B O 1
ATOM 3467 N N . PHE B 1 234 ? -5.406 18.219 21.641 1 96.88 234 PHE B N 1
ATOM 3468 C CA . PHE B 1 234 ? -5.664 18.781 20.328 1 96.88 234 PHE B CA 1
ATOM 3469 C C . PHE B 1 234 ? -5.707 20.297 20.375 1 96.88 234 PHE B C 1
ATOM 3471 O O . PHE B 1 234 ? -5.078 20.969 19.562 1 96.88 234 PHE B O 1
ATOM 3478 N N . ALA B 1 235 ? -6.398 20.766 21.344 1 96 235 ALA B N 1
ATOM 3479 C CA . ALA B 1 235 ? -6.516 22.219 21.531 1 96 235 ALA B CA 1
ATOM 3480 C C . ALA B 1 235 ? -5.145 22.844 21.766 1 96 235 ALA B C 1
ATOM 3482 O O . ALA B 1 235 ? -4.871 23.953 21.281 1 96 235 ALA B O 1
ATOM 3483 N N . GLN B 1 236 ? -4.371 22.188 22.469 1 94.12 236 GLN B N 1
ATOM 3484 C CA . GLN B 1 236 ? -3.025 22.688 22.734 1 94.12 236 GLN B CA 1
ATOM 3485 C C . GLN B 1 236 ? -2.201 22.766 21.453 1 94.12 236 GLN B C 1
ATOM 3487 O O . GLN B 1 236 ? -1.461 23.734 21.25 1 94.12 236 GLN B O 1
ATOM 3492 N N . CYS B 1 237 ? -2.291 21.734 20.688 1 95.12 237 CYS B N 1
ATOM 3493 C CA . CYS B 1 237 ? -1.594 21.75 19.406 1 95.12 237 CYS B CA 1
ATOM 3494 C C . CYS B 1 237 ? -2.076 22.906 18.531 1 95.12 237 CYS B C 1
ATOM 3496 O O . CYS B 1 237 ? -1.27 23.609 17.906 1 95.12 237 CYS B O 1
ATOM 3498 N N . CYS B 1 238 ? -3.373 23.109 18.5 1 95.88 238 CYS B N 1
ATOM 3499 C CA . CYS B 1 238 ? -3.949 24.188 17.719 1 95.88 238 CYS B CA 1
ATOM 3500 C C . CYS B 1 238 ? -3.473 25.547 18.219 1 95.88 238 CYS B C 1
ATOM 3502 O O . CYS B 1 238 ? -3.102 26.422 17.438 1 95.88 238 CYS B O 1
ATOM 3504 N N . THR B 1 239 ? -3.482 25.688 19.5 1 94.06 239 THR B N 1
ATOM 3505 C CA . THR B 1 239 ? -3.07 26.938 20.109 1 94.06 239 THR B CA 1
ATOM 3506 C C . THR B 1 239 ? -1.606 27.234 19.812 1 94.06 239 THR B C 1
ATOM 3508 O O . THR B 1 239 ? -1.239 28.391 19.562 1 94.06 239 THR B O 1
ATOM 3511 N N . ALA B 1 240 ? -0.787 26.219 19.812 1 92.88 240 ALA B N 1
ATOM 3512 C CA . ALA B 1 240 ? 0.637 26.375 19.516 1 92.88 240 ALA B CA 1
ATOM 3513 C C . ALA B 1 240 ? 0.858 26.906 18.109 1 92.88 240 ALA B C 1
ATOM 3515 O O . ALA B 1 240 ? 1.873 27.547 17.828 1 92.88 240 ALA B O 1
ATOM 3516 N N . LEU B 1 241 ? -0.064 26.641 17.219 1 94.19 241 LEU B N 1
ATOM 3517 C CA . LEU B 1 241 ? 0.057 27.062 15.828 1 94.19 241 LEU B CA 1
ATOM 3518 C C . LEU B 1 241 ? -0.417 28.5 15.664 1 94.19 241 LEU B C 1
ATOM 3520 O O . LEU B 1 241 ? -0.168 29.125 14.625 1 94.19 241 LEU B O 1
ATOM 3524 N N . SER B 1 242 ? -1.245 29.016 16.547 1 84.81 242 SER B N 1
ATOM 3525 C CA . SER B 1 242 ? -1.787 30.375 16.469 1 84.81 242 SER B CA 1
ATOM 3526 C C . SER B 1 242 ? -0.817 31.391 17.062 1 84.81 242 SER B C 1
ATOM 3528 O O . SER B 1 242 ? -0.999 32.594 16.891 1 84.81 242 SER B O 1
ATOM 3530 N N . THR B 1 243 ? 0.151 30.938 17.781 1 67.88 243 THR B N 1
ATOM 3531 C CA . THR B 1 243 ? 1.062 31.875 18.422 1 67.88 243 THR B CA 1
ATOM 3532 C C . THR B 1 243 ? 2.293 32.125 17.562 1 67.88 243 THR B C 1
ATOM 3534 O O . THR B 1 243 ? 2.754 31.219 16.859 1 67.88 243 THR B O 1
#

Sequence (486 aa):
MASSFSAESAERIIVALDGMAPDQALAFSAQVQGLRWVKVGLELFVQAGPEVVIQLRNQGLRVFLDLKFHDIPTTMAGACLRAAALGAELITVHACAGSEALQAAQAAVVEGAQSTGQPVPTLLAVTVLTSWEEHRLQRELAVEQGIAERVSQLALLAAKAGVGGCVCSPLEVASLRAQHREPFALVTPGIRPQGTSVGDQVRVMTPPAAIEAGASQLVIGRPITQSENPSGAFAQCCTALSTMASSFSAESAERIIVALDGMAPDQALAFSAQVQGLRWVKVGLELFVQAGPEVVIQLRNQGLRVFLDLKFHDIPTTMAGACLRAAALGAELITVHACAGSEALQAAQAAVVEGAQSTGQPVPTLLAVTVLTSWEEHRLQRELAVEQGIAERVSQLALLAAKAGVGGCVCSPLEVASLRAQHREPFALVTPGIRPQGTSVGDQVRVMTPPAAIEAGASQLVIGRPITQSENPSGAFAQCCTALST

Secondary structure (DSSP, 8-state):
------HHHHHTEEEE-TT--HHHHHHHHHHSTT--EEEEEHHHHHHHTHHHHHHHHHTT-EEEEEEEE-S-HHHHHHHHHHHHHTT-SEEEEEGGG-HHHHHHHHHHHHHHHHHTTPPPPEEEEE-S-TT--HHHHHHHHTB-S-HHHHHHHHHHHHHHTT--EEE--HHHHHHHHHHS-TTSEEEE--B--TT---TT-SS-B-HHHHHHHT-SEEEE-HHHHTSS-HHHHHHHHHHHHH-/------HHHHHTEEEE-TT--HHHHHHHHHHSTT--EEEEEHHHHHHHTHHHHHHHHHTT-EEEEEEEE-S-HHHHHHHHHHHHHTT-SEEEEEGGG-HHHHHHHHHHHHHHHHHTTPPPPEEEEE-S-TT--HHHHHHHHTB-S-HHHHHHHHHHHHHHTT--EEE--HHHHHHHHHHS-TTSEEEE--B--TT---TT-SS-B-HHHHHHHT-SEEEE-HHHHTSS-HHHHHHHHHHHHH-

Solvent-accessible surface area (backbone atoms only — not comparable to full-atom values): 23981 Å² total; per-residue (Å²): 126,82,76,80,46,54,71,67,34,28,69,30,39,27,38,39,46,67,88,37,52,64,70,52,38,55,52,49,60,72,62,32,67,75,66,37,34,34,29,48,32,47,35,36,35,55,67,45,16,44,56,52,56,48,53,45,40,72,73,69,34,44,38,33,37,47,63,33,47,56,48,42,34,70,53,31,15,44,28,33,15,45,46,12,42,67,50,28,46,31,38,33,28,36,31,84,46,36,55,67,18,43,32,38,21,45,57,21,22,47,53,18,2,59,75,62,73,34,67,65,40,40,41,23,28,34,49,55,65,59,66,63,48,58,69,58,46,24,66,73,64,56,30,81,63,49,56,72,59,44,34,52,51,32,48,49,48,32,48,75,30,61,38,39,27,30,37,40,35,43,86,48,29,42,63,48,36,75,75,40,56,82,83,46,36,33,37,21,42,40,47,42,52,88,94,54,78,66,82,82,46,72,45,65,35,35,60,48,59,32,45,73,39,48,34,60,30,37,35,37,32,61,77,29,74,69,38,97,46,37,38,59,41,46,41,48,54,21,42,47,57,73,104,126,84,75,80,47,55,72,68,34,29,70,30,39,28,39,38,45,67,87,35,52,64,70,52,39,55,52,50,62,72,62,32,67,74,67,36,33,36,29,48,31,48,34,36,36,55,66,45,16,44,57,52,57,47,53,44,40,74,73,69,34,45,37,33,40,46,64,32,49,57,48,42,35,70,54,32,14,44,28,32,15,44,46,13,42,65,50,27,45,30,38,33,28,37,30,84,43,35,53,67,17,43,33,37,21,46,58,22,22,47,52,17,2,58,75,61,74,34,69,64,40,42,41,24,27,33,48,56,64,60,64,62,48,60,69,58,45,25,65,74,65,57,30,82,63,50,57,72,59,44,34,52,51,31,48,51,46,31,48,75,31,61,38,38,26,29,36,40,36,42,85,48,29,42,64,48,38,74,76,41,56,82,83,46,37,33,37,23,43,40,49,40,53,90,92,54,80,65,81,83,49,74,45,66,35,36,62,46,59,31,47,72,39,48,34,61,30,37,36,37,33,60,78,29,73,69,38,96,47,38,38,58,41,47,40,49,55,21,42,49,56,72,103

Radius of gyration: 22.19 Å; Cα contacts (8 Å, |Δi|>4): 1120; chains: 2; bounding box: 45×66×57 Å

InterPro domains:
  IPR001754 Orotidine 5'-phosphate decarboxylase domain [PF00215] (12-234)
  IPR001754 Orotidine 5'-phosphate decarboxylase domain [SM00934] (12-237)
  IPR011060 Ribulose-phosphate binding barrel [SSF51366] (11-239)
  IPR013785 Aldolase-type TIM barrel [G3DSA:3.20.20.70] (8-243)
  IPR014732 Orotidine 5'-phosphate decarboxylase [PTHR32119] (5-238)
  IPR014732 Orotidine 5'-phosphate decarboxylase [TIGR01740] (14-234)
  IPR018089 Orotidine 5'-phosphate decarboxylase, active site [PS00156] (63-76)
  IPR047596 Orotidine 5'-phosphate decarboxylase, bacterial [MF_01200_B] (10-242)

Nearest PDB structures (foldseek):
  1dbt-assembly2_C-2  TM=9.546E-01  e=1.149E-26  Bacillus subtilis
  8cso-assembly1_B  TM=9.495E-01  e=8.015E-26  Klebsiella pneumoniae subsp. pneumoniae HS11286
  1eix-assembly1_B  TM=9.466E-01  e=1.938E-25  Escherichia coli
  3ldv-assembly1_A  TM=9.198E-01  e=2.132E-22  Vibrio cholerae O1 biovar El Tor str. N16961
  8dop-assembly1_A  TM=9.506E-01  e=1.246E-21  Klebsiella aerogenes

Organism: Synechococcus sp. (strain CC9311) (NCBI:txid64471)

Foldseek 3Di:
DLLDFDLVLLVQEEEEQPPDELVLSLVLLLPAPSHAHYEDEDVNCVRQNLVSLLSSVVSVHAYAYEHADADAQVVLLVVLLQVLLSQHQEYEHALVSFLSNLLSSQVSLVVSVVVNVHPRHAYAHEFDDQLDDQVCCCVPVVDDDGSLVSSQVSQVRNVVSVGQEYEDELVNQLVNCVVDPPPHAYEYEQEDAPPDDSPSGDGHDHLCSSVVSPHRHYYHYCQQSVDPHNNVSSSVSSVSNVD/DLLDFDLVLLVQEEEEQPPDELVLSLVLLLPAPSHAHYEDEDVNCVRQNLVSLLSSVVSVHAYAYEHADADAQVVLLVVLLQVLLSQHQEYEHALVSFLSNLLSSQVSLVVSVVVNVHPRHAYAHEFDDQLDDQVCCCVPVVDDDGSLVSSQVSQVRNVVSVGQEYEDELVNLLVNCVVDPPPHAYEYEQEDAPPDDSPSGDGHDHLQSSVVSPHRHYYHYCQQSVDPHNNVSSSVSSVSNVD